Protein AF-A0A8T4QZB7-F1 (afdb_monomer)

Solvent-accessible surface area (backbone atoms only — not comparable to full-atom values): 18807 Å² total; per-residue (Å²): 135,83,88,84,90,80,89,76,95,76,74,88,67,76,79,75,71,80,75,81,75,76,75,79,81,77,48,63,47,59,52,50,54,54,52,47,55,55,49,50,64,66,44,47,62,65,50,44,53,42,45,73,68,67,38,69,79,37,60,66,57,48,43,64,74,44,45,51,57,49,32,58,50,48,56,70,69,60,83,68,81,77,57,59,66,41,52,47,52,50,52,64,74,56,46,80,64,94,59,54,74,62,54,42,45,49,50,6,38,47,45,3,30,50,48,21,43,50,25,53,55,29,46,76,70,76,39,80,40,68,42,80,44,73,41,85,65,39,48,48,38,14,46,35,13,52,18,23,38,41,49,34,40,38,41,32,28,32,24,36,44,22,34,31,20,27,23,14,31,62,28,39,25,49,32,39,37,43,29,48,31,43,23,44,27,26,32,16,36,48,15,24,54,54,1,28,35,42,39,39,39,37,32,49,25,42,18,42,27,22,38,21,29,94,59,86,82,56,65,27,20,44,35,32,49,32,40,39,40,32,49,26,33,29,36,32,22,35,16,30,30,34,27,53,8,36,30,52,31,39,37,40,27,45,32,37,25,39,41,26,38,19,23,45,11,9,52,67,6,31,27,50,31,37,40,40,28,37,36,37,27,48,36,65,66,40,71,38,61,72,22,38,42,53,31,48,42,58,42,63,76,59,47,77,46,81,68,94,67,80,84,64,95,65,95,74,62,87,62,72,38,67,75,52,75,79,64,94,46,67,64,46,61,54,52,59,62,42,61,97,49,58,68,71,55,35,51,55,51,47,54,53,52,57,69,69,49,72,97,67,81,94,77,85,78,88,78,129

Mean predicted aligned error: 10.08 Å

Sequence (368 aa):
MNNNLSSGFGGLGEIDEPRNIKVRVTSALEKLLEIESKCLHQFKFPYKKIISNNDINCPQSIIKEIYFPLFLQLERKIDFDIDEETINGFIFSNLFLDLDLVESSLLGVYTGALLHVLTKKNQQKGKRTILHIDGNGNAFPYLFSYAGLVDELIIQNFKGWGICQHIGCNGYINRLVVTDIVSDYALSGICDYHGEANVVVSIQNNSFGQFANYRSSYPSLRYINQLICVSCRGDESLRGLASHGKISQLICVDLIGDKVLTQCGFSSGLVEQLIIANVKGNILLGRNIHGEITKVIYGFNNRFVKTNEPYGDNEDDYRHGSHSIPEDNELVTLAQQLSGKPYQEVLRIADELYALRPKALKGGLERK

Radius of gyration: 26.72 Å; Cα contacts (8 Å, |Δi|>4): 850; chains: 1; bounding box: 92×62×105 Å

pLDDT: mean 80.42, std 20.57, range [27.19, 98.62]

Structure (mmCIF, N/CA/C/O backbone):
data_AF-A0A8T4QZB7-F1
#
_entry.id   AF-A0A8T4QZB7-F1
#
loop_
_atom_site.group_PDB
_atom_site.id
_atom_site.type_symbol
_atom_site.label_atom_id
_atom_site.label_alt_id
_atom_site.label_comp_id
_atom_site.label_asym_id
_atom_site.label_entity_id
_atom_site.label_seq_id
_atom_site.pdbx_PDB_ins_code
_atom_site.Cartn_x
_atom_site.Cartn_y
_atom_site.Cartn_z
_atom_site.occupancy
_atom_site.B_iso_or_equiv
_atom_site.auth_seq_id
_atom_site.auth_comp_id
_atom_site.auth_asym_id
_atom_site.auth_atom_id
_atom_site.pdbx_PDB_model_num
ATOM 1 N N . MET A 1 1 ? -56.618 35.697 73.818 1.00 37.34 1 MET A N 1
ATOM 2 C CA . MET A 1 1 ? -57.580 34.836 73.099 1.00 37.34 1 MET A CA 1
ATOM 3 C C . MET A 1 1 ? -56.797 33.694 72.483 1.00 37.34 1 MET A C 1
ATOM 5 O O . MET A 1 1 ? -55.742 33.945 71.919 1.00 37.34 1 MET A O 1
ATOM 9 N N . ASN A 1 2 ? -57.265 32.474 72.736 1.00 32.34 2 ASN A N 1
ATOM 10 C CA . ASN A 1 2 ? -56.586 31.208 72.477 1.00 32.34 2 ASN A CA 1
ATOM 11 C C . ASN A 1 2 ? -56.438 30.872 70.988 1.00 32.34 2 ASN A C 1
ATOM 13 O O . ASN A 1 2 ? -57.286 31.225 70.172 1.00 32.34 2 ASN A O 1
ATOM 17 N N . ASN A 1 3 ? -55.382 30.104 70.715 1.00 41.31 3 ASN A N 1
ATOM 18 C CA . ASN A 1 3 ? -55.155 29.290 69.523 1.00 41.31 3 ASN A CA 1
ATOM 19 C C . ASN A 1 3 ? -56.340 28.365 69.201 1.00 41.31 3 ASN A C 1
ATOM 21 O O . ASN A 1 3 ? -56.975 27.848 70.119 1.00 41.31 3 ASN A O 1
ATOM 25 N N . ASN A 1 4 ? -56.511 28.037 67.916 1.00 34.94 4 ASN A N 1
ATOM 26 C CA . ASN A 1 4 ? -56.686 26.643 67.505 1.00 34.94 4 ASN A CA 1
ATOM 27 C C . ASN A 1 4 ? -56.334 26.418 66.028 1.00 34.94 4 ASN A C 1
ATOM 29 O O . ASN A 1 4 ? -56.769 27.141 65.137 1.00 34.94 4 ASN A O 1
ATOM 33 N N . LEU A 1 5 ? -55.527 25.375 65.831 1.00 45.69 5 LEU A N 1
ATOM 34 C CA . LEU A 1 5 ? -55.205 24.709 64.577 1.00 45.69 5 LEU A CA 1
ATOM 35 C C . LEU A 1 5 ? -56.411 23.886 64.104 1.00 45.69 5 LEU A C 1
ATOM 37 O O . LEU A 1 5 ? -57.059 23.235 64.923 1.00 45.69 5 LEU A O 1
ATOM 41 N N . SER A 1 6 ? -56.630 23.799 62.790 1.00 37.78 6 SER A N 1
ATOM 42 C CA . SER A 1 6 ? -57.321 22.651 62.193 1.00 37.78 6 SER A CA 1
ATOM 43 C C . SER A 1 6 ? -56.721 22.273 60.836 1.00 37.78 6 SER A C 1
ATOM 45 O O . SER A 1 6 ? -56.826 23.004 59.855 1.00 37.78 6 SER A O 1
ATOM 47 N N . SER A 1 7 ? -56.074 21.108 60.860 1.00 45.19 7 SER A N 1
ATOM 48 C CA . SER A 1 7 ? -55.896 20.086 59.820 1.00 45.19 7 SER A CA 1
ATOM 49 C C . SER A 1 7 ? -56.689 20.226 58.512 1.00 45.19 7 SER A C 1
ATOM 51 O O . SER A 1 7 ? -57.913 20.338 58.534 1.00 45.19 7 SER A O 1
ATOM 53 N N . GLY A 1 8 ? -56.009 19.990 57.389 1.00 32.22 8 GLY A N 1
ATOM 54 C CA . GLY A 1 8 ? -56.639 19.573 56.137 1.00 32.22 8 GLY A CA 1
ATOM 55 C C . GLY A 1 8 ? -55.609 19.101 55.115 1.00 32.22 8 GLY A C 1
ATOM 56 O O . GLY A 1 8 ? -54.902 19.913 54.535 1.00 32.22 8 GLY A O 1
ATOM 57 N N . PHE A 1 9 ? -55.517 17.782 54.935 1.00 45.72 9 PHE A N 1
ATOM 58 C CA . PHE A 1 9 ? -54.782 17.080 53.879 1.00 45.72 9 PHE A CA 1
ATOM 59 C C . PHE A 1 9 ? -54.933 17.770 52.511 1.00 45.72 9 PHE A C 1
ATOM 61 O O . PHE A 1 9 ? -56.009 17.741 51.918 1.00 45.72 9 PHE A O 1
ATOM 68 N N . GLY A 1 10 ? -53.852 18.358 52.000 1.00 36.97 10 GLY A N 1
ATOM 69 C CA . GLY A 1 10 ? -53.805 18.986 50.683 1.00 36.97 10 GLY A CA 1
ATOM 70 C C . GLY A 1 10 ? -52.718 18.358 49.826 1.00 36.97 10 GLY A C 1
ATOM 71 O O . GLY A 1 10 ? -51.559 18.734 49.941 1.00 36.97 10 GLY A O 1
ATOM 72 N N . GLY A 1 11 ? -53.119 17.412 48.977 1.00 38.47 11 GLY A N 1
ATOM 73 C CA . GLY A 1 11 ? -52.393 17.049 47.761 1.00 38.47 11 GLY A CA 1
ATOM 74 C C . GLY A 1 11 ? -51.060 16.334 47.958 1.00 38.47 11 GLY A C 1
ATOM 75 O O . GLY A 1 11 ? -50.006 16.909 47.707 1.00 38.47 11 GLY A O 1
ATOM 76 N N . LEU A 1 12 ? -51.108 15.034 48.264 1.00 41.22 12 LEU A N 1
ATOM 77 C CA . LEU A 1 12 ? -50.121 14.116 47.691 1.00 41.22 12 LEU A CA 1
ATOM 78 C C . LEU A 1 12 ? -50.386 14.084 46.182 1.00 41.22 12 LEU A C 1
ATOM 80 O O . LEU A 1 12 ? -51.162 13.264 45.697 1.00 41.22 12 LEU A O 1
ATOM 84 N N . GLY A 1 13 ? -49.815 15.061 45.475 1.00 41.31 13 GLY A N 1
ATOM 85 C CA . GLY A 1 13 ? -49.653 14.994 44.034 1.00 41.31 13 GLY A CA 1
ATOM 86 C C . GLY A 1 13 ? -48.887 13.720 43.714 1.00 41.31 13 GLY A C 1
ATOM 87 O O . GLY A 1 13 ? -47.900 13.399 44.380 1.00 41.31 13 GLY A O 1
ATOM 88 N N . GLU A 1 14 ? -49.430 12.976 42.762 1.00 43.91 14 GLU A N 1
ATOM 89 C CA . GLU A 1 14 ? -48.871 11.764 42.190 1.00 43.91 14 GLU A CA 1
ATOM 90 C C . GLU A 1 14 ? -47.354 11.910 42.033 1.00 43.91 14 GLU A C 1
ATOM 92 O O . GLU A 1 14 ? -46.854 12.907 41.510 1.00 43.91 14 GLU A O 1
ATOM 97 N N . ILE A 1 15 ? -46.612 10.934 42.558 1.00 47.03 15 ILE A N 1
ATOM 98 C CA . ILE A 1 15 ? -45.185 10.810 42.287 1.00 47.03 15 ILE A CA 1
ATOM 99 C C . ILE A 1 15 ? -45.082 10.634 40.773 1.00 47.03 15 ILE A C 1
ATOM 101 O O . ILE A 1 15 ? -45.467 9.582 40.265 1.00 47.03 15 ILE A O 1
ATOM 105 N N . ASP A 1 16 ? -44.621 11.682 40.083 1.00 46.84 16 ASP A N 1
ATOM 106 C CA . ASP A 1 16 ? -44.284 11.658 38.661 1.00 46.84 16 ASP A CA 1
ATOM 107 C C . ASP A 1 16 ? -43.514 10.363 38.378 1.00 46.84 16 ASP A C 1
ATOM 109 O O . ASP A 1 16 ? -42.431 10.134 38.935 1.00 46.84 16 ASP A O 1
ATOM 113 N N . GLU A 1 17 ? -44.092 9.499 37.540 1.00 46.94 17 GLU A N 1
ATOM 114 C CA . GLU A 1 17 ? -43.403 8.316 37.041 1.00 46.94 17 GLU A CA 1
ATOM 115 C C . GLU A 1 17 ? -42.020 8.736 36.523 1.00 46.94 17 GLU A C 1
ATOM 117 O O . GLU A 1 17 ? -41.894 9.788 35.877 1.00 46.94 17 GLU A O 1
ATOM 122 N N . PRO A 1 18 ? -40.957 7.956 36.794 1.00 47.69 18 PRO A N 1
ATOM 123 C CA . PRO A 1 18 ? -39.628 8.304 36.331 1.00 47.69 18 PRO A CA 1
ATOM 124 C C . PRO A 1 18 ? -39.688 8.469 34.816 1.00 47.69 18 PRO A C 1
ATOM 126 O O . PRO A 1 18 ? -39.940 7.509 34.086 1.00 47.69 18 PRO A O 1
ATOM 129 N N . ARG A 1 19 ? -39.484 9.713 34.350 1.00 49.22 19 ARG A N 1
ATOM 130 C CA . ARG A 1 19 ? -39.366 10.044 32.929 1.00 49.22 19 ARG A CA 1
ATOM 131 C C . ARG A 1 19 ? -38.456 8.998 32.313 1.00 49.22 19 ARG A C 1
ATOM 133 O O . ARG A 1 19 ? -37.288 8.928 32.686 1.00 49.22 19 ARG A O 1
ATOM 140 N N . ASN A 1 20 ? -38.999 8.187 31.408 1.00 43.50 20 ASN A N 1
ATOM 141 C CA . ASN A 1 20 ? -38.234 7.226 30.629 1.00 43.50 20 ASN A CA 1
ATOM 142 C C . ASN A 1 20 ? -37.107 7.986 29.921 1.00 43.50 20 ASN A C 1
ATOM 144 O O . ASN A 1 20 ? -37.308 8.575 28.856 1.00 43.50 20 ASN A O 1
ATOM 148 N N . ILE A 1 21 ? -35.923 8.017 30.537 1.00 52.84 21 ILE A N 1
ATOM 149 C CA . ILE A 1 21 ? -34.703 8.508 29.917 1.00 52.84 21 ILE A CA 1
ATOM 150 C C . ILE A 1 21 ? -34.440 7.513 28.794 1.00 52.84 21 ILE A C 1
ATOM 152 O O . ILE A 1 21 ? -33.952 6.409 29.029 1.00 52.84 21 ILE A O 1
ATOM 156 N N . LYS A 1 22 ? -34.831 7.870 27.565 1.00 47.09 22 LYS A N 1
ATOM 157 C CA . LYS A 1 22 ? -34.429 7.128 26.371 1.00 47.09 22 LYS A CA 1
ATOM 158 C C . LYS A 1 22 ? -32.907 7.160 26.337 1.00 47.09 22 LYS A C 1
ATOM 160 O O . LYS A 1 22 ? -32.316 8.187 26.010 1.00 47.09 22 LYS A O 1
ATOM 165 N N . VAL A 1 23 ? -32.284 6.051 26.726 1.00 56.06 23 VAL A N 1
ATOM 166 C CA . VAL A 1 23 ? -30.839 5.861 26.620 1.00 56.06 23 VAL A CA 1
ATOM 167 C C . VAL A 1 23 ? -30.481 6.069 25.151 1.00 56.06 23 VAL A C 1
ATOM 169 O O . VAL A 1 23 ? -30.988 5.360 24.280 1.00 56.06 23 VAL A O 1
ATOM 172 N N . ARG A 1 24 ? -29.677 7.097 24.860 1.00 63.16 24 ARG A N 1
ATOM 173 C CA . ARG A 1 24 ? -29.224 7.392 23.498 1.00 63.16 24 ARG A CA 1
ATOM 174 C C . ARG A 1 24 ? -28.419 6.191 23.005 1.00 63.16 24 ARG A C 1
ATOM 176 O O . ARG A 1 24 ? -27.429 5.822 23.627 1.00 63.16 24 ARG A O 1
ATOM 183 N N . VAL A 1 25 ? -28.856 5.577 21.908 1.00 69.50 25 VAL A N 1
ATOM 184 C CA . VAL A 1 25 ? -28.106 4.493 21.269 1.00 69.50 25 VAL A CA 1
ATOM 185 C C . VAL A 1 25 ? -26.861 5.108 20.633 1.00 69.50 25 VAL A C 1
ATOM 187 O O . VAL A 1 25 ? -26.980 5.912 19.712 1.00 69.50 25 VAL A O 1
ATOM 190 N N . THR A 1 26 ? -25.683 4.766 21.153 1.00 81.69 26 THR A N 1
ATOM 191 C CA . THR A 1 26 ? -24.395 5.194 20.595 1.00 81.69 26 THR A CA 1
ATOM 192 C C . THR A 1 26 ? -24.186 4.551 19.226 1.00 81.69 26 THR A C 1
ATOM 194 O O . THR A 1 26 ? -24.265 3.323 19.100 1.00 81.69 26 THR A O 1
ATOM 197 N N . SER A 1 27 ? -23.920 5.370 18.211 1.00 91.81 27 SER A N 1
ATOM 198 C CA . SER A 1 27 ? -23.640 4.913 16.844 1.00 91.81 27 SER A CA 1
ATOM 199 C C . SER A 1 27 ? -22.321 4.129 16.757 1.00 91.81 27 SER A C 1
ATOM 201 O O . SER A 1 27 ? -21.458 4.242 17.629 1.00 91.81 27 SER A O 1
ATOM 203 N N . ALA A 1 28 ? -22.140 3.332 15.696 1.00 94.06 28 ALA A N 1
ATOM 204 C CA . ALA A 1 28 ? -20.888 2.605 15.455 1.00 94.06 28 ALA A CA 1
ATOM 205 C C . ALA A 1 28 ? -19.683 3.558 15.338 1.00 94.06 28 ALA A C 1
ATOM 207 O O . ALA A 1 28 ? -18.625 3.283 15.903 1.00 94.06 28 ALA A O 1
ATOM 208 N N . LEU A 1 29 ? -19.876 4.713 14.691 1.00 95.50 29 LEU A N 1
ATOM 209 C CA . LEU A 1 29 ? -18.868 5.767 14.585 1.00 95.50 29 LEU A CA 1
ATOM 210 C C . LEU A 1 29 ? -18.479 6.334 15.958 1.00 95.50 29 LEU A C 1
ATOM 212 O O . LEU A 1 29 ? -17.297 6.397 16.280 1.00 95.50 29 LEU A O 1
ATOM 216 N N . GLU A 1 30 ? -19.454 6.695 16.797 1.00 94.50 30 GLU A N 1
ATOM 217 C CA . GLU A 1 30 ? -19.180 7.210 18.149 1.00 94.50 30 GLU A CA 1
ATOM 218 C C . GLU A 1 30 ? -18.428 6.179 19.007 1.00 94.50 30 GLU A C 1
ATOM 220 O O . GLU A 1 30 ? -17.490 6.537 19.720 1.00 94.50 30 GLU A O 1
ATOM 225 N N . LYS A 1 31 ? -18.780 4.889 18.896 1.00 95.25 31 LYS A N 1
ATOM 226 C CA . LYS A 1 31 ? -18.048 3.808 19.575 1.00 95.25 31 LYS A CA 1
ATOM 227 C C . LYS A 1 31 ? -16.608 3.689 19.076 1.00 95.25 31 LYS A C 1
ATOM 229 O O . LYS A 1 31 ? -15.705 3.497 19.888 1.00 95.25 31 LYS A O 1
ATOM 234 N N . LEU A 1 32 ? -16.379 3.800 17.765 1.00 95.88 32 LEU A N 1
ATOM 235 C CA . LEU A 1 32 ? -15.029 3.769 17.195 1.00 95.88 32 LEU A CA 1
ATOM 236 C C . LEU A 1 32 ? -14.172 4.931 17.695 1.00 95.88 32 LEU A C 1
ATOM 238 O O . LEU A 1 32 ? -13.061 4.685 18.156 1.00 95.88 32 LEU A O 1
ATOM 242 N N . LEU A 1 33 ? -14.701 6.156 17.679 1.00 94.88 33 LEU A N 1
ATOM 243 C CA . LEU A 1 33 ? -13.998 7.344 18.177 1.00 94.88 33 LEU A CA 1
ATOM 244 C C . LEU A 1 33 ? -13.668 7.224 19.677 1.00 94.88 33 LEU A C 1
ATOM 246 O O . LEU A 1 33 ? -12.578 7.588 20.119 1.00 94.88 33 LEU A O 1
ATOM 250 N N . GLU A 1 34 ? -14.568 6.643 20.478 1.00 94.56 34 GLU A N 1
ATOM 251 C CA . GLU A 1 34 ? -14.299 6.380 21.898 1.00 94.56 34 GLU A CA 1
ATOM 252 C C . GLU A 1 34 ? -13.171 5.347 22.094 1.00 94.56 34 GLU A C 1
ATOM 254 O O . GLU A 1 34 ? -12.293 5.518 22.949 1.00 94.56 34 GLU A O 1
ATOM 259 N N . ILE A 1 35 ? -13.179 4.265 21.307 1.00 95.75 35 ILE A N 1
ATOM 260 C CA . ILE A 1 35 ? -12.132 3.235 21.345 1.00 95.75 35 ILE A CA 1
ATOM 261 C C . ILE A 1 35 ? -10.791 3.820 20.895 1.00 95.75 35 ILE A C 1
ATOM 263 O O . ILE A 1 35 ? -9.778 3.561 21.546 1.00 95.75 35 ILE A O 1
ATOM 267 N N . GLU A 1 36 ? -10.786 4.600 19.813 1.00 94.88 36 GLU A N 1
ATOM 268 C CA . GLU A 1 36 ? -9.619 5.307 19.284 1.00 94.88 36 GLU A CA 1
ATOM 269 C C . GLU A 1 36 ? -8.969 6.167 20.360 1.00 94.88 36 GLU A C 1
ATOM 271 O O . GLU A 1 36 ? -7.817 5.917 20.709 1.00 94.88 36 GLU A O 1
ATOM 276 N N . SER A 1 37 ? -9.718 7.096 20.957 1.00 93.06 37 SER A N 1
ATOM 277 C CA . SER A 1 37 ? -9.193 8.007 21.976 1.00 93.06 37 SER A CA 1
ATOM 278 C C . SER A 1 37 ? -8.507 7.255 23.127 1.00 93.06 37 SER A C 1
ATOM 280 O O . SER A 1 37 ? -7.383 7.579 23.525 1.00 93.06 37 SER A O 1
ATOM 282 N N . LYS A 1 38 ? -9.131 6.171 23.612 1.00 93.81 38 LYS A N 1
ATOM 283 C CA . LYS A 1 38 ? -8.562 5.308 24.662 1.00 93.81 38 LYS A CA 1
ATOM 284 C C . LYS A 1 38 ? -7.279 4.608 24.208 1.00 93.81 38 LYS A C 1
ATOM 286 O O . LYS A 1 38 ? -6.317 4.533 24.973 1.00 93.81 38 LYS A O 1
ATOM 291 N N . CYS A 1 39 ? -7.262 4.075 22.988 1.00 93.06 39 CYS A N 1
ATOM 292 C CA . CYS A 1 39 ? -6.101 3.388 22.430 1.00 93.06 39 CYS A CA 1
ATOM 293 C C . CYS A 1 39 ? -4.940 4.357 22.171 1.00 93.06 39 CYS A C 1
ATOM 295 O O . CYS A 1 39 ? -3.823 4.077 22.607 1.00 93.06 39 CYS A O 1
ATOM 297 N N . LEU A 1 40 ? -5.185 5.509 21.543 1.00 91.56 40 LEU A N 1
ATOM 298 C CA . LEU A 1 40 ? -4.151 6.515 21.299 1.00 91.56 40 LEU A CA 1
ATOM 299 C C . LEU A 1 40 ? -3.533 6.991 22.612 1.00 91.56 40 LEU A C 1
ATOM 301 O O . LEU A 1 40 ? -2.311 6.989 22.741 1.00 91.56 40 LEU A O 1
ATOM 305 N N . HIS A 1 41 ? -4.350 7.294 23.625 1.00 93.12 41 HIS A N 1
ATOM 306 C CA . HIS A 1 41 ? -3.845 7.686 24.940 1.00 93.12 41 HIS A CA 1
ATOM 307 C C . HIS A 1 41 ? -2.941 6.611 25.566 1.00 93.12 41 HIS A C 1
ATOM 309 O O . HIS A 1 41 ? -1.858 6.919 26.064 1.00 93.12 41 HIS A O 1
ATOM 315 N N . GLN A 1 42 ? -3.352 5.341 25.499 1.00 94.88 42 GLN A N 1
ATOM 316 C CA . GLN A 1 42 ? -2.587 4.224 26.053 1.00 94.88 42 GLN A CA 1
ATOM 317 C C . GLN A 1 42 ? -1.245 4.005 25.334 1.00 94.88 42 GLN A C 1
ATOM 319 O O . GLN A 1 42 ? -0.231 3.749 25.985 1.00 94.88 42 GLN A O 1
ATOM 324 N N . PHE A 1 43 ? -1.233 4.069 24.000 1.00 94.62 43 PHE A N 1
ATOM 325 C CA . PHE A 1 43 ? -0.062 3.715 23.195 1.00 94.62 43 PHE A CA 1
ATOM 326 C C . PHE A 1 43 ? 0.851 4.904 22.868 1.00 94.62 43 PHE A C 1
ATOM 328 O O . PHE A 1 43 ? 1.992 4.674 22.469 1.00 94.62 43 PHE A O 1
ATOM 335 N N . LYS A 1 44 ? 0.428 6.156 23.109 1.00 93.81 44 LYS A N 1
ATOM 336 C CA . LYS A 1 44 ? 1.223 7.363 22.811 1.00 93.81 44 LYS A CA 1
ATOM 337 C C . LYS A 1 44 ? 2.610 7.338 23.453 1.00 93.81 44 LYS A C 1
ATOM 339 O O . LYS A 1 44 ? 3.600 7.589 22.771 1.00 93.81 44 LYS A O 1
ATOM 344 N N . PHE A 1 45 ? 2.714 7.030 24.748 1.00 91.94 45 PHE A N 1
ATOM 345 C CA . PHE A 1 45 ? 4.009 7.030 25.443 1.00 91.94 45 PHE A CA 1
ATOM 346 C C . PHE A 1 45 ? 4.942 5.886 24.996 1.00 91.94 45 PHE A C 1
ATOM 348 O O . PHE A 1 45 ? 6.087 6.183 24.644 1.00 91.94 45 PHE A O 1
ATOM 355 N N . PRO A 1 46 ? 4.494 4.611 24.939 1.00 91.38 46 PRO A N 1
ATOM 356 C CA . PRO A 1 46 ? 5.290 3.531 24.354 1.00 91.38 46 PRO A CA 1
ATOM 357 C C . PRO A 1 46 ? 5.764 3.848 22.932 1.00 91.38 46 PRO A C 1
ATOM 359 O O . PRO A 1 46 ? 6.948 3.711 22.632 1.00 91.38 46 PRO A O 1
ATOM 362 N N . TYR A 1 47 ? 4.863 4.357 22.089 1.00 89.88 47 TYR A N 1
ATOM 363 C CA . TYR A 1 47 ? 5.171 4.705 20.706 1.00 89.88 47 TYR A CA 1
ATOM 364 C C . TYR A 1 47 ? 6.224 5.819 20.628 1.00 89.88 47 TYR A C 1
ATOM 366 O O . TYR A 1 47 ? 7.239 5.672 19.949 1.00 89.88 47 TYR A O 1
ATOM 374 N N . LYS A 1 48 ? 6.064 6.890 21.418 1.00 90.81 48 LYS A N 1
ATOM 375 C CA . LYS A 1 4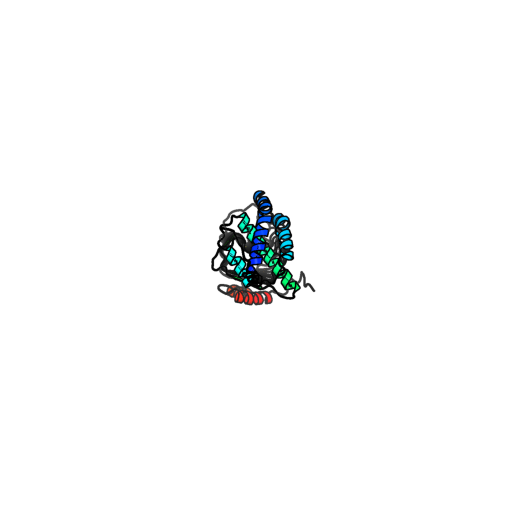8 ? 7.048 7.977 21.517 1.00 90.81 48 LYS A CA 1
ATOM 376 C C . LYS A 1 48 ? 8.438 7.475 21.916 1.00 90.81 48 LYS A C 1
ATOM 378 O O . LYS A 1 48 ? 9.419 7.968 21.372 1.00 90.81 48 LYS A O 1
ATOM 383 N N . LYS A 1 49 ? 8.530 6.504 22.833 1.00 89.00 49 LYS A N 1
ATOM 384 C CA . LYS A 1 49 ? 9.807 5.923 23.282 1.00 89.00 49 LYS A CA 1
ATOM 385 C C . LYS A 1 49 ? 10.532 5.174 22.157 1.00 89.00 49 LYS A C 1
ATOM 387 O O . LYS A 1 49 ? 11.745 5.315 22.019 1.00 89.00 49 LYS A O 1
ATOM 392 N N . ILE A 1 50 ? 9.796 4.408 21.349 1.00 86.31 50 ILE A N 1
ATOM 393 C CA . ILE A 1 50 ? 10.337 3.715 20.167 1.00 86.31 50 ILE A CA 1
ATOM 394 C C . ILE A 1 50 ? 10.856 4.749 19.164 1.00 86.31 50 ILE A C 1
ATOM 396 O O . ILE A 1 50 ? 11.999 4.664 18.712 1.00 86.31 50 ILE A O 1
ATOM 400 N N . ILE A 1 51 ? 10.053 5.785 18.898 1.00 82.31 51 ILE A N 1
ATOM 401 C CA . ILE A 1 51 ? 10.423 6.867 17.983 1.00 82.31 51 ILE A CA 1
ATOM 402 C C . ILE A 1 51 ? 11.695 7.591 18.453 1.00 82.31 51 ILE A C 1
ATOM 404 O O . ILE A 1 51 ? 12.625 7.776 17.671 1.00 82.31 51 ILE A O 1
ATOM 408 N N . SER A 1 52 ? 11.772 7.965 19.734 1.00 80.31 52 SER A N 1
ATOM 409 C CA . SER A 1 52 ? 12.900 8.727 20.287 1.00 80.31 52 SER A CA 1
ATOM 410 C C . SER A 1 52 ? 14.221 7.961 20.321 1.00 80.31 52 SER A C 1
ATOM 412 O O . SER A 1 52 ? 15.280 8.578 20.340 1.00 80.31 52 SER A O 1
ATOM 414 N N . ASN A 1 53 ? 14.179 6.628 20.314 1.00 73.19 53 ASN A N 1
ATOM 415 C CA . ASN A 1 53 ? 15.379 5.791 20.291 1.00 73.19 53 ASN A CA 1
ATOM 416 C C . ASN A 1 53 ? 15.953 5.611 18.871 1.00 73.19 53 ASN A C 1
ATOM 418 O O . ASN A 1 53 ? 16.808 4.752 18.669 1.00 73.19 53 ASN A O 1
ATOM 422 N N . ASN A 1 54 ? 15.480 6.390 17.886 1.00 60.44 54 ASN A N 1
ATOM 423 C CA . ASN A 1 54 ? 15.733 6.200 16.451 1.00 60.44 54 ASN A CA 1
ATOM 424 C C . ASN A 1 54 ? 15.323 4.809 15.934 1.00 60.44 54 ASN A C 1
ATOM 426 O O . ASN A 1 54 ? 15.764 4.374 14.868 1.00 60.44 54 ASN A O 1
ATOM 430 N N . ASP A 1 55 ? 14.418 4.144 16.656 1.00 56.84 55 ASP A N 1
ATOM 431 C CA . ASP A 1 55 ? 13.903 2.819 16.324 1.00 56.84 55 ASP A CA 1
ATOM 432 C C . ASP A 1 55 ? 12.628 2.891 15.462 1.00 56.84 55 ASP A C 1
ATOM 434 O O . ASP A 1 55 ? 12.052 1.867 15.120 1.00 56.84 55 ASP A O 1
ATOM 438 N N . ILE A 1 56 ? 12.222 4.100 15.025 1.00 51.53 56 ILE A N 1
ATOM 439 C CA . ILE A 1 56 ? 11.211 4.358 13.956 1.00 51.53 56 ILE A CA 1
ATOM 440 C C . ILE A 1 56 ? 11.464 3.470 12.740 1.00 51.53 56 ILE A C 1
ATOM 442 O O . ILE A 1 56 ? 10.580 3.008 12.031 1.00 51.53 56 ILE A O 1
ATOM 446 N N . ASN A 1 57 ? 12.747 3.276 12.523 1.00 51.81 57 ASN A N 1
ATOM 447 C CA . ASN A 1 57 ? 13.352 2.593 11.426 1.00 51.81 57 ASN A CA 1
ATOM 448 C C . ASN A 1 57 ? 13.367 1.064 11.625 1.00 51.81 57 ASN A C 1
ATOM 450 O O . ASN A 1 57 ? 13.734 0.341 10.704 1.00 51.81 57 ASN A O 1
ATOM 454 N N . CYS A 1 58 ? 12.977 0.547 12.793 1.00 63.31 58 CYS A N 1
ATOM 455 C CA . CYS A 1 58 ? 12.798 -0.877 13.058 1.00 63.31 58 CYS A CA 1
ATOM 456 C C . CYS A 1 58 ? 11.302 -1.209 13.142 1.00 63.31 58 CYS A C 1
ATOM 458 O O . CYS A 1 58 ? 10.709 -1.193 14.227 1.00 63.31 58 CYS A O 1
ATOM 460 N N . PRO A 1 59 ? 10.675 -1.574 12.009 1.00 73.94 59 PRO A N 1
ATOM 461 C CA . PRO A 1 59 ? 9.280 -1.985 12.006 1.00 73.94 59 PRO A CA 1
ATOM 462 C C . PRO A 1 59 ? 8.992 -3.113 13.008 1.00 73.94 59 PRO A C 1
ATOM 464 O O . PRO A 1 59 ? 7.890 -3.170 13.533 1.00 73.94 59 PRO A O 1
ATOM 467 N N . GLN A 1 60 ? 9.965 -3.977 13.344 1.00 81.38 60 GLN A N 1
ATOM 468 C CA . GLN A 1 60 ? 9.780 -5.049 14.336 1.00 81.38 60 GLN A CA 1
ATOM 469 C C . GLN A 1 60 ? 9.358 -4.528 15.714 1.00 81.38 60 GLN A C 1
ATOM 471 O O . GLN A 1 60 ? 8.477 -5.127 16.332 1.00 81.38 60 GLN A O 1
ATOM 476 N N . SER A 1 61 ? 9.947 -3.427 16.187 1.00 86.19 61 SER A N 1
ATOM 477 C CA . SER A 1 61 ? 9.602 -2.840 17.487 1.00 86.19 61 SER A CA 1
ATOM 478 C C . SER A 1 61 ? 8.183 -2.276 17.462 1.00 86.19 61 SER A C 1
ATOM 480 O O . SER A 1 61 ? 7.384 -2.584 18.345 1.00 86.19 61 SER A O 1
ATOM 482 N N . ILE A 1 62 ? 7.817 -1.550 16.397 1.00 89.50 62 ILE A N 1
ATOM 483 C CA . ILE A 1 62 ? 6.446 -1.049 16.202 1.00 89.50 62 ILE A CA 1
ATOM 484 C C . ILE A 1 62 ? 5.454 -2.218 16.109 1.00 89.50 62 ILE A C 1
ATOM 486 O O . ILE A 1 62 ? 4.423 -2.208 16.782 1.00 89.50 62 ILE A O 1
ATOM 490 N N . ILE A 1 63 ? 5.775 -3.261 15.342 1.00 89.56 63 ILE A N 1
ATOM 491 C CA . ILE A 1 63 ? 4.922 -4.443 15.179 1.00 89.56 63 ILE A CA 1
ATOM 492 C C . ILE A 1 63 ? 4.680 -5.127 16.530 1.00 89.56 63 ILE A C 1
ATOM 494 O O . ILE A 1 63 ? 3.537 -5.400 16.901 1.00 89.56 63 ILE A O 1
ATOM 498 N N . LYS A 1 64 ? 5.755 -5.404 17.272 1.00 90.00 64 LYS A N 1
ATOM 499 C CA . LYS A 1 64 ? 5.715 -6.192 18.507 1.00 90.00 64 LYS A CA 1
ATOM 500 C C . LYS A 1 64 ? 5.114 -5.422 19.679 1.00 90.00 64 LYS A C 1
ATOM 502 O O . LYS A 1 64 ? 4.334 -5.994 20.438 1.00 90.00 64 LYS A O 1
ATOM 507 N N . GLU A 1 65 ? 5.497 -4.163 19.857 1.00 92.06 65 GLU A N 1
ATOM 508 C CA . GLU A 1 65 ? 5.161 -3.393 21.060 1.00 92.06 65 GLU A CA 1
ATOM 509 C C . GLU A 1 65 ? 3.887 -2.559 20.905 1.00 92.06 65 GLU A C 1
ATOM 511 O O . GLU A 1 65 ? 3.269 -2.204 21.909 1.00 92.06 65 GLU A O 1
ATOM 516 N N . ILE A 1 66 ? 3.472 -2.264 19.669 1.00 94.56 66 ILE A N 1
ATOM 517 C CA . ILE A 1 66 ? 2.382 -1.319 19.397 1.00 94.56 66 ILE A CA 1
ATOM 518 C C . ILE A 1 66 ? 1.290 -1.992 18.578 1.00 94.56 66 ILE A C 1
ATOM 520 O O . ILE A 1 66 ? 0.179 -2.168 19.076 1.00 94.56 66 ILE A O 1
ATOM 524 N N . TYR A 1 67 ? 1.606 -2.422 17.356 1.00 94.88 67 TYR A N 1
ATOM 525 C CA . TYR A 1 67 ? 0.615 -2.953 16.424 1.00 94.88 67 TYR A CA 1
ATOM 526 C C . TYR A 1 67 ? -0.079 -4.208 16.957 1.00 94.88 67 TYR A C 1
ATOM 528 O O . TYR A 1 67 ? -1.304 -4.245 17.019 1.00 94.88 67 TYR A O 1
ATOM 536 N N . PHE A 1 68 ? 0.671 -5.237 17.366 1.00 94.94 68 PHE A N 1
ATOM 537 C CA . PHE A 1 68 ? 0.076 -6.505 17.793 1.00 94.94 68 PHE A CA 1
ATOM 538 C C . PHE A 1 68 ? -0.767 -6.364 19.077 1.00 94.94 68 PHE A C 1
ATOM 540 O O . PHE A 1 68 ? -1.905 -6.844 19.094 1.00 94.94 68 PHE A O 1
ATOM 547 N N . PRO A 1 69 ? -0.308 -5.653 20.131 1.00 96.50 69 PRO A N 1
ATOM 548 C CA . PRO A 1 69 ? -1.159 -5.339 21.276 1.00 96.50 69 PRO A CA 1
ATOM 549 C C . PRO A 1 69 ? -2.406 -4.527 20.906 1.00 96.50 69 PRO A C 1
ATOM 551 O O . PRO A 1 69 ? -3.487 -4.817 21.423 1.00 96.50 69 PRO A O 1
ATOM 554 N N . LEU A 1 70 ? -2.281 -3.537 20.014 1.00 96.94 70 LEU A N 1
ATOM 555 C CA . LEU A 1 70 ? -3.409 -2.726 19.553 1.00 96.94 70 LEU A CA 1
ATOM 556 C C . LEU A 1 70 ? -4.432 -3.571 18.786 1.00 96.94 70 LEU A C 1
ATOM 558 O O . LEU A 1 70 ? -5.618 -3.529 19.104 1.00 96.94 70 LEU A O 1
ATOM 562 N N . PHE A 1 71 ? -3.971 -4.396 17.847 1.00 97.12 71 PHE A N 1
ATOM 563 C CA . PHE A 1 71 ? -4.789 -5.348 17.101 1.00 97.12 71 PHE A CA 1
ATOM 564 C C . PHE A 1 71 ? -5.599 -6.255 18.038 1.00 97.12 71 PHE A C 1
ATOM 566 O O . PHE A 1 71 ? -6.818 -6.343 17.902 1.00 97.12 71 PHE A O 1
ATOM 573 N N . LEU A 1 72 ? -4.959 -6.868 19.043 1.00 96.88 72 LEU A N 1
ATOM 574 C CA . LEU A 1 72 ? -5.647 -7.733 20.010 1.00 96.88 72 LEU A CA 1
ATOM 575 C C . LEU A 1 72 ? -6.694 -6.979 20.840 1.00 96.88 72 LEU A C 1
ATOM 577 O O . LEU A 1 72 ? -7.728 -7.547 21.200 1.00 96.88 72 LEU A O 1
ATOM 581 N N . GLN A 1 73 ? -6.443 -5.710 21.173 1.00 96.75 73 GLN A N 1
ATOM 582 C CA . GLN A 1 73 ? -7.436 -4.890 21.864 1.00 96.75 73 GLN A CA 1
ATOM 583 C C . GLN A 1 73 ? -8.631 -4.565 20.971 1.00 96.75 73 GLN A C 1
ATOM 585 O O . GLN A 1 73 ? -9.768 -4.701 21.422 1.00 96.75 73 GLN A O 1
ATOM 590 N N . LEU A 1 74 ? -8.386 -4.145 19.729 1.00 97.50 74 LEU A N 1
ATOM 591 C CA . LEU A 1 74 ? -9.442 -3.831 18.769 1.00 97.50 74 LEU A CA 1
ATOM 592 C C . LEU A 1 74 ? -10.282 -5.067 18.449 1.00 97.50 74 LEU A C 1
ATOM 594 O O . LEU A 1 74 ? -11.507 -4.993 18.461 1.00 97.50 74 LEU A O 1
ATOM 598 N N . GLU A 1 75 ? -9.649 -6.228 18.276 1.00 96.25 75 GLU A N 1
ATOM 599 C CA . GLU A 1 75 ? -10.346 -7.492 18.046 1.00 96.25 75 GLU A CA 1
ATOM 600 C C . GLU A 1 75 ? -11.356 -7.811 19.160 1.00 96.25 75 GLU A C 1
ATOM 602 O O . GLU A 1 75 ? -12.461 -8.277 18.873 1.00 96.25 75 GLU A O 1
ATOM 607 N N . ARG A 1 76 ? -11.011 -7.515 20.419 1.00 95.62 76 ARG A N 1
ATOM 608 C CA . ARG A 1 76 ? -11.896 -7.718 21.577 1.00 95.62 76 ARG A CA 1
ATOM 609 C C . ARG A 1 76 ? -12.965 -6.636 21.719 1.00 95.62 76 ARG A C 1
ATOM 611 O O . ARG A 1 76 ? -14.073 -6.955 22.126 1.00 95.62 76 ARG A O 1
ATOM 618 N N . LYS A 1 77 ? -12.623 -5.373 21.443 1.00 95.44 77 LYS A N 1
ATOM 619 C CA . LYS A 1 77 ? -13.497 -4.209 21.685 1.00 95.44 77 LYS A CA 1
ATOM 620 C C . LYS A 1 77 ? -14.510 -3.954 20.567 1.00 95.44 77 LYS A C 1
ATOM 622 O O . LYS A 1 77 ? -15.537 -3.341 20.823 1.00 95.44 77 LYS A O 1
ATOM 627 N N . ILE A 1 78 ? -14.217 -4.376 19.340 1.00 94.69 78 ILE A N 1
ATOM 628 C CA . ILE A 1 78 ? -15.104 -4.172 18.189 1.00 94.69 78 ILE A CA 1
ATOM 629 C C . ILE A 1 78 ? -16.089 -5.336 18.115 1.00 94.69 78 ILE A C 1
ATOM 631 O O . ILE A 1 78 ? -15.877 -6.288 17.379 1.00 94.69 78 ILE A O 1
ATOM 635 N N . ASP A 1 79 ? -17.151 -5.321 18.903 1.00 91.44 79 ASP A N 1
ATOM 636 C CA . ASP A 1 79 ? -18.188 -6.366 18.910 1.00 91.44 79 ASP A CA 1
ATOM 637 C C . ASP A 1 79 ? -19.458 -5.976 18.133 1.00 91.44 79 ASP A C 1
ATOM 639 O O . ASP A 1 79 ? -20.458 -6.689 18.158 1.00 91.44 79 ASP A O 1
ATOM 643 N N . PHE A 1 80 ? -19.397 -4.864 17.406 1.00 92.06 80 PHE A N 1
ATOM 644 C CA . PHE A 1 80 ? -20.482 -4.304 16.613 1.00 92.06 80 PHE A CA 1
ATOM 645 C C . PHE A 1 80 ? -20.140 -4.315 15.121 1.00 92.06 80 PHE A C 1
ATOM 647 O O . PHE A 1 80 ? -18.976 -4.433 14.730 1.00 92.06 80 PHE A O 1
ATOM 654 N N . ASP A 1 81 ? -21.168 -4.210 14.282 1.00 89.38 81 ASP A N 1
ATOM 655 C CA . ASP A 1 81 ? -20.983 -4.132 12.837 1.00 89.38 81 ASP A CA 1
ATOM 656 C C . ASP A 1 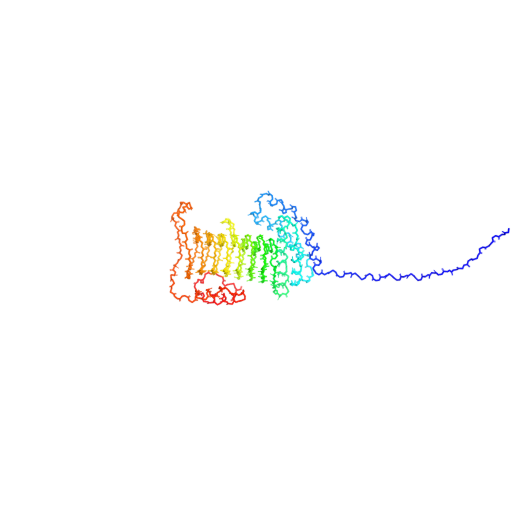81 ? -20.459 -2.748 12.436 1.00 89.38 81 ASP A C 1
ATOM 658 O O . ASP A 1 81 ? -20.903 -1.716 12.943 1.00 89.38 81 ASP A O 1
ATOM 662 N N . ILE A 1 82 ? -19.487 -2.758 11.530 1.00 92.56 82 ILE A N 1
ATOM 663 C CA . ILE A 1 82 ? -18.852 -1.580 10.952 1.00 92.56 82 ILE A CA 1
ATOM 664 C C . ILE A 1 82 ? -18.914 -1.763 9.444 1.00 92.56 82 ILE A C 1
ATOM 666 O O . ILE A 1 82 ? -18.411 -2.757 8.912 1.00 92.56 82 ILE A O 1
ATOM 670 N N . ASP A 1 83 ? -19.545 -0.810 8.780 1.00 90.88 83 ASP A N 1
ATOM 671 C CA . ASP A 1 83 ? -19.619 -0.718 7.333 1.00 90.88 83 ASP A CA 1
ATOM 672 C C . ASP A 1 83 ? -18.628 0.322 6.790 1.00 90.88 83 ASP A C 1
ATOM 674 O O . ASP A 1 83 ? -17.864 0.964 7.519 1.00 90.88 83 ASP A O 1
ATOM 678 N N . GLU A 1 84 ? -18.622 0.454 5.470 1.00 91.69 84 GLU A N 1
ATOM 679 C CA . GLU A 1 84 ? -17.779 1.399 4.749 1.00 91.69 84 GLU A CA 1
ATOM 680 C C . GLU A 1 84 ? -18.098 2.860 5.096 1.00 91.69 84 GLU A C 1
ATOM 682 O O . GLU A 1 84 ? -17.180 3.670 5.219 1.00 91.69 84 GLU A O 1
ATOM 687 N N . GLU A 1 85 ? -19.373 3.204 5.311 1.00 93.06 85 GLU A N 1
ATOM 688 C CA . GLU A 1 85 ? -19.786 4.555 5.712 1.00 93.06 85 GLU A CA 1
ATOM 689 C C . GLU A 1 85 ? -19.214 4.918 7.085 1.00 93.06 85 GLU A C 1
ATOM 691 O O . GLU A 1 85 ? -18.672 6.008 7.271 1.00 93.06 85 GLU A O 1
ATOM 696 N N . THR A 1 86 ? -19.245 3.978 8.029 1.00 95.19 86 THR A N 1
ATOM 697 C CA . THR A 1 86 ? -18.667 4.156 9.361 1.00 95.19 86 THR A CA 1
ATOM 698 C C . THR A 1 86 ? -17.157 4.400 9.289 1.00 95.19 86 THR A C 1
ATOM 700 O O . THR A 1 86 ? -16.642 5.271 9.993 1.00 95.19 86 THR A O 1
ATOM 703 N N . ILE A 1 87 ? -16.436 3.667 8.433 1.00 95.81 87 ILE A N 1
ATOM 704 C CA . ILE A 1 87 ? -14.986 3.847 8.263 1.00 95.81 87 ILE A CA 1
ATOM 705 C C . ILE A 1 87 ? -14.655 5.168 7.581 1.00 95.81 87 ILE A C 1
ATOM 707 O O . ILE A 1 87 ? -13.754 5.874 8.037 1.00 95.81 87 ILE A O 1
ATOM 711 N N . ASN A 1 88 ? -15.403 5.536 6.542 1.00 94.12 88 ASN A N 1
ATOM 712 C CA . ASN A 1 88 ? -15.267 6.843 5.915 1.00 94.12 88 ASN A CA 1
ATOM 713 C C . ASN A 1 88 ? -15.508 7.950 6.948 1.00 94.12 88 ASN A C 1
ATOM 715 O O . ASN A 1 88 ? -14.632 8.786 7.162 1.00 94.12 88 ASN A O 1
ATOM 719 N N . GLY A 1 89 ? -16.631 7.912 7.671 1.00 94.00 89 GLY A N 1
ATOM 720 C CA . GLY A 1 89 ? -16.952 8.878 8.724 1.00 94.00 89 GLY A CA 1
ATOM 721 C C . GLY A 1 89 ? -15.861 8.987 9.793 1.00 94.00 89 GLY A C 1
ATOM 722 O O . GLY A 1 89 ? -15.523 10.093 10.218 1.00 94.00 89 GLY A O 1
ATOM 723 N N . PHE A 1 90 ? -15.250 7.863 10.177 1.00 95.56 90 PHE A N 1
ATOM 724 C CA . PHE A 1 90 ? -14.120 7.838 11.105 1.00 95.56 90 PHE A CA 1
ATOM 725 C C . PHE A 1 90 ? -12.889 8.562 10.544 1.00 95.56 90 PHE A C 1
ATOM 727 O O . PHE A 1 90 ? -12.300 9.397 11.231 1.00 95.56 90 PHE A O 1
ATOM 734 N N . ILE A 1 91 ? -12.516 8.283 9.292 1.00 94.88 91 ILE A N 1
ATOM 735 C CA . ILE A 1 91 ? -11.375 8.929 8.632 1.00 94.88 91 ILE A CA 1
ATOM 736 C C . ILE A 1 91 ? -11.630 10.430 8.490 1.00 94.88 91 ILE A C 1
ATOM 738 O O . ILE A 1 91 ? -10.785 11.219 8.902 1.00 94.88 91 ILE A O 1
ATOM 742 N N . PHE A 1 92 ? -12.806 10.831 7.996 1.00 93.38 92 PHE A N 1
ATOM 743 C CA . PHE A 1 92 ? -13.180 12.240 7.824 1.00 93.38 92 PHE A CA 1
ATOM 744 C C . PHE A 1 92 ? -13.205 13.020 9.141 1.00 93.38 92 PHE A C 1
ATOM 746 O O . PHE A 1 92 ? -12.807 14.185 9.164 1.00 93.38 92 PHE A O 1
ATOM 753 N N . SER A 1 93 ? -13.593 12.376 10.245 1.00 90.31 93 SER A N 1
ATOM 754 C CA . SER A 1 93 ? -13.551 12.986 11.582 1.00 90.31 93 SER A CA 1
ATOM 755 C C . SER A 1 93 ? -12.124 13.303 12.055 1.00 90.31 93 SER A C 1
ATOM 757 O O . SER A 1 93 ? -11.949 14.107 12.967 1.00 90.31 93 SER A O 1
ATOM 759 N N . ASN A 1 94 ? -11.110 12.706 11.422 1.00 87.62 94 ASN A N 1
ATOM 760 C CA . ASN A 1 94 ? -9.704 12.805 11.799 1.00 87.62 94 ASN A CA 1
ATOM 761 C C . ASN A 1 94 ? -8.834 13.641 10.823 1.00 87.62 94 ASN A C 1
ATOM 763 O O . ASN A 1 94 ? -7.654 13.845 11.097 1.00 87.62 94 ASN A O 1
ATOM 767 N N . LEU A 1 95 ? -9.374 14.165 9.709 1.00 81.44 95 LEU A N 1
ATOM 768 C CA . LEU A 1 95 ? -8.587 14.852 8.654 1.00 81.44 95 LEU A CA 1
ATOM 769 C C . LEU A 1 95 ? -8.048 16.244 9.019 1.00 81.44 95 LEU A C 1
ATOM 771 O O . LEU A 1 95 ? -7.174 16.764 8.328 1.00 81.44 95 LEU A O 1
ATOM 775 N N . PHE A 1 96 ? -8.576 16.867 10.073 1.00 69.94 96 PHE A N 1
ATOM 776 C CA . PHE A 1 96 ? -8.259 18.254 10.450 1.00 69.94 96 PHE A CA 1
ATOM 777 C C . PHE A 1 96 ? -7.645 18.370 11.843 1.00 69.94 96 PHE A C 1
ATOM 779 O O . PHE A 1 96 ? -7.660 19.442 12.447 1.00 69.94 96 PHE A O 1
ATOM 786 N N . LEU A 1 97 ? -7.142 17.261 12.378 1.00 74.75 97 LEU A N 1
ATOM 787 C CA . LEU A 1 97 ? -6.501 17.269 13.678 1.00 74.75 97 LEU A CA 1
ATOM 788 C C . LEU A 1 97 ? -5.071 17.798 13.538 1.00 74.75 97 LEU A C 1
ATOM 790 O O . LEU A 1 97 ? -4.276 17.275 12.758 1.00 74.75 97 LEU A O 1
ATOM 794 N N . ASP A 1 98 ? -4.748 18.833 14.313 1.00 78.50 98 ASP A N 1
ATOM 795 C CA . ASP A 1 98 ? -3.382 19.341 14.470 1.00 78.50 98 ASP A CA 1
ATOM 796 C C . ASP A 1 98 ? -2.601 18.393 15.393 1.00 78.50 98 ASP A C 1
ATOM 798 O O . ASP A 1 98 ? -2.430 18.636 16.589 1.00 78.50 98 ASP A O 1
ATOM 802 N N . LEU A 1 99 ? -2.255 17.226 14.848 1.00 83.12 99 LEU A N 1
ATOM 803 C CA . LEU A 1 99 ? -1.560 16.159 15.558 1.00 83.12 99 LEU A CA 1
ATOM 804 C C . LEU A 1 99 ? -0.054 16.297 15.390 1.00 83.12 99 LEU A C 1
ATOM 806 O O . LEU A 1 99 ? 0.454 16.557 14.297 1.00 83.12 99 LEU A O 1
ATOM 810 N N . ASP A 1 100 ? 0.681 16.003 16.461 1.00 88.12 100 ASP A N 1
ATOM 811 C CA . ASP A 1 100 ? 2.124 15.843 16.347 1.00 88.12 100 ASP A CA 1
ATOM 812 C C . ASP A 1 100 ? 2.485 14.598 15.495 1.00 88.12 100 ASP A C 1
ATOM 814 O O . ASP A 1 100 ? 1.643 13.757 15.154 1.00 88.12 100 ASP A O 1
ATOM 818 N N . LEU A 1 101 ? 3.763 14.463 15.119 1.00 86.06 101 LEU A N 1
ATOM 819 C CA . LEU A 1 101 ? 4.253 13.333 14.316 1.00 86.06 101 LEU A CA 1
ATOM 820 C C . LEU A 1 101 ? 3.955 11.968 14.967 1.00 86.06 101 LEU A C 1
ATOM 822 O O . LEU A 1 101 ? 3.651 10.994 14.272 1.00 86.06 101 LEU A O 1
ATOM 826 N N . VAL A 1 102 ? 4.060 11.890 16.297 1.00 89.81 102 VAL A N 1
ATOM 827 C CA . VAL A 1 102 ? 3.861 10.660 17.075 1.00 89.81 102 VAL A CA 1
ATOM 828 C C . VAL A 1 102 ? 2.391 10.260 17.008 1.00 89.81 102 VAL A C 1
ATOM 830 O O . VAL A 1 102 ? 2.089 9.105 16.717 1.00 89.81 102 VAL A O 1
ATOM 833 N N . GLU A 1 103 ? 1.486 11.208 17.233 1.00 91.25 103 GLU A N 1
ATOM 834 C CA . GLU A 1 103 ? 0.040 11.006 17.167 1.00 91.25 103 GLU A CA 1
ATOM 835 C C . GLU A 1 103 ? -0.425 10.665 15.755 1.00 91.25 103 GLU A C 1
ATOM 837 O O . GLU A 1 103 ? -1.127 9.672 15.580 1.00 91.25 103 GLU A O 1
ATOM 842 N N . SER A 1 104 ? 0.035 11.407 14.745 1.00 91.25 104 SER A N 1
ATOM 843 C CA . SER A 1 104 ? -0.302 11.156 13.339 1.00 91.25 104 SER A CA 1
ATOM 844 C C . SER A 1 104 ? 0.102 9.749 12.895 1.00 91.25 104 SER A C 1
ATOM 846 O O . SER A 1 104 ? -0.670 9.040 12.248 1.00 91.25 104 SER A O 1
ATOM 848 N N . SER A 1 105 ? 1.312 9.315 13.260 1.00 91.62 105 SER A N 1
ATOM 849 C CA . SER A 1 105 ? 1.794 7.979 12.897 1.00 91.62 105 SER A CA 1
ATOM 850 C C . SER A 1 105 ? 1.078 6.881 13.682 1.00 91.62 105 SER A C 1
ATOM 852 O O . SER A 1 105 ? 0.734 5.845 13.116 1.00 91.62 105 SER A O 1
ATOM 854 N N . LEU A 1 106 ? 0.808 7.101 14.975 1.00 94.56 106 LEU A N 1
ATOM 855 C CA . LEU A 1 106 ? 0.063 6.151 15.800 1.00 94.56 106 LEU A CA 1
ATOM 856 C C . LEU A 1 106 ? -1.385 5.995 15.316 1.00 94.56 106 LEU A C 1
ATOM 858 O O . LEU A 1 106 ? -1.899 4.879 15.305 1.00 94.56 106 LEU A O 1
ATOM 862 N N . LEU A 1 107 ? -2.022 7.077 14.865 1.00 95.69 107 LEU A N 1
ATOM 863 C CA . LEU A 1 107 ? -3.333 7.035 14.221 1.00 95.69 107 LEU A CA 1
ATOM 864 C C . LEU A 1 107 ? -3.286 6.239 12.904 1.00 95.69 107 LEU A C 1
ATOM 866 O O . LEU A 1 107 ? -4.199 5.468 12.600 1.00 95.69 107 LEU A O 1
ATOM 870 N N . GLY A 1 108 ? -2.184 6.332 12.159 1.00 95.88 108 GLY A N 1
ATOM 871 C CA . GLY A 1 108 ? -1.914 5.457 11.018 1.00 95.88 108 GLY A CA 1
ATOM 872 C C . GLY A 1 108 ? -1.864 3.970 11.379 1.00 95.88 108 GLY A C 1
ATOM 873 O O . GLY A 1 108 ? -2.567 3.156 10.784 1.00 95.88 108 GLY A O 1
ATOM 874 N N . VAL A 1 109 ? -1.108 3.618 12.423 1.00 96.00 109 VAL A N 1
ATOM 875 C CA . VAL A 1 109 ? -1.046 2.245 12.963 1.00 96.00 109 VAL A CA 1
ATOM 876 C C . VAL A 1 109 ? -2.420 1.785 13.469 1.00 96.00 109 VAL A C 1
ATOM 878 O O . VAL A 1 109 ? -2.802 0.631 13.267 1.00 96.00 109 VAL A O 1
ATOM 881 N N . TYR A 1 110 ? -3.189 2.679 14.100 1.00 97.62 110 TYR A N 1
ATOM 882 C CA . TYR A 1 110 ? -4.550 2.405 14.560 1.00 97.62 110 TYR A CA 1
ATOM 883 C C . TYR A 1 110 ? -5.484 2.076 13.401 1.00 97.62 110 TYR A C 1
ATOM 885 O O . TYR A 1 110 ? -6.135 1.032 13.430 1.00 97.62 110 TYR A O 1
ATOM 893 N N . THR A 1 111 ? -5.523 2.919 12.366 1.00 97.81 111 THR A N 1
ATOM 894 C CA . THR A 1 111 ? -6.361 2.665 11.187 1.00 97.81 111 THR A CA 1
ATOM 895 C C . THR A 1 111 ? -5.957 1.366 10.496 1.00 97.81 111 THR A C 1
ATOM 897 O O . THR A 1 111 ? -6.831 0.588 10.113 1.00 97.81 111 THR A O 1
ATOM 900 N N . GLY A 1 112 ? -4.659 1.055 10.412 1.00 97.75 112 GLY A N 1
ATOM 901 C CA . GLY A 1 112 ? -4.197 -0.215 9.852 1.00 97.75 112 GLY A CA 1
ATOM 902 C C . GLY A 1 112 ? -4.589 -1.442 10.685 1.00 97.75 112 GLY A C 1
ATOM 903 O O . GLY A 1 112 ? -4.998 -2.470 10.138 1.00 97.75 112 GLY A O 1
ATOM 904 N N . ALA A 1 113 ? -4.523 -1.352 12.016 1.00 98.00 113 ALA A N 1
ATOM 905 C CA . ALA A 1 113 ? -4.994 -2.411 12.909 1.00 98.00 113 ALA A CA 1
ATOM 906 C C . ALA A 1 113 ? -6.521 -2.587 12.833 1.00 98.00 113 ALA A C 1
ATOM 908 O O . ALA A 1 113 ? -7.002 -3.720 12.799 1.00 98.00 113 ALA A O 1
ATOM 909 N N . LEU A 1 114 ? -7.273 -1.485 12.745 1.00 98.12 114 LEU A N 1
ATOM 910 C CA . LEU A 1 114 ? -8.720 -1.486 12.537 1.00 98.12 114 LEU A CA 1
ATOM 911 C C . LEU A 1 114 ? -9.084 -2.206 11.234 1.00 98.12 114 LEU A C 1
ATOM 913 O O . LEU A 1 114 ? -9.877 -3.144 11.269 1.00 98.12 114 LEU A O 1
ATOM 917 N N . LEU A 1 115 ? -8.447 -1.844 10.116 1.00 98.19 115 LEU A N 1
ATOM 918 C CA . LEU A 1 115 ? -8.650 -2.504 8.825 1.00 98.19 115 LEU A CA 1
ATOM 919 C C . LEU A 1 115 ? -8.409 -4.017 8.912 1.00 98.19 115 LEU A C 1
ATOM 921 O O . LEU A 1 115 ? -9.248 -4.801 8.473 1.00 98.19 115 LEU A O 1
ATOM 925 N N . HIS A 1 116 ? -7.308 -4.442 9.539 1.00 97.94 116 HIS A N 1
ATOM 926 C CA . HIS A 1 116 ? -7.031 -5.866 9.739 1.00 97.94 116 HIS A CA 1
ATOM 927 C C . HIS A 1 116 ? -8.158 -6.544 10.536 1.00 97.94 116 HIS A C 1
ATOM 929 O O . HIS A 1 116 ? -8.676 -7.578 10.110 1.00 97.94 116 HIS A O 1
ATOM 935 N N . VAL A 1 117 ? -8.587 -5.971 11.666 1.00 97.81 117 VAL A N 1
ATOM 936 C CA . VAL A 1 117 ? -9.673 -6.546 12.478 1.00 97.81 117 VAL A CA 1
ATOM 937 C C . VAL A 1 117 ? -10.964 -6.689 11.670 1.00 97.81 117 VAL A C 1
ATOM 939 O O . VAL A 1 117 ? -11.602 -7.741 11.739 1.00 97.81 117 VAL A O 1
ATOM 942 N N . LEU A 1 118 ? -11.328 -5.682 10.876 1.00 97.38 118 LEU A N 1
ATOM 943 C CA . LEU A 1 118 ? -12.523 -5.723 10.029 1.00 97.38 118 LEU A CA 1
ATOM 944 C C . LEU A 1 118 ? -12.440 -6.830 8.983 1.00 97.38 118 LEU A C 1
ATOM 946 O O . LEU A 1 118 ? -13.362 -7.638 8.875 1.00 97.38 118 LEU A O 1
ATOM 950 N N . THR A 1 119 ? -11.319 -6.917 8.264 1.00 97.56 119 THR A N 1
ATOM 951 C CA . THR A 1 119 ? -11.055 -7.992 7.298 1.00 97.56 119 THR A CA 1
ATOM 952 C C . THR A 1 119 ? -11.168 -9.363 7.951 1.00 97.56 119 THR A C 1
ATOM 954 O O . THR A 1 119 ? -11.934 -10.208 7.490 1.00 97.56 119 THR A O 1
ATOM 957 N N . LYS A 1 120 ? -10.503 -9.570 9.092 1.00 97.00 120 LYS A N 1
ATOM 958 C CA . LYS A 1 120 ? -10.539 -10.847 9.813 1.00 97.00 120 LYS A CA 1
ATOM 959 C C . LYS A 1 120 ? -11.960 -11.232 10.233 1.00 97.00 120 LYS A C 1
ATOM 961 O O . LYS A 1 120 ? -12.368 -12.377 10.045 1.00 97.00 120 LYS A O 1
ATOM 966 N N . LYS A 1 121 ? -12.730 -10.291 10.787 1.00 96.06 121 LYS A N 1
ATOM 967 C CA . LYS A 1 121 ? -14.102 -10.556 11.248 1.00 96.06 121 LYS A CA 1
ATOM 968 C C . LYS A 1 121 ? -15.067 -10.820 10.100 1.00 96.06 121 LYS A C 1
ATOM 970 O O . LYS A 1 121 ? -15.922 -11.695 10.225 1.00 96.06 121 LYS A O 1
ATOM 975 N N . ASN A 1 122 ? -14.932 -10.119 8.979 1.00 96.25 122 ASN A N 1
ATOM 976 C CA . ASN A 1 122 ? -15.758 -10.383 7.803 1.00 96.25 122 ASN A CA 1
ATOM 977 C C . ASN A 1 122 ? -15.426 -11.737 7.173 1.00 96.25 122 ASN A C 1
ATOM 979 O O . ASN A 1 122 ? -16.352 -12.503 6.902 1.00 96.25 122 ASN A O 1
ATOM 983 N N . GLN A 1 123 ? -14.145 -12.100 7.065 1.00 95.69 123 GLN A N 1
ATOM 984 C CA . GLN A 1 123 ? -13.739 -13.424 6.586 1.00 95.69 123 GLN A CA 1
ATOM 985 C C . GLN A 1 123 ? -14.288 -14.553 7.471 1.00 95.69 123 GLN A C 1
ATOM 987 O O . GLN A 1 123 ? -14.789 -15.549 6.952 1.00 95.69 123 GLN A O 1
ATOM 992 N N . GLN A 1 124 ? -14.293 -14.383 8.800 1.00 95.44 124 GLN A N 1
ATOM 993 C CA . GLN A 1 124 ? -14.928 -15.332 9.731 1.00 95.44 124 GLN A CA 1
ATOM 994 C C . GLN A 1 124 ? -16.441 -15.482 9.500 1.00 95.44 124 GLN A C 1
ATOM 996 O O . GLN A 1 124 ? -17.000 -16.546 9.756 1.00 95.44 124 GLN A O 1
ATOM 1001 N N . LYS A 1 125 ? -17.104 -14.435 8.991 1.00 94.81 125 LYS A N 1
ATOM 1002 C CA . LYS A 1 125 ? -18.517 -14.443 8.577 1.00 94.81 125 LYS A CA 1
ATOM 1003 C C . LYS A 1 125 ? -18.712 -14.903 7.118 1.00 94.81 125 LYS A C 1
ATOM 1005 O O . LYS A 1 125 ? -19.832 -14.836 6.617 1.00 94.81 125 LYS A O 1
ATOM 1010 N N . GLY A 1 126 ? -17.654 -15.321 6.418 1.00 95.81 126 GLY A N 1
ATOM 1011 C CA . GLY A 1 126 ? -17.701 -15.694 4.998 1.00 95.81 126 GLY A CA 1
ATOM 1012 C C . GLY A 1 126 ? -17.919 -14.515 4.040 1.00 95.81 126 GLY A C 1
ATOM 1013 O O . GLY A 1 126 ? -18.363 -14.719 2.912 1.00 95.81 126 GLY A O 1
ATOM 1014 N N . LYS A 1 127 ? -17.642 -13.282 4.478 1.00 95.25 127 LYS A N 1
ATOM 1015 C CA . LYS A 1 127 ? -17.768 -12.049 3.689 1.00 95.25 127 LYS A CA 1
ATOM 1016 C C . LYS A 1 127 ? -16.389 -11.488 3.347 1.00 95.25 127 LYS A C 1
ATOM 1018 O O . LYS A 1 127 ? -15.440 -11.676 4.100 1.00 95.25 127 LYS A O 1
ATOM 1023 N N . ARG A 1 128 ? -16.301 -10.758 2.233 1.00 94.94 128 ARG A N 1
ATOM 1024 C CA . ARG A 1 128 ? -15.118 -9.962 1.878 1.00 94.94 128 ARG A CA 1
ATOM 1025 C C . ARG A 1 128 ? -15.251 -8.543 2.416 1.00 94.94 128 ARG A C 1
ATOM 1027 O O . ARG A 1 128 ? -16.334 -7.967 2.327 1.00 94.94 128 ARG A O 1
ATOM 1034 N N . THR A 1 129 ? -14.159 -7.979 2.922 1.00 97.00 129 THR A N 1
ATOM 1035 C CA . THR A 1 129 ? -14.071 -6.544 3.226 1.00 97.00 129 THR A CA 1
ATOM 1036 C C . THR A 1 129 ? -13.663 -5.776 1.975 1.00 97.00 129 THR A C 1
ATOM 1038 O O . THR A 1 129 ? -12.579 -5.985 1.442 1.00 97.00 129 THR A O 1
ATOM 1041 N N . ILE A 1 130 ? -14.529 -4.879 1.515 1.00 96.25 130 ILE A N 1
ATOM 1042 C CA . ILE A 1 130 ? -14.253 -3.976 0.398 1.00 96.25 130 ILE A CA 1
ATOM 1043 C C . ILE A 1 130 ? -14.382 -2.565 0.952 1.00 96.25 130 ILE A C 1
ATOM 1045 O O . ILE A 1 130 ? -15.417 -2.241 1.529 1.00 96.25 130 ILE A O 1
ATOM 1049 N N . LEU A 1 131 ? -13.324 -1.768 0.833 1.00 97.12 131 LEU A N 1
ATOM 1050 C CA . LEU A 1 131 ? -13.325 -0.376 1.267 1.00 97.12 131 LEU A CA 1
ATOM 1051 C C . LEU A 1 131 ? -12.805 0.525 0.156 1.00 97.12 131 LEU A C 1
ATOM 1053 O O . LEU A 1 131 ? -11.697 0.328 -0.347 1.00 97.12 131 LEU A O 1
ATOM 1057 N N . HIS A 1 132 ? -13.586 1.545 -0.166 1.00 97.06 132 HIS A N 1
ATOM 1058 C CA . HIS A 1 132 ? -13.223 2.648 -1.031 1.00 97.06 132 HIS A CA 1
ATOM 1059 C C . HIS A 1 132 ? -13.271 3.953 -0.237 1.00 97.06 132 HIS A C 1
ATOM 1061 O O . HIS A 1 132 ? -14.263 4.297 0.407 1.00 97.06 132 HIS A O 1
ATOM 1067 N N . ILE A 1 133 ? -12.145 4.663 -0.239 1.00 96.50 133 ILE A N 1
ATOM 1068 C CA . ILE A 1 133 ? -11.974 5.894 0.524 1.00 96.50 133 ILE A CA 1
ATOM 1069 C C . ILE A 1 133 ? -11.359 6.949 -0.390 1.00 96.50 133 ILE A C 1
ATOM 1071 O O . ILE A 1 133 ? -10.241 6.794 -0.890 1.00 96.50 133 ILE A O 1
ATOM 1075 N N . ASP A 1 134 ? -12.096 8.038 -0.574 1.00 95.94 134 ASP A N 1
ATOM 1076 C CA . ASP A 1 134 ? -11.666 9.223 -1.307 1.00 95.94 134 ASP A CA 1
ATOM 1077 C C . ASP A 1 134 ? -11.366 10.354 -0.318 1.00 95.94 134 ASP A C 1
ATOM 1079 O O . ASP A 1 134 ? -12.243 10.822 0.406 1.00 95.94 134 ASP A O 1
ATOM 1083 N N . GLY A 1 135 ? -10.115 10.798 -0.276 1.00 94.19 135 GLY A N 1
ATOM 1084 C CA . GLY A 1 135 ? -9.664 11.857 0.612 1.00 94.19 135 GLY A CA 1
ATOM 1085 C C . GLY A 1 135 ? -10.120 13.249 0.202 1.00 94.19 135 GLY A C 1
ATOM 1086 O O . GLY A 1 135 ? -9.967 14.175 0.997 1.00 94.19 135 GLY A O 1
ATOM 1087 N N . ASN A 1 136 ? -10.674 13.443 -0.998 1.00 94.25 136 ASN A N 1
ATOM 1088 C CA . ASN A 1 136 ? -11.061 14.749 -1.543 1.00 94.25 136 ASN A CA 1
ATOM 1089 C C . ASN A 1 136 ? -9.933 15.803 -1.464 1.00 94.25 136 ASN A C 1
ATOM 1091 O O . ASN A 1 136 ? -10.172 16.993 -1.258 1.00 94.25 136 ASN A O 1
ATOM 1095 N N . GLY A 1 137 ? -8.678 15.363 -1.585 1.00 92.19 137 GLY A N 1
ATOM 1096 C CA . GLY A 1 137 ? -7.472 16.190 -1.504 1.00 92.19 137 GLY A CA 1
ATOM 1097 C C . GLY A 1 137 ? -6.994 16.515 -0.083 1.00 92.19 137 GLY A C 1
ATOM 1098 O O . GLY A 1 137 ? -6.031 17.282 0.057 1.00 92.19 137 GLY A O 1
ATOM 1099 N N . ASN A 1 138 ? -7.642 15.967 0.951 1.00 93.50 138 ASN A N 1
ATOM 1100 C CA . ASN A 1 138 ? -7.302 16.199 2.355 1.00 93.50 138 ASN A CA 1
ATOM 1101 C C . ASN A 1 138 ? -6.055 15.425 2.795 1.00 93.50 138 ASN A C 1
ATOM 1103 O O . ASN A 1 138 ? -5.610 14.474 2.147 1.00 93.50 138 ASN A O 1
ATOM 1107 N N . ALA A 1 139 ? -5.488 15.851 3.923 1.00 92.62 139 ALA A N 1
ATOM 1108 C CA . ALA A 1 139 ? -4.304 15.234 4.493 1.00 92.62 139 ALA A CA 1
ATOM 1109 C C . ALA A 1 139 ? -4.660 14.114 5.483 1.00 92.62 139 ALA A C 1
ATOM 1111 O O . ALA A 1 139 ? -5.470 14.310 6.383 1.00 92.62 139 ALA A O 1
ATOM 1112 N N . PHE A 1 140 ? -4.005 12.963 5.349 1.00 94.50 140 PHE A N 1
ATOM 1113 C CA . PHE A 1 140 ? -3.969 11.907 6.358 1.00 94.50 140 PHE A CA 1
ATOM 1114 C C . PHE A 1 140 ? -2.588 11.244 6.288 1.00 94.50 140 PHE A C 1
ATOM 1116 O O . PHE A 1 140 ? -2.389 10.364 5.449 1.00 94.50 140 PHE A O 1
ATOM 1123 N N . PRO A 1 141 ? -1.614 11.665 7.122 1.00 91.69 141 PRO A N 1
ATOM 1124 C CA . PRO A 1 141 ? -0.216 11.298 6.941 1.00 91.69 141 PRO A CA 1
ATOM 1125 C C . PRO A 1 141 ? 0.015 9.792 6.745 1.00 91.69 141 PRO A C 1
ATOM 1127 O O . PRO A 1 141 ? 0.413 9.399 5.657 1.00 91.69 141 PRO A O 1
ATOM 1130 N N . TYR A 1 142 ? -0.353 8.950 7.710 1.00 94.31 142 TYR A N 1
ATOM 1131 C CA . TYR A 1 142 ? 0.020 7.528 7.739 1.00 94.31 142 TYR A CA 1
ATOM 1132 C C . TYR A 1 142 ? -1.170 6.579 7.513 1.00 94.31 142 TYR A C 1
ATOM 1134 O O . TYR A 1 142 ? -1.290 5.556 8.187 1.00 94.31 142 TYR A O 1
ATOM 1142 N N . LEU A 1 143 ? -2.113 6.932 6.632 1.00 96.69 143 LEU A N 1
ATOM 1143 C CA . LEU A 1 143 ? -3.376 6.191 6.487 1.00 96.69 143 LEU A CA 1
ATOM 1144 C C . LEU A 1 143 ? -3.140 4.689 6.239 1.00 96.69 143 LEU A C 1
ATOM 1146 O O . LEU A 1 143 ? -2.469 4.316 5.278 1.00 96.69 143 LEU A O 1
ATOM 1150 N N . PHE A 1 144 ? -3.717 3.840 7.097 1.00 97.62 144 PHE A N 1
ATOM 1151 C CA . PHE A 1 144 ? -3.629 2.373 7.054 1.00 97.62 144 PHE A CA 1
ATOM 1152 C C . PHE A 1 144 ? -2.226 1.763 7.135 1.00 97.62 144 PHE A C 1
ATOM 1154 O O . PHE A 1 144 ? -2.009 0.632 6.686 1.00 97.62 144 PHE A O 1
ATOM 1161 N N . SER A 1 145 ? -1.273 2.460 7.750 1.00 95.06 145 SER A N 1
ATOM 1162 C CA . SER A 1 145 ? 0.050 1.884 7.975 1.00 95.06 145 SER A CA 1
ATOM 1163 C C . SER A 1 145 ? -0.016 0.590 8.796 1.00 95.06 145 SER A C 1
ATOM 1165 O O . SER A 1 145 ? -0.783 0.475 9.753 1.00 95.06 145 SER A O 1
ATOM 1167 N N . TYR A 1 146 ? 0.815 -0.390 8.433 1.00 94.75 146 TYR A N 1
ATOM 1168 C CA . TYR A 1 146 ? 0.925 -1.712 9.072 1.00 94.75 146 TYR A CA 1
ATOM 1169 C C . TYR A 1 146 ? -0.303 -2.635 8.975 1.00 94.75 146 TYR A C 1
ATOM 1171 O O . TYR A 1 146 ? -0.324 -3.675 9.634 1.00 94.75 146 TYR A O 1
ATOM 1179 N N . ALA A 1 147 ? -1.332 -2.331 8.173 1.00 97.06 147 ALA A N 1
ATOM 1180 C CA . ALA A 1 147 ? -2.467 -3.250 8.036 1.00 97.06 147 ALA A CA 1
ATOM 1181 C C . ALA A 1 147 ? -2.015 -4.609 7.465 1.00 97.06 147 ALA A C 1
ATOM 1183 O O . ALA A 1 147 ? -1.640 -4.692 6.302 1.00 97.06 147 ALA A O 1
ATOM 1184 N N . GLY A 1 148 ? -2.034 -5.677 8.270 1.00 95.00 148 GLY A N 1
ATOM 1185 C CA . GLY A 1 148 ? -1.518 -6.987 7.854 1.00 95.00 148 GLY A CA 1
ATOM 1186 C C . GLY A 1 148 ? -2.432 -7.751 6.892 1.00 95.00 148 GLY A C 1
ATOM 1187 O O . GLY A 1 148 ? -1.940 -8.443 6.008 1.00 95.00 148 GLY A O 1
ATOM 1188 N N . LEU A 1 149 ? -3.755 -7.633 7.040 1.00 97.31 149 LEU A N 1
ATOM 1189 C CA . LEU A 1 149 ? -4.729 -8.394 6.252 1.00 97.31 149 LEU A CA 1
ATOM 1190 C C . LEU A 1 149 ? -5.721 -7.465 5.554 1.00 97.31 149 LEU A C 1
ATOM 1192 O O . LEU A 1 149 ? -6.447 -6.715 6.212 1.00 97.31 149 LEU A O 1
ATOM 1196 N N . VAL A 1 150 ? -5.765 -7.551 4.226 1.00 98.19 150 VAL A N 1
ATOM 1197 C CA . VAL A 1 150 ? -6.595 -6.693 3.374 1.00 98.19 150 VAL A CA 1
ATOM 1198 C C . VAL A 1 150 ? -7.228 -7.530 2.266 1.00 98.19 150 VAL A C 1
ATOM 1200 O O . VAL A 1 150 ? -6.522 -8.151 1.474 1.00 98.19 150 VAL A O 1
ATOM 1203 N N . ASP A 1 151 ? -8.558 -7.534 2.192 1.00 98.12 151 ASP A N 1
ATOM 1204 C CA . ASP A 1 151 ? -9.293 -8.160 1.087 1.00 98.12 151 ASP A CA 1
ATOM 1205 C C . ASP A 1 151 ? -9.286 -7.246 -0.150 1.00 98.12 151 ASP A C 1
ATOM 1207 O O . ASP A 1 151 ? -8.696 -7.586 -1.178 1.00 98.12 151 ASP A O 1
ATOM 1211 N N . GLU A 1 152 ? -9.914 -6.074 -0.055 1.00 98.25 152 GLU A N 1
ATOM 1212 C CA . GLU A 1 152 ? -9.909 -5.061 -1.109 1.00 98.25 152 GLU A CA 1
ATOM 1213 C C . GLU A 1 152 ? -9.916 -3.652 -0.511 1.00 98.25 152 GLU A C 1
ATOM 1215 O O . GLU A 1 152 ? -10.797 -3.303 0.277 1.00 98.25 152 GLU A O 1
ATOM 1220 N N . LEU A 1 153 ? -8.917 -2.851 -0.885 1.00 98.56 153 LEU A N 1
ATOM 1221 C CA . LEU A 1 153 ? -8.772 -1.464 -0.454 1.00 98.56 153 LEU A CA 1
ATOM 1222 C C . LEU A 1 153 ? -8.470 -0.564 -1.654 1.00 98.56 153 LEU A C 1
ATOM 1224 O O . LEU A 1 153 ? -7.485 -0.787 -2.361 1.00 98.56 153 LEU A O 1
ATOM 1228 N N . ILE A 1 154 ? -9.293 0.465 -1.850 1.00 98.38 154 ILE A N 1
ATOM 1229 C CA . ILE A 1 154 ? -9.084 1.536 -2.825 1.00 98.38 154 ILE A CA 1
ATOM 1230 C C . ILE A 1 154 ? -8.951 2.863 -2.075 1.00 98.38 154 ILE A C 1
ATOM 1232 O O . ILE A 1 154 ? -9.878 3.281 -1.385 1.00 98.38 154 ILE A O 1
ATOM 1236 N N . ILE A 1 155 ? -7.813 3.537 -2.235 1.00 97.69 155 ILE A N 1
ATOM 1237 C CA . ILE A 1 155 ? -7.533 4.849 -1.638 1.00 97.69 155 ILE A CA 1
ATOM 1238 C C . ILE A 1 155 ? -7.277 5.857 -2.751 1.00 97.69 155 ILE A C 1
ATOM 1240 O O . ILE A 1 155 ? -6.478 5.588 -3.653 1.00 97.69 155 ILE A O 1
ATOM 1244 N N . GLN A 1 156 ? -7.938 7.013 -2.675 1.00 97.19 156 GLN A N 1
ATOM 1245 C CA . GLN A 1 156 ? -7.862 8.057 -3.696 1.00 97.19 156 GLN A CA 1
ATOM 1246 C C . GLN A 1 156 ? -7.692 9.448 -3.083 1.00 97.19 156 GLN A C 1
ATOM 1248 O O . GLN A 1 156 ? -8.198 9.697 -1.993 1.00 97.19 156 GLN A O 1
ATOM 1253 N N . ASN A 1 157 ? -7.022 10.362 -3.787 1.00 97.00 157 ASN A N 1
ATOM 1254 C CA . ASN A 1 157 ? -7.007 11.801 -3.486 1.00 97.00 157 ASN A CA 1
ATOM 1255 C C . ASN A 1 157 ? -6.593 12.168 -2.045 1.00 97.00 157 ASN A C 1
ATOM 1257 O O . ASN A 1 157 ? -7.223 13.022 -1.418 1.00 97.00 157 ASN A O 1
ATOM 1261 N N . PHE A 1 158 ? -5.538 11.563 -1.498 1.00 96.50 158 PHE A N 1
ATOM 1262 C CA . PHE A 1 158 ? -4.984 11.966 -0.197 1.00 96.50 158 PHE A CA 1
ATOM 1263 C C . PHE A 1 158 ? -3.633 12.662 -0.323 1.00 96.50 158 PHE A C 1
ATOM 1265 O O . PHE A 1 158 ? -2.845 12.412 -1.238 1.00 96.50 158 PHE A O 1
ATOM 1272 N N . LYS A 1 159 ? -3.344 13.499 0.672 1.00 95.56 159 LYS A N 1
ATOM 1273 C CA . LYS A 1 159 ? -2.008 14.028 0.946 1.00 95.56 159 LYS A CA 1
ATOM 1274 C C . LYS A 1 159 ? -1.469 13.419 2.234 1.00 95.56 159 LYS A C 1
ATOM 1276 O O . LYS A 1 159 ? -2.237 13.198 3.166 1.00 95.56 159 LYS A O 1
ATOM 1281 N N . GLY A 1 160 ? -0.172 13.164 2.345 1.00 92.38 160 GLY A N 1
ATOM 1282 C CA . GLY A 1 160 ? 0.336 12.611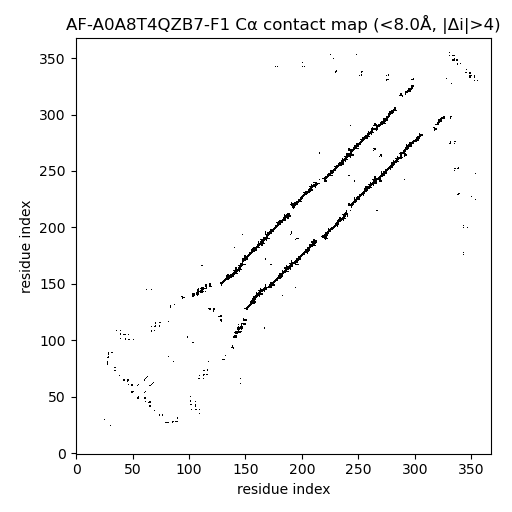 3.598 1.00 92.38 160 GLY A CA 1
ATOM 1283 C C . GLY A 1 160 ? 1.802 12.221 3.617 1.00 92.38 160 GLY A C 1
ATOM 1284 O O . GLY A 1 160 ? 2.602 12.653 2.796 1.00 92.38 160 GLY A O 1
ATOM 1285 N N . TRP A 1 161 ? 2.147 11.362 4.566 1.00 90.75 161 TRP A N 1
ATOM 1286 C CA . TRP A 1 161 ? 3.481 10.828 4.781 1.00 90.75 161 TRP A CA 1
ATOM 1287 C C . TRP A 1 161 ? 3.371 9.357 5.161 1.00 90.75 161 TRP A C 1
ATOM 1289 O O . TRP A 1 161 ? 2.948 9.029 6.261 1.00 90.75 161 TRP A O 1
ATOM 1299 N N . GLY A 1 162 ? 3.797 8.457 4.287 1.00 91.81 162 GLY A N 1
ATOM 1300 C CA . GLY A 1 162 ? 3.752 7.029 4.556 1.00 91.81 162 GLY A CA 1
ATOM 1301 C C . GLY A 1 162 ? 2.340 6.461 4.466 1.00 91.81 162 GLY A C 1
ATOM 1302 O O . GLY A 1 162 ? 2.002 5.560 5.228 1.00 91.81 162 GLY A O 1
ATOM 1303 N N . ILE A 1 163 ? 1.505 6.961 3.547 1.00 96.25 163 ILE A N 1
ATOM 1304 C CA . ILE A 1 163 ? 0.198 6.350 3.263 1.00 96.25 163 ILE A CA 1
ATOM 1305 C C . ILE A 1 163 ? 0.419 4.884 2.876 1.00 96.25 163 ILE A C 1
ATOM 1307 O O . ILE A 1 163 ? 1.194 4.583 1.965 1.00 96.25 163 ILE A O 1
ATOM 1311 N N . CYS A 1 164 ? -0.256 3.972 3.577 1.00 96.88 164 CYS A N 1
ATOM 1312 C CA . CYS A 1 164 ? -0.094 2.523 3.439 1.00 96.88 164 CYS A CA 1
ATOM 1313 C C . CYS A 1 164 ? 1.346 2.025 3.646 1.00 96.88 164 CYS A C 1
ATOM 1315 O O . CYS A 1 164 ? 1.744 1.001 3.088 1.00 96.88 164 CYS A O 1
ATOM 1317 N N . GLN A 1 165 ? 2.144 2.725 4.450 1.00 93.69 165 GLN A N 1
ATOM 1318 C CA . GLN A 1 165 ? 3.479 2.266 4.812 1.00 93.69 165 GLN A CA 1
ATOM 1319 C C . GLN A 1 165 ? 3.401 0.934 5.583 1.00 93.69 165 GLN A C 1
ATOM 1321 O O . GLN A 1 165 ? 2.594 0.766 6.496 1.00 93.69 165 GLN A O 1
ATOM 1326 N N . HIS A 1 166 ? 4.240 -0.033 5.213 1.00 92.94 166 HIS A N 1
ATOM 1327 C CA . HIS A 1 166 ? 4.260 -1.396 5.760 1.00 92.94 166 HIS A CA 1
ATOM 1328 C C . HIS A 1 166 ? 2.921 -2.153 5.675 1.00 92.94 166 HIS A C 1
ATOM 1330 O O . HIS A 1 166 ? 2.687 -3.102 6.428 1.00 92.94 166 HIS A O 1
ATOM 1336 N N . ILE A 1 167 ? 2.023 -1.768 4.763 1.00 95.56 167 ILE A N 1
ATOM 1337 C CA . ILE A 1 167 ? 0.797 -2.530 4.515 1.00 95.56 167 ILE A CA 1
ATOM 1338 C C . ILE A 1 167 ? 1.138 -3.948 4.028 1.00 95.56 167 ILE A C 1
ATOM 1340 O O . ILE A 1 167 ? 2.097 -4.152 3.286 1.00 95.56 167 ILE A O 1
ATOM 1344 N N . GLY A 1 168 ? 0.378 -4.948 4.465 1.00 94.00 168 GLY A N 1
ATOM 1345 C CA . GLY A 1 168 ? 0.622 -6.365 4.181 1.00 94.00 168 GLY A CA 1
ATOM 1346 C C . GLY A 1 168 ? 1.766 -6.982 4.985 1.00 94.00 168 GLY A C 1
ATOM 1347 O O . GLY A 1 168 ? 2.149 -8.117 4.708 1.00 94.00 168 GLY A O 1
ATOM 1348 N N . CYS A 1 169 ? 2.328 -6.263 5.960 1.00 89.38 169 CYS A N 1
ATOM 1349 C CA . CYS A 1 169 ? 3.416 -6.764 6.791 1.00 89.38 169 CYS A CA 1
ATOM 1350 C C . CYS A 1 169 ? 3.019 -8.053 7.535 1.00 89.38 169 CYS A C 1
ATOM 1352 O O . CYS A 1 169 ? 2.045 -8.055 8.292 1.00 89.38 169 CYS A O 1
ATOM 1354 N N . ASN A 1 170 ? 3.793 -9.132 7.354 1.00 88.44 170 ASN A N 1
ATOM 1355 C CA . ASN A 1 170 ? 3.519 -10.468 7.912 1.00 88.44 170 ASN A CA 1
ATOM 1356 C C . ASN A 1 170 ? 2.061 -10.937 7.706 1.00 88.44 170 ASN A C 1
ATOM 1358 O O . ASN A 1 170 ? 1.454 -11.560 8.581 1.00 88.44 170 ASN A O 1
ATOM 1362 N N . GLY A 1 171 ? 1.474 -10.590 6.561 1.00 93.06 171 GLY A N 1
ATOM 1363 C CA . GLY A 1 171 ? 0.093 -10.919 6.243 1.00 93.06 171 GLY A CA 1
ATOM 1364 C C . GLY A 1 171 ? -0.159 -11.008 4.744 1.00 93.06 171 GLY A C 1
ATOM 1365 O O . GLY A 1 171 ? 0.728 -11.393 3.982 1.00 93.06 171 GLY A O 1
ATOM 1366 N N . TYR A 1 172 ? -1.390 -10.720 4.330 1.00 96.81 172 TYR A N 1
ATOM 1367 C CA . TYR A 1 172 ? -1.833 -10.910 2.954 1.00 96.81 172 TYR A CA 1
ATOM 1368 C C . TYR A 1 172 ? -2.719 -9.763 2.472 1.00 96.81 172 TYR A C 1
ATOM 1370 O O . TYR A 1 172 ? -3.689 -9.388 3.134 1.00 96.81 172 TYR A O 1
ATOM 1378 N N . ILE A 1 173 ? -2.400 -9.249 1.287 1.00 98.31 173 ILE A N 1
ATOM 1379 C CA . ILE A 1 173 ? -3.218 -8.284 0.551 1.00 98.31 173 ILE A CA 1
ATOM 1380 C C . ILE A 1 173 ? -3.786 -8.982 -0.682 1.00 98.31 173 ILE A C 1
ATOM 1382 O O . ILE A 1 173 ? -3.044 -9.345 -1.593 1.00 98.31 173 ILE A O 1
ATOM 1386 N N . ASN A 1 174 ? -5.102 -9.137 -0.769 1.00 97.94 174 ASN A N 1
ATOM 1387 C CA . ASN A 1 174 ? -5.712 -9.654 -1.988 1.00 97.94 174 ASN A CA 1
ATOM 1388 C C . ASN A 1 174 ? -5.761 -8.577 -3.091 1.00 97.94 174 ASN A C 1
ATOM 1390 O O . ASN A 1 174 ? -5.290 -8.822 -4.203 1.00 97.94 174 ASN A O 1
ATOM 1394 N N . ARG A 1 175 ? -6.270 -7.375 -2.801 1.00 98.06 175 ARG A N 1
ATOM 1395 C CA . ARG A 1 175 ? -6.261 -6.258 -3.755 1.00 98.06 175 ARG A CA 1
ATOM 1396 C C . ARG A 1 175 ? -6.032 -4.918 -3.062 1.00 98.06 175 ARG A C 1
ATOM 1398 O O . ARG A 1 175 ? -6.745 -4.573 -2.124 1.00 98.06 175 ARG A O 1
ATOM 1405 N N . LEU A 1 176 ? -5.075 -4.148 -3.571 1.00 98.62 176 LEU A N 1
ATOM 1406 C CA . LEU A 1 176 ? -4.804 -2.779 -3.141 1.00 98.62 176 LEU A CA 1
ATOM 1407 C C . LEU A 1 176 ? -4.687 -1.854 -4.351 1.00 98.62 176 LEU A C 1
ATOM 1409 O O . LEU A 1 176 ? -3.891 -2.110 -5.251 1.00 98.62 176 LEU A O 1
ATOM 1413 N N . VAL A 1 177 ? -5.453 -0.768 -4.347 1.00 98.56 177 VAL A N 1
ATOM 1414 C CA . VAL A 1 177 ? -5.379 0.312 -5.332 1.00 98.56 177 VAL A CA 1
ATOM 1415 C C . VAL A 1 177 ? -5.117 1.619 -4.596 1.00 98.56 177 VAL A C 1
ATOM 1417 O O . VAL A 1 177 ? -5.870 1.996 -3.702 1.00 98.56 177 VAL A O 1
ATOM 1420 N N . VAL A 1 178 ? -4.062 2.327 -4.984 1.00 98.25 178 VAL A N 1
ATOM 1421 C CA . VAL A 1 178 ? -3.709 3.634 -4.424 1.00 98.25 178 VAL A CA 1
ATOM 1422 C C . VAL A 1 178 ? -3.497 4.610 -5.570 1.00 98.25 178 VAL A C 1
ATOM 1424 O O . VAL A 1 178 ? -2.541 4.456 -6.333 1.00 98.25 178 VAL A O 1
ATOM 1427 N N . THR A 1 179 ? -4.384 5.593 -5.703 1.00 98.00 179 THR A N 1
ATOM 1428 C CA . THR A 1 179 ? -4.365 6.540 -6.824 1.00 98.00 179 THR A CA 1
ATOM 1429 C C . THR A 1 179 ? -4.450 7.989 -6.383 1.00 98.00 179 THR A C 1
ATOM 1431 O O . THR A 1 179 ? -5.038 8.296 -5.349 1.00 98.00 179 THR A O 1
ATOM 1434 N N . ASP A 1 180 ? -3.860 8.881 -7.175 1.00 97.38 180 ASP A N 1
ATOM 1435 C CA . ASP A 1 180 ? -3.940 10.333 -6.984 1.00 97.38 180 ASP A CA 1
ATOM 1436 C C . ASP A 1 180 ? -3.451 10.788 -5.596 1.00 97.38 180 ASP A C 1
ATOM 1438 O O . ASP A 1 180 ? -4.009 11.687 -4.963 1.00 97.38 180 ASP A O 1
ATOM 1442 N N . ILE A 1 181 ? -2.396 10.138 -5.097 1.00 97.50 181 ILE A N 1
ATOM 1443 C CA . ILE A 1 181 ? -1.791 10.439 -3.797 1.00 97.50 181 ILE A CA 1
ATOM 1444 C C . ILE A 1 181 ? -0.608 11.389 -3.943 1.00 97.50 181 ILE A C 1
ATOM 1446 O O . ILE A 1 181 ? 0.263 11.174 -4.781 1.00 97.50 181 ILE A O 1
ATOM 1450 N N . VAL A 1 182 ? -0.514 12.387 -3.062 1.00 97.44 182 VAL A N 1
ATOM 1451 C CA . VAL A 1 182 ? 0.696 13.206 -2.880 1.00 97.44 182 VAL A CA 1
ATOM 1452 C C . VAL A 1 182 ? 1.298 12.903 -1.515 1.00 97.44 182 VAL A C 1
ATOM 1454 O O . VAL A 1 182 ? 0.752 13.310 -0.490 1.00 97.44 182 VAL A O 1
ATOM 1457 N N . SER A 1 183 ? 2.402 12.168 -1.464 1.00 93.19 183 SER A N 1
ATOM 1458 C CA . SER A 1 183 ? 2.936 11.721 -0.176 1.00 93.19 183 SER A CA 1
ATOM 1459 C C . SER A 1 183 ? 4.403 11.371 -0.236 1.00 93.19 183 SER A C 1
ATOM 1461 O O . SER A 1 183 ? 4.829 10.769 -1.201 1.00 93.19 183 SER A O 1
ATOM 1463 N N . ASP A 1 184 ? 5.167 11.614 0.819 1.00 92.81 184 ASP A N 1
ATOM 1464 C CA . ASP A 1 184 ? 6.479 10.976 0.934 1.00 92.81 184 ASP A CA 1
ATOM 1465 C C . ASP A 1 184 ? 6.313 9.554 1.480 1.00 92.81 184 ASP A C 1
ATOM 1467 O O . ASP A 1 184 ? 5.555 9.331 2.419 1.00 92.81 184 ASP A O 1
ATOM 1471 N N . TYR A 1 185 ? 7.024 8.587 0.906 1.00 92.88 185 TYR A N 1
ATOM 1472 C CA . TYR A 1 185 ? 7.091 7.187 1.333 1.00 92.88 185 TYR A CA 1
ATOM 1473 C C . TYR A 1 185 ? 5.779 6.393 1.230 1.00 92.88 185 TYR A C 1
ATOM 1475 O O . TYR A 1 185 ? 5.581 5.430 1.983 1.00 92.88 185 TYR A O 1
ATOM 1483 N N . ALA A 1 186 ? 4.885 6.751 0.302 1.00 95.56 186 ALA A N 1
ATOM 1484 C CA . ALA A 1 186 ? 3.665 5.983 0.066 1.00 95.56 186 ALA A CA 1
ATOM 1485 C C . ALA A 1 186 ? 4.009 4.529 -0.292 1.00 95.56 186 ALA A C 1
ATOM 1487 O O . ALA A 1 186 ? 4.879 4.263 -1.124 1.00 95.56 186 ALA A O 1
ATOM 1488 N N . LEU A 1 187 ? 3.328 3.574 0.343 1.00 95.38 187 LEU A N 1
ATOM 1489 C CA . LEU A 1 187 ? 3.537 2.134 0.138 1.00 95.38 187 LEU A CA 1
ATOM 1490 C C . LEU A 1 187 ? 4.970 1.656 0.434 1.00 95.38 187 LEU A C 1
ATOM 1492 O O . LEU A 1 187 ? 5.348 0.552 0.036 1.00 95.38 187 LEU A O 1
ATOM 1496 N N . SER A 1 188 ? 5.787 2.462 1.119 1.00 92.56 188 SER A N 1
ATOM 1497 C CA . SER A 1 188 ? 7.125 2.042 1.538 1.00 92.56 188 SER A CA 1
ATOM 1498 C C . SER A 1 188 ? 7.039 0.809 2.436 1.00 92.56 188 SER A C 1
ATOM 1500 O O . SER A 1 188 ? 6.149 0.694 3.281 1.00 92.56 188 SER A O 1
ATOM 1502 N N . GLY A 1 189 ? 7.940 -0.149 2.218 1.00 89.50 189 GLY A N 1
ATOM 1503 C CA . GLY A 1 189 ? 7.946 -1.408 2.967 1.00 89.50 189 GLY A CA 1
ATOM 1504 C C . GLY A 1 189 ? 6.700 -2.285 2.785 1.00 89.50 189 GLY A C 1
ATOM 1505 O O . GLY A 1 189 ? 6.369 -3.077 3.672 1.00 89.50 189 GLY A O 1
ATOM 1506 N N . ILE A 1 190 ? 5.974 -2.140 1.669 1.00 92.56 190 ILE A N 1
ATOM 1507 C CA . ILE A 1 190 ? 4.839 -3.014 1.356 1.00 92.56 190 ILE A CA 1
ATOM 1508 C C . ILE A 1 190 ? 5.241 -4.492 1.455 1.00 92.56 190 ILE A C 1
ATOM 1510 O O . ILE A 1 190 ? 6.282 -4.917 0.949 1.00 92.56 190 ILE A O 1
ATOM 1514 N N . CYS A 1 191 ? 4.388 -5.279 2.105 1.00 91.38 191 CYS A N 1
ATOM 1515 C CA . CYS A 1 191 ? 4.566 -6.709 2.328 1.00 91.38 191 CYS A CA 1
ATOM 1516 C C . CYS A 1 191 ? 5.847 -7.097 3.087 1.00 91.38 191 CYS A C 1
ATOM 1518 O O . CYS A 1 191 ? 6.235 -8.258 3.022 1.00 91.38 191 CYS A O 1
ATOM 1520 N N . ASP A 1 192 ? 6.500 -6.203 3.834 1.00 86.00 192 ASP A N 1
ATOM 1521 C CA . ASP A 1 192 ? 7.674 -6.574 4.639 1.00 86.00 192 ASP A CA 1
ATOM 1522 C C . ASP A 1 192 ? 7.396 -7.746 5.611 1.00 86.00 192 ASP A C 1
ATOM 1524 O O . ASP A 1 192 ? 6.253 -8.076 5.934 1.00 86.00 192 ASP A O 1
ATOM 1528 N N . TYR A 1 193 ? 8.455 -8.396 6.104 1.00 84.12 193 TYR A N 1
ATOM 1529 C CA . TYR A 1 193 ? 8.374 -9.508 7.062 1.00 84.12 193 TYR A CA 1
ATOM 1530 C C . TYR A 1 193 ? 7.530 -10.676 6.554 1.00 84.12 193 TYR A C 1
ATOM 1532 O O . TYR A 1 193 ? 6.616 -11.139 7.231 1.00 84.12 193 TYR A O 1
ATOM 1540 N N . HIS A 1 194 ? 7.864 -11.170 5.360 1.00 86.38 194 HIS A N 1
ATOM 1541 C CA . HIS A 1 194 ? 7.191 -12.300 4.716 1.00 86.38 194 HIS A CA 1
ATOM 1542 C C . HIS A 1 194 ? 5.726 -12.056 4.325 1.00 86.38 194 HIS A C 1
ATOM 1544 O O . HIS A 1 194 ? 4.982 -13.017 4.122 1.00 86.38 194 HIS A O 1
ATOM 1550 N N . GLY A 1 195 ? 5.324 -10.794 4.176 1.00 91.69 195 GLY A N 1
ATOM 1551 C CA . GLY A 1 195 ? 4.029 -10.445 3.613 1.00 91.69 195 GLY A CA 1
ATOM 1552 C C . GLY A 1 195 ? 3.868 -10.920 2.170 1.00 91.69 195 GLY A C 1
ATOM 1553 O O . GLY A 1 195 ? 4.837 -11.053 1.410 1.00 91.69 195 GLY A O 1
ATOM 1554 N N . GLU A 1 196 ? 2.620 -11.167 1.795 1.00 95.38 196 GLU A N 1
ATOM 1555 C CA . GLU A 1 196 ? 2.219 -11.582 0.456 1.00 95.38 196 GLU A CA 1
ATOM 1556 C C . GLU A 1 196 ? 1.174 -10.605 -0.113 1.00 95.38 196 GLU A C 1
ATOM 1558 O O . GLU A 1 196 ? 0.335 -10.082 0.621 1.00 95.38 196 GLU A O 1
ATOM 1563 N N . ALA A 1 197 ? 1.178 -10.377 -1.425 1.00 97.25 197 ALA A N 1
ATOM 1564 C CA . ALA A 1 197 ? 0.078 -9.704 -2.108 1.00 97.25 197 ALA A CA 1
ATOM 1565 C C . ALA A 1 197 ? -0.296 -10.407 -3.411 1.00 97.25 197 ALA A C 1
ATOM 1567 O O . ALA A 1 197 ? 0.555 -10.958 -4.110 1.00 97.25 197 ALA A O 1
ATOM 1568 N N . ASN A 1 198 ? -1.578 -10.367 -3.762 1.00 96.75 198 ASN A N 1
ATOM 1569 C CA . ASN A 1 198 ? -2.026 -10.749 -5.090 1.00 96.75 198 ASN A CA 1
ATOM 1570 C C . ASN A 1 198 ? -1.891 -9.553 -6.046 1.00 96.75 198 ASN A C 1
ATOM 1572 O O . ASN A 1 198 ? -0.928 -9.512 -6.804 1.00 96.75 198 ASN A O 1
ATOM 1576 N N . VAL A 1 199 ? -2.762 -8.545 -5.974 1.00 97.06 199 VAL A N 1
ATOM 1577 C CA . VAL A 1 199 ? -2.686 -7.395 -6.894 1.00 97.06 199 VAL A CA 1
ATOM 1578 C C . VAL A 1 199 ? -2.478 -6.091 -6.136 1.00 97.06 199 VAL A C 1
ATOM 1580 O O . VAL A 1 199 ? -3.261 -5.746 -5.250 1.00 97.06 199 VAL A O 1
ATOM 1583 N N . VAL A 1 200 ? -1.440 -5.346 -6.519 1.00 98.12 200 VAL A N 1
ATOM 1584 C CA . VAL A 1 200 ? -1.175 -3.989 -6.033 1.00 98.12 200 VAL A CA 1
ATOM 1585 C C . VAL A 1 200 ? -1.071 -3.041 -7.221 1.00 98.12 200 VAL A C 1
ATOM 1587 O O . VAL A 1 200 ? -0.273 -3.255 -8.133 1.00 98.12 200 VAL A O 1
ATOM 1590 N N . VAL A 1 201 ? -1.865 -1.976 -7.196 1.00 98.06 201 VAL A N 1
ATOM 1591 C CA . VAL A 1 201 ? -1.939 -0.968 -8.250 1.00 98.06 201 VAL A CA 1
ATOM 1592 C C . VAL A 1 201 ? -1.663 0.407 -7.663 1.00 98.06 201 VAL A C 1
ATOM 1594 O O . VAL A 1 201 ? -2.317 0.832 -6.712 1.00 98.06 201 VAL A O 1
ATOM 1597 N N . SER A 1 202 ? -0.721 1.121 -8.265 1.00 97.81 202 SER A N 1
ATOM 1598 C CA . SER A 1 202 ? -0.456 2.527 -8.002 1.00 97.81 202 SER A CA 1
ATOM 1599 C C . SER A 1 202 ? -0.622 3.336 -9.282 1.00 97.81 202 SER A C 1
ATOM 1601 O O . SER A 1 202 ? -0.010 3.010 -10.301 1.00 97.81 202 SER A O 1
ATOM 1603 N N . ILE A 1 203 ? -1.464 4.371 -9.238 1.00 97.75 203 ILE A N 1
ATOM 1604 C CA . ILE A 1 203 ? -1.811 5.193 -10.405 1.00 97.75 203 ILE A CA 1
ATOM 1605 C C . ILE A 1 203 ? -1.673 6.673 -10.049 1.00 97.75 203 ILE A C 1
ATOM 1607 O O . ILE A 1 203 ? -2.158 7.095 -9.012 1.00 97.75 203 ILE A O 1
ATOM 1611 N N . GLN A 1 204 ? -1.026 7.478 -10.893 1.00 96.88 204 GLN A N 1
ATOM 1612 C CA . GLN A 1 204 ? -1.007 8.950 -10.764 1.00 96.88 204 GLN A CA 1
ATOM 1613 C C . GLN A 1 204 ? -0.525 9.488 -9.399 1.00 96.88 204 GLN A C 1
ATOM 1615 O O . GLN A 1 204 ? -0.799 10.627 -9.027 1.00 96.88 204 GLN A O 1
ATOM 1620 N N . ASN A 1 205 ? 0.244 8.695 -8.656 1.00 97.25 205 ASN A N 1
ATOM 1621 C CA . ASN A 1 205 ? 0.797 9.118 -7.375 1.00 97.25 205 ASN A CA 1
ATOM 1622 C C . ASN A 1 205 ? 2.043 9.986 -7.580 1.00 97.25 205 ASN A C 1
ATOM 1624 O O . ASN A 1 205 ? 2.864 9.707 -8.451 1.00 97.25 205 ASN A O 1
ATOM 1628 N N . ASN A 1 206 ? 2.207 11.010 -6.748 1.00 97.50 206 ASN A N 1
ATOM 1629 C CA . ASN A 1 206 ? 3.411 11.820 -6.633 1.00 97.50 206 ASN A CA 1
ATOM 1630 C C . ASN A 1 206 ? 4.056 11.566 -5.264 1.00 97.50 206 ASN A C 1
ATOM 1632 O O . ASN A 1 206 ? 3.588 12.092 -4.251 1.00 97.50 206 ASN A O 1
ATOM 1636 N N . SER A 1 207 ? 5.084 10.719 -5.229 1.00 96.06 207 SER A N 1
ATOM 1637 C CA . SER A 1 207 ? 5.674 10.241 -3.989 1.00 96.06 207 SER A CA 1
ATOM 1638 C C . SER A 1 207 ? 7.171 9.968 -4.067 1.00 96.06 207 SER A C 1
ATOM 1640 O O . SER A 1 207 ? 7.621 9.095 -4.809 1.00 96.06 207 SER A O 1
ATOM 1642 N N . PHE A 1 208 ? 7.946 10.681 -3.244 1.00 94.00 208 PHE A N 1
ATOM 1643 C CA . PHE A 1 208 ? 9.335 10.317 -2.970 1.00 94.00 208 PHE A CA 1
ATOM 1644 C C . PHE A 1 208 ? 9.379 8.971 -2.240 1.00 94.00 208 PHE A C 1
ATOM 1646 O O . PHE A 1 208 ? 8.663 8.777 -1.262 1.00 94.00 208 PHE A O 1
ATOM 1653 N N . GLY A 1 209 ? 10.217 8.039 -2.680 1.00 89.62 209 GLY A N 1
ATOM 1654 C CA . GLY A 1 209 ? 10.372 6.740 -2.030 1.00 89.62 209 GLY A CA 1
ATOM 1655 C C . GLY A 1 209 ? 9.123 5.857 -2.109 1.00 89.62 209 GLY A C 1
ATOM 1656 O O . GLY A 1 209 ? 8.902 5.025 -1.224 1.00 89.62 209 GLY A O 1
ATOM 1657 N N . GLN A 1 210 ? 8.287 6.020 -3.142 1.00 93.38 210 GLN A N 1
ATOM 1658 C CA . GLN A 1 210 ? 7.124 5.156 -3.339 1.00 93.38 210 GLN A CA 1
ATOM 1659 C C . GLN A 1 210 ? 7.558 3.693 -3.448 1.00 93.38 210 GLN A C 1
ATOM 1661 O O . GLN A 1 210 ? 8.445 3.383 -4.239 1.00 93.38 210 GLN A O 1
ATOM 1666 N N . PHE A 1 211 ? 6.947 2.777 -2.694 1.00 92.06 211 PHE A N 1
ATOM 1667 C CA . PHE A 1 211 ? 7.376 1.367 -2.623 1.00 92.06 211 PHE A CA 1
ATOM 1668 C C . PHE A 1 211 ? 8.828 1.146 -2.174 1.00 92.06 211 PHE A C 1
ATOM 1670 O O . PHE A 1 211 ? 9.318 0.016 -2.241 1.00 92.06 211 PHE A O 1
ATOM 1677 N N . ALA A 1 212 ? 9.538 2.188 -1.738 1.00 87.31 212 ALA A N 1
ATOM 1678 C CA . ALA A 1 212 ? 10.937 2.044 -1.396 1.00 87.31 212 ALA A CA 1
ATOM 1679 C C . ALA A 1 212 ? 11.092 1.155 -0.161 1.00 87.31 212 ALA A C 1
ATOM 1681 O O . ALA A 1 212 ? 10.379 1.285 0.840 1.00 87.31 212 ALA A O 1
ATOM 1682 N N . ASN A 1 213 ? 12.067 0.261 -0.236 1.00 80.62 213 ASN A N 1
ATOM 1683 C CA . ASN A 1 213 ? 12.584 -0.487 0.884 1.00 80.62 213 ASN A CA 1
ATOM 1684 C C . ASN A 1 213 ? 14.060 -0.125 1.061 1.00 80.62 213 ASN A C 1
ATOM 1686 O O . ASN A 1 213 ? 14.952 -0.647 0.395 1.00 80.62 213 ASN A O 1
ATOM 1690 N N . TYR A 1 214 ? 14.314 0.799 1.981 1.00 70.62 214 TYR A N 1
ATOM 1691 C CA . TYR A 1 214 ? 15.657 1.302 2.266 1.00 70.62 214 TYR A CA 1
ATOM 1692 C C . TYR A 1 214 ? 16.534 0.323 3.052 1.00 70.62 214 TYR A C 1
ATOM 1694 O O . TYR A 1 214 ? 17.683 0.643 3.359 1.00 70.62 214 TYR A O 1
ATOM 1702 N N . ARG A 1 215 ? 16.013 -0.856 3.415 1.00 62.28 215 ARG A N 1
ATOM 1703 C CA . ARG A 1 215 ? 16.691 -1.798 4.303 1.00 62.28 215 ARG A CA 1
ATOM 1704 C C . ARG A 1 215 ? 16.811 -3.166 3.648 1.00 62.28 215 ARG A C 1
ATOM 1706 O O . ARG A 1 215 ? 15.995 -4.053 3.859 1.00 62.28 215 ARG A O 1
ATOM 1713 N N . SER A 1 216 ? 17.910 -3.365 2.927 1.00 48.44 216 SER A N 1
ATOM 1714 C CA . SER A 1 216 ? 18.251 -4.620 2.244 1.00 48.44 216 SER A CA 1
ATOM 1715 C C . SER A 1 216 ? 18.618 -5.790 3.178 1.00 48.44 216 SER A C 1
ATOM 1717 O O . SER A 1 216 ? 19.171 -6.771 2.702 1.00 48.44 216 SER A O 1
ATOM 1719 N N . SER A 1 217 ? 18.429 -5.678 4.499 1.00 49.91 217 SER A N 1
ATOM 1720 C CA . SER A 1 217 ? 18.899 -6.660 5.493 1.00 49.91 217 SER A CA 1
ATOM 1721 C C . SER A 1 217 ? 17.797 -7.316 6.334 1.00 49.91 217 SER A C 1
ATOM 1723 O O . SER A 1 217 ? 18.099 -8.203 7.130 1.00 49.91 217 SER A O 1
ATOM 1725 N N . TYR A 1 218 ? 16.533 -6.913 6.181 1.00 57.16 218 TYR A N 1
ATOM 1726 C CA . TYR A 1 218 ? 15.400 -7.539 6.877 1.00 57.16 218 TYR A CA 1
ATOM 1727 C C . TYR A 1 218 ? 14.669 -8.509 5.945 1.00 57.16 218 TYR A C 1
ATOM 1729 O O . TYR A 1 218 ? 14.741 -8.326 4.727 1.00 57.16 218 TYR A O 1
ATOM 1737 N N . PRO A 1 219 ? 13.969 -9.538 6.474 1.00 55.72 219 PRO A N 1
ATOM 1738 C CA . PRO A 1 219 ? 13.175 -10.435 5.642 1.00 55.72 219 PRO A CA 1
ATOM 1739 C C . PRO A 1 219 ? 12.155 -9.606 4.865 1.00 55.72 219 PRO A C 1
ATOM 1741 O O . PRO A 1 219 ? 11.180 -9.103 5.423 1.00 55.72 219 PRO A O 1
ATOM 1744 N N . SER A 1 220 ? 12.436 -9.411 3.581 1.00 66.25 220 SER A N 1
ATOM 1745 C CA . SER A 1 220 ? 11.617 -8.588 2.706 1.00 66.25 220 SER A CA 1
ATOM 1746 C C . SER A 1 220 ? 10.301 -9.297 2.397 1.00 66.25 220 SER A C 1
ATOM 1748 O O . SER A 1 220 ? 10.057 -10.417 2.862 1.00 66.25 220 SER A O 1
ATOM 1750 N N . LEU A 1 221 ? 9.483 -8.668 1.550 1.00 80.88 221 LEU A N 1
ATOM 1751 C CA . LEU A 1 221 ? 8.334 -9.307 0.911 1.00 80.88 221 LEU A CA 1
ATOM 1752 C C . LEU A 1 221 ? 8.593 -10.768 0.560 1.00 80.88 221 LEU A C 1
ATOM 1754 O O . LEU A 1 221 ? 9.672 -11.105 0.079 1.00 80.88 221 LEU A O 1
ATOM 1758 N N . ARG A 1 222 ? 7.611 -11.636 0.804 1.00 86.06 222 ARG A N 1
ATOM 1759 C CA . ARG A 1 222 ? 7.684 -13.032 0.368 1.00 86.06 222 ARG A CA 1
ATOM 1760 C C . ARG A 1 222 ? 7.294 -13.132 -1.095 1.00 86.06 222 ARG A C 1
ATOM 1762 O O . ARG A 1 222 ? 8.028 -13.718 -1.889 1.00 86.06 222 ARG A O 1
ATOM 1769 N N . TYR A 1 223 ? 6.141 -12.568 -1.443 1.00 92.12 223 TYR A N 1
ATOM 1770 C CA . TYR A 1 223 ? 5.584 -12.706 -2.781 1.00 92.12 223 TYR A CA 1
A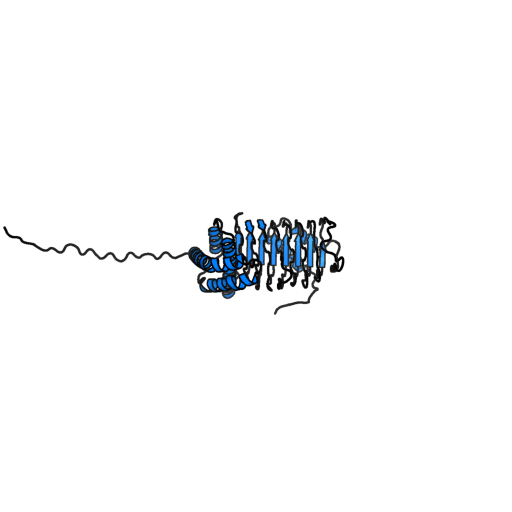TOM 1771 C C . TYR A 1 223 ? 4.604 -11.584 -3.133 1.00 92.12 223 TYR A C 1
ATOM 1773 O O . TYR A 1 223 ? 3.693 -11.310 -2.362 1.00 92.12 223 TYR A O 1
ATOM 1781 N N . ILE A 1 224 ? 4.729 -10.991 -4.319 1.00 94.81 224 ILE A N 1
ATOM 1782 C CA . ILE A 1 224 ? 3.670 -10.188 -4.941 1.00 94.81 224 ILE A CA 1
ATOM 1783 C C . ILE A 1 224 ? 3.347 -10.803 -6.303 1.00 94.81 224 ILE A C 1
ATOM 1785 O O . ILE A 1 224 ? 4.239 -10.982 -7.136 1.00 94.81 224 ILE A O 1
ATOM 1789 N N . ASN A 1 225 ? 2.078 -11.138 -6.547 1.00 95.25 225 ASN A N 1
ATOM 1790 C CA . ASN A 1 225 ? 1.679 -11.717 -7.826 1.00 95.25 225 ASN A CA 1
ATOM 1791 C C . ASN A 1 225 ? 1.779 -10.685 -8.960 1.00 95.25 225 ASN A C 1
ATOM 1793 O O . ASN A 1 225 ? 2.425 -10.939 -9.977 1.00 95.25 225 ASN A O 1
ATOM 1797 N N . GLN A 1 226 ? 1.198 -9.506 -8.764 1.00 95.81 226 GLN A N 1
ATOM 1798 C CA . GLN A 1 226 ? 1.243 -8.430 -9.741 1.00 95.81 226 GLN A CA 1
ATOM 1799 C C . GLN A 1 226 ? 1.372 -7.073 -9.047 1.00 95.81 226 GLN A C 1
ATOM 1801 O O . GLN A 1 226 ? 0.572 -6.732 -8.173 1.00 95.81 226 GLN A O 1
ATOM 1806 N N . LEU A 1 227 ? 2.384 -6.304 -9.446 1.00 97.19 227 LEU A N 1
ATOM 1807 C CA . LEU A 1 227 ? 2.577 -4.920 -9.028 1.00 97.19 227 LEU A CA 1
ATOM 1808 C C . LEU A 1 227 ? 2.558 -4.014 -10.258 1.00 97.19 227 LEU A C 1
ATOM 1810 O O . LEU A 1 227 ? 3.353 -4.194 -11.180 1.00 97.19 227 LEU A O 1
ATOM 1814 N N . ILE A 1 228 ? 1.658 -3.037 -10.261 1.00 97.06 228 ILE A N 1
ATOM 1815 C CA . ILE A 1 228 ? 1.425 -2.131 -11.387 1.00 97.06 228 ILE A CA 1
ATOM 1816 C C . ILE A 1 228 ? 1.637 -0.694 -10.924 1.00 97.06 228 ILE A C 1
ATOM 1818 O O . ILE A 1 228 ? 1.017 -0.252 -9.962 1.00 97.06 228 ILE A O 1
ATOM 1822 N N . CYS A 1 229 ? 2.504 0.034 -11.620 1.00 96.56 229 CYS A N 1
ATOM 1823 C CA . CYS A 1 229 ? 2.795 1.446 -11.392 1.00 96.56 229 CYS A CA 1
ATOM 1824 C C . CYS A 1 229 ? 2.549 2.217 -12.689 1.00 96.56 229 CYS A C 1
ATOM 1826 O O . CYS A 1 229 ? 3.249 1.993 -13.679 1.00 96.56 229 CYS A O 1
ATOM 1828 N N . VAL A 1 230 ? 1.562 3.113 -12.692 1.00 96.88 230 VAL A N 1
ATOM 1829 C CA . VAL A 1 230 ? 1.116 3.832 -13.893 1.00 96.88 230 VAL A CA 1
ATOM 1830 C C . VAL A 1 230 ? 1.087 5.330 -13.628 1.00 96.88 230 VAL A C 1
ATOM 1832 O O . VAL A 1 230 ? 0.425 5.796 -12.706 1.00 96.88 230 VAL A O 1
ATOM 1835 N N . SER A 1 231 ? 1.780 6.107 -14.457 1.00 96.19 231 SER A N 1
ATOM 1836 C CA . SER A 1 231 ? 1.787 7.576 -14.396 1.00 96.19 231 SER A CA 1
ATOM 1837 C C . SER A 1 231 ? 2.240 8.149 -13.043 1.00 96.19 231 SER A C 1
ATOM 1839 O O . SER A 1 231 ? 1.859 9.263 -12.682 1.00 96.19 231 SER A O 1
ATOM 1841 N N . CYS A 1 232 ? 3.049 7.404 -12.286 1.00 96.50 232 CYS A N 1
ATOM 1842 C CA . CYS A 1 232 ? 3.579 7.843 -10.997 1.00 96.50 232 CYS A CA 1
ATOM 1843 C C . CYS A 1 232 ? 4.793 8.772 -11.167 1.00 96.50 232 CYS A C 1
ATOM 1845 O O . CYS A 1 232 ? 5.535 8.702 -12.152 1.00 96.50 232 CYS A O 1
ATOM 1847 N N . ARG A 1 233 ? 5.017 9.637 -10.179 1.00 95.94 233 ARG A N 1
ATOM 1848 C CA . ARG A 1 233 ? 6.145 10.566 -10.113 1.00 95.94 233 ARG A CA 1
ATOM 1849 C C . ARG A 1 233 ? 6.816 10.503 -8.749 1.00 95.94 233 ARG A C 1
ATOM 1851 O O . ARG A 1 233 ? 6.124 10.364 -7.753 1.00 95.94 233 ARG A O 1
ATOM 1858 N N . GLY A 1 234 ? 8.131 10.670 -8.707 1.00 93.62 234 GLY A N 1
ATOM 1859 C CA . GLY A 1 234 ? 8.887 10.822 -7.468 1.00 93.62 234 GLY A CA 1
ATOM 1860 C C . GLY A 1 234 ? 10.173 10.007 -7.450 1.00 93.62 234 GLY A C 1
ATOM 1861 O O . GLY A 1 234 ? 10.246 8.895 -7.986 1.00 93.62 234 GLY A O 1
ATOM 1862 N N . ASP A 1 235 ? 11.199 10.590 -6.840 1.00 90.75 235 ASP A N 1
ATOM 1863 C CA . ASP A 1 235 ? 12.526 9.990 -6.775 1.00 90.75 235 ASP A CA 1
ATOM 1864 C C . ASP A 1 235 ? 12.531 8.763 -5.857 1.00 90.75 235 ASP A C 1
ATOM 1866 O O . ASP A 1 235 ? 11.708 8.629 -4.957 1.00 90.75 235 ASP A O 1
ATOM 1870 N N . GLU A 1 236 ? 13.460 7.846 -6.103 1.00 88.75 236 GLU A N 1
ATOM 1871 C CA . GLU A 1 236 ? 13.663 6.596 -5.364 1.00 88.75 236 GLU A CA 1
ATOM 1872 C C . GLU A 1 236 ? 12.462 5.634 -5.376 1.00 88.75 236 GLU A C 1
ATOM 1874 O O . GLU A 1 236 ? 12.406 4.681 -4.596 1.00 88.75 236 GLU A O 1
ATOM 1879 N N . SER A 1 237 ? 11.518 5.834 -6.301 1.00 90.44 237 SER A N 1
ATOM 1880 C CA . SER A 1 237 ? 10.384 4.928 -6.484 1.00 90.44 237 SER A CA 1
ATOM 1881 C C . SER A 1 237 ? 10.851 3.506 -6.815 1.00 90.44 237 SER A C 1
ATOM 1883 O O . SER A 1 237 ? 11.698 3.292 -7.688 1.00 90.44 237 SER A O 1
ATOM 1885 N N . LEU A 1 238 ? 10.253 2.518 -6.147 1.00 89.44 238 LEU A N 1
ATOM 1886 C CA . LEU A 1 238 ? 10.528 1.082 -6.279 1.00 89.44 238 LEU A CA 1
ATOM 1887 C C . LEU A 1 238 ? 11.964 0.688 -5.889 1.00 89.44 238 LEU A C 1
ATOM 1889 O O . LEU A 1 238 ? 12.438 -0.388 -6.265 1.00 89.44 238 LEU A O 1
ATOM 1893 N N . ARG A 1 239 ? 12.669 1.542 -5.138 1.00 86.56 239 ARG A N 1
ATOM 1894 C CA . ARG A 1 239 ? 14.022 1.248 -4.665 1.00 86.56 239 ARG A CA 1
ATOM 1895 C C . ARG A 1 239 ? 14.028 0.084 -3.672 1.00 86.56 239 ARG A C 1
ATOM 1897 O O . ARG A 1 239 ? 13.232 0.074 -2.743 1.00 86.56 239 ARG A O 1
ATOM 1904 N N . GLY A 1 240 ? 14.933 -0.880 -3.823 1.00 80.00 240 GLY A N 1
ATOM 1905 C CA . GLY A 1 240 ? 15.105 -1.995 -2.874 1.00 80.00 240 GLY A CA 1
ATOM 1906 C C . GLY A 1 240 ? 13.952 -3.004 -2.851 1.00 80.00 240 GLY A C 1
ATOM 1907 O O . GLY A 1 240 ? 13.930 -3.922 -2.022 1.00 80.00 240 GLY A O 1
ATOM 1908 N N . LEU A 1 241 ? 12.974 -2.846 -3.745 1.00 85.00 241 LEU A N 1
ATOM 1909 C CA . LEU A 1 241 ? 11.806 -3.704 -3.793 1.00 85.00 241 LEU A CA 1
ATOM 1910 C C . LEU A 1 241 ? 12.216 -5.143 -4.140 1.00 85.00 241 LEU A C 1
ATOM 1912 O O . LEU A 1 241 ? 13.013 -5.368 -5.045 1.00 85.00 241 LEU A O 1
ATOM 1916 N N . ALA A 1 242 ? 11.630 -6.116 -3.443 1.00 82.31 242 ALA A N 1
ATOM 1917 C CA . ALA A 1 242 ? 11.891 -7.546 -3.621 1.00 82.31 242 ALA A CA 1
ATOM 1918 C C . ALA A 1 242 ? 13.311 -8.028 -3.271 1.00 82.31 242 ALA A C 1
ATOM 1920 O O . ALA A 1 242 ? 13.703 -9.067 -3.771 1.00 82.31 242 ALA A O 1
ATOM 1921 N N . SER A 1 243 ? 14.055 -7.362 -2.378 1.00 77.56 243 SER A N 1
ATOM 1922 C CA . SER A 1 243 ? 15.442 -7.741 -2.000 1.00 77.56 243 SER A CA 1
ATOM 1923 C C . SER A 1 243 ? 15.658 -9.201 -1.516 1.00 77.56 243 SER A C 1
ATOM 1925 O O . SER A 1 243 ? 16.749 -9.748 -1.592 1.00 77.56 243 SER A O 1
ATOM 1927 N N . HIS A 1 244 ? 14.645 -9.881 -0.996 1.00 80.38 244 HIS A N 1
ATOM 1928 C CA . HIS A 1 244 ? 14.674 -11.307 -0.619 1.00 80.38 244 HIS A CA 1
ATOM 1929 C C . HIS A 1 244 ? 13.348 -11.997 -0.967 1.00 80.38 244 HIS A C 1
ATOM 1931 O O . HIS A 1 244 ? 12.951 -12.981 -0.341 1.00 80.38 244 HIS A O 1
ATOM 1937 N N . GLY A 1 245 ? 12.629 -11.424 -1.931 1.00 86.25 245 GLY A N 1
ATOM 1938 C CA . GLY A 1 245 ? 11.254 -11.760 -2.250 1.00 86.25 245 GLY A CA 1
ATOM 1939 C C . GLY A 1 245 ? 11.045 -12.040 -3.716 1.00 86.25 245 GLY A C 1
ATOM 1940 O O . GLY A 1 245 ? 11.951 -11.892 -4.528 1.00 86.25 245 GLY A O 1
ATOM 1941 N N . LYS A 1 246 ? 9.817 -12.402 -4.066 1.00 89.50 246 LYS A N 1
ATOM 1942 C CA . LYS A 1 246 ? 9.446 -12.667 -5.450 1.00 89.50 246 LYS A CA 1
ATOM 1943 C C . LYS A 1 246 ? 8.345 -11.727 -5.926 1.00 89.50 246 LYS A C 1
ATOM 1945 O O . LYS A 1 246 ? 7.315 -11.612 -5.273 1.00 89.50 246 LYS A O 1
ATOM 1950 N N . ILE A 1 247 ? 8.526 -11.119 -7.092 1.00 91.62 247 ILE A N 1
ATOM 1951 C CA . ILE A 1 247 ? 7.460 -10.454 -7.842 1.00 91.62 247 ILE A CA 1
ATOM 1952 C C . ILE A 1 247 ? 7.251 -11.213 -9.146 1.00 91.62 247 ILE A C 1
ATOM 1954 O O . ILE A 1 247 ? 8.162 -11.339 -9.962 1.00 91.62 247 ILE A O 1
ATOM 1958 N N . SER A 1 248 ? 6.044 -11.733 -9.338 1.00 91.69 248 SER A N 1
ATOM 1959 C CA . SER A 1 248 ? 5.688 -12.502 -10.535 1.00 91.69 248 SER A CA 1
ATOM 1960 C C . SER A 1 248 ? 5.611 -11.616 -11.780 1.00 91.69 248 SER A C 1
ATOM 1962 O O . SER A 1 248 ? 6.119 -11.977 -12.842 1.00 91.69 248 SER A O 1
ATOM 1964 N N . GLN A 1 249 ? 4.987 -10.446 -11.661 1.00 91.75 249 GLN A N 1
ATOM 1965 C CA . GLN A 1 249 ? 4.903 -9.473 -12.743 1.00 91.75 249 GLN A CA 1
ATOM 1966 C C . GLN A 1 249 ? 4.961 -8.049 -12.180 1.00 91.75 249 GLN A C 1
ATOM 1968 O O . GLN A 1 249 ? 4.142 -7.669 -11.343 1.00 91.75 249 GLN A O 1
ATOM 1973 N N . LEU A 1 250 ? 5.936 -7.270 -12.643 1.00 93.62 250 LEU A N 1
ATOM 1974 C CA . LEU A 1 250 ? 6.096 -5.849 -12.349 1.00 93.62 250 LEU A CA 1
ATOM 1975 C C . LEU A 1 250 ? 5.862 -5.051 -13.632 1.00 93.62 250 LEU A C 1
ATOM 1977 O O . LEU A 1 250 ? 6.566 -5.248 -14.621 1.00 93.62 250 LEU A O 1
ATOM 1981 N N . ILE A 1 251 ? 4.870 -4.164 -13.621 1.00 93.19 251 ILE A N 1
ATOM 1982 C CA . ILE A 1 251 ? 4.491 -3.334 -14.766 1.00 93.19 251 ILE A CA 1
ATOM 1983 C C . ILE A 1 251 ? 4.703 -1.870 -14.391 1.00 93.19 251 ILE A C 1
ATOM 1985 O O . ILE A 1 251 ? 4.076 -1.374 -13.460 1.00 93.19 251 ILE A O 1
ATOM 1989 N N . CYS A 1 252 ? 5.562 -1.176 -15.132 1.00 93.12 252 CYS A N 1
ATOM 1990 C CA . CYS A 1 252 ? 5.870 0.235 -14.932 1.00 93.12 252 CYS A CA 1
ATOM 1991 C C . CYS A 1 252 ? 5.602 1.008 -16.226 1.00 93.12 252 CYS A C 1
ATOM 1993 O O . CYS A 1 252 ? 6.287 0.803 -17.230 1.00 93.12 252 CYS A O 1
ATOM 1995 N N . VAL A 1 253 ? 4.624 1.911 -16.200 1.00 92.88 253 VAL A N 1
ATOM 1996 C CA . VAL A 1 253 ? 4.220 2.729 -17.350 1.00 92.88 253 VAL A CA 1
ATOM 1997 C C . VAL A 1 253 ? 4.195 4.194 -16.936 1.00 92.88 253 VAL A C 1
ATOM 1999 O O . VAL A 1 253 ? 3.631 4.531 -15.901 1.00 92.88 253 VAL A O 1
ATOM 2002 N N . ASP A 1 254 ? 4.799 5.077 -17.730 1.00 92.94 254 ASP A N 1
ATOM 2003 C CA . ASP A 1 254 ? 4.812 6.532 -17.496 1.00 92.94 254 ASP A CA 1
ATOM 2004 C C . ASP A 1 254 ? 5.377 6.959 -16.126 1.00 92.94 254 ASP A C 1
ATOM 2006 O O . ASP A 1 254 ? 4.918 7.929 -15.521 1.00 92.94 254 ASP A O 1
ATOM 2010 N N . LEU A 1 255 ? 6.376 6.237 -15.621 1.00 91.25 255 LEU A N 1
ATOM 2011 C CA . LEU A 1 255 ? 7.009 6.519 -14.332 1.00 91.25 255 LEU A CA 1
ATOM 2012 C C . LEU A 1 255 ? 8.128 7.563 -14.479 1.00 91.25 255 LEU A C 1
ATOM 2014 O O . LEU A 1 255 ? 9.004 7.420 -15.334 1.00 91.25 255 LEU A O 1
ATOM 2018 N N . ILE A 1 256 ? 8.124 8.605 -13.645 1.00 91.50 256 ILE A N 1
ATOM 2019 C CA . ILE A 1 256 ? 9.116 9.694 -13.694 1.00 91.50 256 ILE A CA 1
ATOM 2020 C C . ILE A 1 256 ? 9.757 9.903 -12.320 1.00 91.50 256 ILE A C 1
ATOM 2022 O O . ILE A 1 256 ? 9.062 10.220 -11.363 1.00 91.50 256 ILE A O 1
ATOM 2026 N N . GLY A 1 257 ? 11.079 9.824 -12.225 1.00 88.06 257 GLY A N 1
ATOM 2027 C CA . GLY A 1 257 ? 11.813 10.134 -10.996 1.00 88.06 257 GLY A CA 1
ATOM 2028 C C . GLY A 1 257 ? 13.279 9.744 -11.099 1.00 88.06 257 GLY A C 1
ATOM 2029 O O . GLY A 1 257 ? 13.659 8.967 -11.973 1.00 88.06 257 GLY A O 1
ATOM 2030 N N . ASP A 1 258 ? 14.123 10.269 -10.221 1.00 85.06 258 ASP A N 1
ATOM 2031 C CA . ASP A 1 258 ? 15.506 9.818 -10.099 1.00 85.06 258 ASP A CA 1
ATOM 2032 C C . ASP A 1 258 ? 15.606 8.496 -9.315 1.00 85.06 258 ASP A C 1
ATOM 2034 O O . ASP A 1 258 ? 14.759 8.198 -8.482 1.00 85.06 258 ASP A O 1
ATOM 2038 N N . LYS A 1 259 ? 16.639 7.680 -9.556 1.00 80.81 259 LYS A N 1
ATOM 2039 C CA . LYS A 1 259 ? 16.921 6.420 -8.828 1.00 80.81 259 LYS A CA 1
ATOM 2040 C C . LYS A 1 259 ? 15.760 5.416 -8.791 1.00 80.81 259 LYS A C 1
ATOM 2042 O O . LYS A 1 259 ? 15.615 4.649 -7.835 1.00 80.81 259 LYS A O 1
ATOM 2047 N N . VAL A 1 260 ? 14.971 5.375 -9.856 1.00 83.31 260 VAL A N 1
ATOM 2048 C CA . VAL A 1 260 ? 13.818 4.483 -10.004 1.00 83.31 260 VAL A CA 1
ATOM 2049 C C . VAL A 1 260 ? 14.266 3.036 -10.239 1.00 83.31 260 VAL A C 1
ATOM 2051 O O . VAL A 1 260 ? 15.212 2.779 -10.987 1.00 83.31 260 VAL A O 1
ATOM 2054 N N . LEU A 1 261 ? 13.575 2.068 -9.622 1.00 81.06 261 LEU A N 1
ATOM 2055 C CA . LEU A 1 261 ? 13.872 0.628 -9.745 1.00 81.06 261 LEU A CA 1
ATOM 2056 C C . LEU A 1 261 ? 15.321 0.256 -9.361 1.00 81.06 261 LEU A C 1
ATOM 2058 O O . LEU A 1 261 ? 15.841 -0.776 -9.789 1.00 81.06 261 LEU A O 1
ATOM 2062 N N . THR A 1 262 ? 16.006 1.095 -8.583 1.00 78.94 262 THR A N 1
ATOM 2063 C CA . THR A 1 262 ? 17.345 0.777 -8.074 1.00 78.94 262 THR A CA 1
ATOM 2064 C C . THR A 1 262 ? 17.246 -0.327 -7.026 1.00 78.94 262 THR A C 1
ATOM 2066 O O . THR A 1 262 ? 16.341 -0.311 -6.201 1.00 78.94 262 THR A O 1
ATOM 2069 N N . GLN A 1 263 ? 18.153 -1.304 -7.031 1.00 75.88 263 GLN A N 1
ATOM 2070 C CA . GLN A 1 263 ? 18.113 -2.436 -6.092 1.00 75.88 263 GLN A CA 1
ATOM 2071 C C . GLN A 1 263 ? 16.801 -3.253 -6.170 1.00 75.88 263 GLN A C 1
ATOM 2073 O O . GLN A 1 263 ? 16.383 -3.865 -5.186 1.00 75.88 263 GLN A O 1
ATOM 2078 N N . CYS A 1 264 ? 16.119 -3.254 -7.320 1.00 77.69 264 CYS A N 1
ATOM 2079 C CA . CYS A 1 264 ? 14.906 -4.043 -7.515 1.00 77.69 264 CYS A CA 1
ATOM 2080 C C . CYS A 1 264 ? 15.268 -5.505 -7.809 1.00 77.69 264 CYS A C 1
ATOM 2082 O O . CYS A 1 264 ? 16.043 -5.791 -8.721 1.00 77.69 264 CYS A O 1
ATOM 2084 N N . GLY A 1 265 ? 14.715 -6.427 -7.022 1.00 71.06 265 GLY A N 1
ATOM 2085 C CA . GLY A 1 265 ? 15.090 -7.837 -7.057 1.00 71.06 265 GLY A CA 1
ATOM 2086 C C . GLY A 1 265 ? 16.501 -8.104 -6.530 1.00 71.06 265 GLY A C 1
ATOM 2087 O O . GLY A 1 265 ? 17.043 -9.139 -6.865 1.00 71.06 265 GLY A O 1
ATOM 2088 N N . PHE A 1 266 ? 17.100 -7.195 -5.747 1.00 71.56 266 PHE A N 1
ATOM 2089 C CA . PHE A 1 266 ? 18.455 -7.284 -5.164 1.00 71.56 266 PHE A CA 1
ATOM 2090 C C . PHE A 1 266 ? 18.674 -8.531 -4.275 1.00 71.56 266 PHE A C 1
ATOM 2092 O O . PHE A 1 266 ? 17.720 -9.226 -3.967 1.00 71.56 266 PHE A O 1
ATOM 2099 N N . SER A 1 267 ? 19.910 -8.818 -3.840 1.00 75.88 267 SER A N 1
ATOM 2100 C CA . SER A 1 267 ? 20.284 -9.885 -2.887 1.00 75.88 267 SER A CA 1
ATOM 2101 C C . SER A 1 267 ? 19.838 -11.306 -3.249 1.00 75.88 267 SER A C 1
ATOM 2103 O O . SER A 1 267 ? 20.591 -12.013 -3.895 1.00 75.88 267 SER A O 1
ATOM 2105 N N . SER A 1 268 ? 18.682 -11.779 -2.786 1.00 78.19 268 SER A N 1
ATOM 2106 C CA . SER A 1 268 ? 18.133 -13.094 -3.177 1.00 78.19 268 SER A CA 1
ATOM 2107 C C . SER A 1 268 ? 16.733 -12.956 -3.771 1.00 78.19 268 SER A C 1
ATOM 2109 O O . SER A 1 268 ? 15.922 -13.881 -3.712 1.00 78.19 268 SER A O 1
ATOM 2111 N N . GLY A 1 269 ? 16.436 -11.753 -4.251 1.00 82.06 269 GLY A N 1
ATOM 2112 C CA . GLY A 1 269 ? 15.197 -11.352 -4.871 1.00 82.06 269 GLY A CA 1
ATOM 2113 C C . GLY A 1 269 ? 15.014 -11.867 -6.288 1.00 82.06 269 GLY A C 1
ATOM 2114 O O . GLY A 1 269 ? 15.978 -12.118 -7.011 1.00 82.06 269 GLY A O 1
ATOM 2115 N N . LEU A 1 270 ? 13.751 -11.974 -6.693 1.00 84.94 270 LEU A N 1
ATOM 2116 C CA . LEU A 1 270 ? 13.347 -12.400 -8.024 1.00 84.94 270 LEU A CA 1
ATOM 2117 C C . LEU A 1 270 ? 12.226 -11.510 -8.563 1.00 84.94 270 LEU A C 1
ATOM 2119 O O . LEU A 1 270 ? 11.160 -11.414 -7.957 1.00 84.94 270 LEU A O 1
ATOM 2123 N N . VAL A 1 271 ? 12.421 -10.934 -9.747 1.00 86.06 271 VAL A N 1
ATOM 2124 C CA . VAL A 1 271 ? 11.333 -10.377 -10.565 1.00 86.06 271 VAL A CA 1
ATOM 2125 C C . VAL A 1 271 ? 11.206 -11.224 -11.827 1.00 86.06 271 VAL A C 1
ATOM 2127 O O . VAL A 1 271 ? 12.064 -11.183 -12.704 1.00 86.06 271 VAL A O 1
ATOM 2130 N N . GLU A 1 272 ? 10.145 -12.021 -11.944 1.00 85.81 272 GLU A N 1
ATOM 2131 C CA . GLU A 1 272 ? 10.039 -12.985 -13.050 1.00 85.81 272 GLU A CA 1
ATOM 2132 C C . GLU A 1 272 ? 9.764 -12.300 -14.392 1.00 85.81 272 GLU A C 1
ATOM 2134 O O . GLU A 1 272 ? 10.332 -12.678 -15.418 1.00 85.81 272 GLU A O 1
ATOM 2139 N N . GLN A 1 273 ? 8.898 -11.287 -14.397 1.00 85.88 273 GLN A N 1
ATOM 2140 C CA . GLN A 1 273 ? 8.619 -10.475 -15.573 1.00 85.88 273 GLN A CA 1
ATOM 2141 C C . GLN A 1 273 ? 8.548 -8.998 -15.199 1.00 85.88 273 GLN A C 1
ATOM 2143 O O . GLN A 1 273 ? 7.757 -8.600 -14.349 1.00 85.88 273 GLN A O 1
ATOM 2148 N N . LEU A 1 274 ? 9.344 -8.190 -15.888 1.00 87.50 274 LEU A N 1
ATOM 2149 C CA . LEU A 1 274 ? 9.363 -6.740 -15.781 1.00 87.50 274 LEU A CA 1
ATOM 2150 C C . LEU A 1 274 ? 8.952 -6.131 -17.125 1.00 87.50 274 LEU A C 1
ATOM 2152 O O . LEU A 1 274 ? 9.626 -6.352 -18.129 1.00 87.50 274 LEU A O 1
ATOM 2156 N N . ILE A 1 275 ? 7.857 -5.373 -17.145 1.00 86.81 275 ILE A N 1
ATOM 2157 C CA . ILE A 1 275 ? 7.372 -4.622 -18.310 1.00 86.81 275 ILE A CA 1
ATOM 2158 C C . ILE A 1 275 ? 7.577 -3.134 -18.030 1.00 86.81 275 ILE A C 1
ATOM 2160 O O . ILE A 1 275 ? 7.068 -2.621 -17.038 1.00 86.81 275 ILE A O 1
ATOM 2164 N N . ILE A 1 276 ? 8.323 -2.439 -18.890 1.00 86.00 276 ILE A N 1
ATOM 2165 C CA . ILE A 1 276 ? 8.672 -1.021 -18.711 1.00 86.00 276 ILE A CA 1
ATOM 2166 C C . ILE A 1 276 ? 8.318 -0.242 -19.975 1.00 86.00 276 ILE A C 1
ATOM 2168 O O . ILE A 1 276 ? 8.876 -0.526 -21.030 1.00 86.00 276 ILE A O 1
ATOM 2172 N N . ALA A 1 277 ? 7.482 0.793 -19.877 1.00 86.56 277 ALA A N 1
ATOM 2173 C CA . ALA A 1 277 ? 7.199 1.712 -20.982 1.00 86.56 277 ALA A CA 1
ATOM 2174 C C . ALA A 1 277 ? 7.205 3.180 -20.521 1.00 86.56 277 ALA A C 1
ATOM 2176 O O . ALA A 1 277 ? 6.588 3.520 -19.516 1.00 86.56 277 ALA A O 1
ATOM 2177 N N . ASN A 1 278 ? 7.873 4.063 -21.277 1.00 85.00 278 ASN A N 1
ATOM 2178 C CA . ASN A 1 278 ? 7.956 5.506 -21.004 1.00 85.00 278 ASN A CA 1
ATOM 2179 C C . ASN A 1 278 ? 8.407 5.859 -19.567 1.00 85.00 278 ASN A C 1
ATOM 2181 O O . ASN A 1 278 ? 7.874 6.774 -18.940 1.00 85.00 278 ASN A O 1
ATOM 2185 N N . VAL A 1 279 ? 9.409 5.144 -19.048 1.00 82.94 279 VAL A N 1
ATOM 2186 C CA . VAL A 1 279 ? 10.009 5.410 -17.733 1.00 82.94 279 VAL A CA 1
ATOM 2187 C C . VAL A 1 279 ? 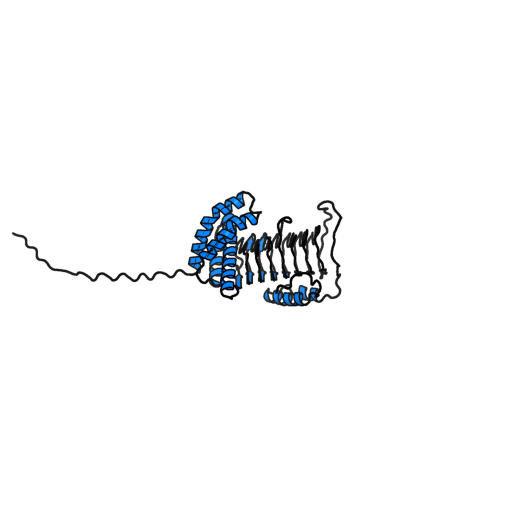11.222 6.335 -17.869 1.00 82.94 279 VAL A C 1
ATOM 2189 O O . VAL A 1 279 ? 12.064 6.157 -18.754 1.00 82.94 279 VAL A O 1
ATOM 2192 N N . LYS A 1 280 ? 11.309 7.360 -17.015 1.00 82.94 280 LYS A N 1
ATOM 2193 C CA . LYS A 1 280 ? 12.315 8.432 -17.096 1.00 82.94 280 LYS A CA 1
ATOM 2194 C C . LYS A 1 280 ? 12.971 8.681 -15.740 1.00 82.94 280 LYS A C 1
ATOM 2196 O O . LYS A 1 280 ? 12.267 8.917 -14.765 1.00 82.94 280 LYS A O 1
ATOM 2201 N N . GLY A 1 281 ? 14.302 8.711 -15.720 1.00 74.50 281 GLY A N 1
ATOM 2202 C CA . GLY A 1 281 ? 15.106 9.006 -14.532 1.00 74.50 281 GLY A CA 1
ATOM 2203 C C . GLY A 1 281 ? 16.593 9.139 -14.850 1.00 74.50 281 GLY A C 1
ATOM 2204 O O . GLY A 1 281 ? 17.022 8.743 -15.938 1.00 74.50 281 GLY A O 1
ATOM 2205 N N . ASN A 1 282 ? 17.389 9.681 -13.918 1.00 72.44 282 ASN A N 1
ATOM 2206 C CA . ASN A 1 282 ? 18.846 9.708 -14.107 1.00 72.44 282 ASN A CA 1
ATOM 2207 C C . ASN A 1 282 ? 19.418 8.300 -13.891 1.00 72.44 282 ASN A C 1
ATOM 2209 O O . ASN A 1 282 ? 20.146 7.786 -14.735 1.00 72.44 282 ASN A O 1
ATOM 2213 N N . ILE A 1 283 ? 19.000 7.621 -12.818 1.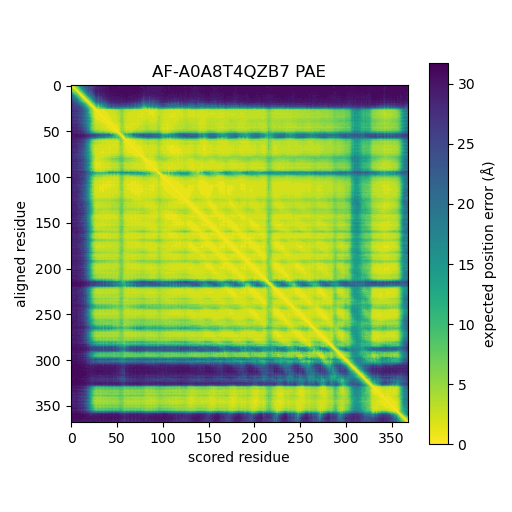00 71.06 283 ILE A N 1
ATOM 2214 C CA . ILE A 1 283 ? 19.407 6.240 -12.526 1.00 71.06 283 ILE A CA 1
ATOM 2215 C C . ILE A 1 283 ? 18.193 5.304 -12.607 1.00 71.06 283 ILE A C 1
ATOM 2217 O O . ILE A 1 283 ? 17.261 5.425 -11.815 1.00 71.06 283 ILE A O 1
ATOM 2221 N N . LEU A 1 284 ? 18.226 4.344 -13.538 1.00 70.50 284 LEU A N 1
ATOM 2222 C CA . LEU A 1 284 ? 17.230 3.276 -13.680 1.00 70.50 284 LEU A CA 1
ATOM 2223 C C . LEU A 1 284 ? 17.912 1.908 -13.550 1.00 70.50 284 LEU A C 1
ATOM 2225 O O . LEU A 1 284 ? 18.959 1.707 -14.162 1.00 70.50 284 LEU A O 1
ATOM 2229 N N . LEU A 1 285 ? 17.320 0.967 -12.801 1.00 70.12 285 LEU A N 1
ATOM 2230 C CA . LEU A 1 285 ? 17.847 -0.404 -12.628 1.00 70.12 285 LEU A CA 1
ATOM 2231 C C . LEU A 1 285 ? 19.297 -0.459 -12.082 1.00 70.12 285 LEU A C 1
ATOM 2233 O O . LEU A 1 285 ? 20.066 -1.356 -12.424 1.00 70.12 285 LEU A O 1
ATOM 2237 N N . GLY A 1 286 ? 19.697 0.508 -11.247 1.00 59.12 286 GLY A N 1
ATOM 2238 C CA . GLY A 1 286 ? 21.036 0.543 -10.635 1.00 59.12 286 GLY A CA 1
ATOM 2239 C C . GLY A 1 286 ? 21.248 -0.535 -9.555 1.00 59.12 286 GLY A C 1
ATOM 2240 O O . GLY A 1 286 ? 20.293 -0.907 -8.883 1.00 59.12 286 GLY A O 1
ATOM 2241 N N . ARG A 1 287 ? 22.498 -1.006 -9.381 1.00 57.34 287 ARG A N 1
ATOM 2242 C CA . ARG A 1 287 ? 22.984 -2.043 -8.427 1.00 57.34 287 ARG A CA 1
ATOM 2243 C C . ARG A 1 287 ? 21.988 -3.183 -8.128 1.00 57.34 287 ARG A C 1
ATOM 2245 O O . ARG A 1 287 ? 21.257 -3.135 -7.143 1.00 57.34 287 ARG A O 1
ATOM 2252 N N . ASN A 1 288 ? 22.085 -4.271 -8.892 1.00 52.75 288 ASN A N 1
ATOM 2253 C CA . ASN A 1 288 ? 21.438 -5.556 -8.595 1.00 52.75 288 ASN A CA 1
ATOM 2254 C C . ASN A 1 288 ? 22.496 -6.599 -8.218 1.00 52.75 288 ASN A C 1
ATOM 2256 O O . ASN A 1 288 ? 22.786 -7.516 -8.977 1.00 52.75 288 ASN A O 1
ATOM 2260 N N . ILE A 1 289 ? 23.119 -6.436 -7.052 1.00 45.72 289 ILE A N 1
ATOM 2261 C CA . ILE A 1 289 ? 24.124 -7.391 -6.578 1.00 45.72 289 ILE A CA 1
ATOM 2262 C C . ILE A 1 289 ? 23.365 -8.631 -6.064 1.00 45.72 289 ILE A C 1
ATOM 2264 O O . ILE A 1 289 ? 22.593 -8.521 -5.111 1.00 45.72 289 ILE A O 1
ATOM 2268 N N . HIS A 1 290 ? 23.560 -9.778 -6.728 1.00 50.91 290 HIS A N 1
ATOM 2269 C CA . HIS A 1 290 ? 23.007 -11.119 -6.426 1.00 50.91 290 HIS A CA 1
ATOM 2270 C C . HIS A 1 290 ? 21.522 -11.400 -6.755 1.00 50.91 290 HIS A C 1
ATOM 2272 O O . HIS A 1 290 ? 21.072 -12.534 -6.614 1.00 50.91 290 HIS A O 1
ATOM 2278 N N . GLY A 1 291 ? 20.795 -10.409 -7.264 1.00 56.09 291 GLY A N 1
ATOM 2279 C CA . GLY A 1 291 ? 19.393 -10.519 -7.672 1.00 56.09 291 GLY A CA 1
ATOM 2280 C C . GLY A 1 291 ? 19.130 -11.114 -9.059 1.00 56.09 291 GLY A C 1
ATOM 2281 O O . GLY A 1 291 ? 20.019 -11.080 -9.908 1.00 56.09 291 GLY A O 1
ATOM 2282 N N . GLU A 1 292 ? 17.900 -11.572 -9.334 1.00 69.75 292 GLU A N 1
ATOM 2283 C CA . GLU A 1 292 ? 17.487 -12.007 -10.680 1.00 69.75 292 GLU A CA 1
ATOM 2284 C C . GLU A 1 292 ? 16.245 -11.256 -11.195 1.00 69.75 292 GLU A C 1
ATOM 2286 O O . GLU A 1 292 ? 15.192 -11.219 -10.556 1.00 69.75 292 GLU A O 1
ATOM 2291 N N . ILE A 1 293 ? 16.346 -10.704 -12.409 1.00 70.06 293 ILE A N 1
ATOM 2292 C CA . ILE A 1 293 ? 15.182 -10.336 -13.224 1.00 70.06 293 ILE A CA 1
ATOM 2293 C C . ILE A 1 293 ? 15.155 -11.274 -14.428 1.00 70.06 293 ILE A C 1
ATOM 2295 O O . ILE A 1 293 ? 15.997 -11.148 -15.321 1.00 70.06 293 ILE A O 1
ATOM 2299 N N . THR A 1 294 ? 14.215 -12.220 -14.455 1.00 67.50 294 THR A N 1
ATOM 2300 C CA . THR A 1 294 ? 14.256 -13.320 -15.433 1.00 67.50 294 THR A CA 1
ATOM 2301 C C . THR A 1 294 ? 13.896 -12.856 -16.844 1.00 67.50 294 THR A C 1
ATOM 2303 O O . THR A 1 294 ? 14.541 -13.261 -17.811 1.00 67.50 294 THR A O 1
ATOM 2306 N N . LYS A 1 295 ? 12.893 -11.979 -16.985 1.00 71.00 295 LYS A N 1
ATOM 2307 C CA . LYS A 1 295 ? 12.490 -11.402 -18.275 1.00 71.00 295 LYS A CA 1
ATOM 2308 C C . LYS A 1 295 ? 12.241 -9.904 -18.158 1.00 71.00 295 LYS A C 1
ATOM 2310 O O . LYS A 1 295 ? 11.374 -9.482 -17.398 1.00 71.00 295 LYS A O 1
ATOM 2315 N N . VAL A 1 296 ? 12.933 -9.116 -18.981 1.00 72.75 296 VAL A N 1
ATOM 2316 C CA . VAL A 1 296 ? 12.678 -7.675 -19.137 1.00 72.75 296 VAL A CA 1
ATOM 2317 C C . VAL A 1 296 ? 12.093 -7.403 -20.519 1.00 72.75 296 VAL A C 1
ATOM 2319 O O . VAL A 1 296 ? 12.654 -7.824 -21.530 1.00 72.75 296 VAL A O 1
ATOM 2322 N N . ILE A 1 297 ? 10.966 -6.696 -20.556 1.00 71.06 297 ILE A N 1
ATOM 2323 C CA . ILE A 1 297 ? 10.261 -6.286 -21.769 1.00 71.06 297 ILE A CA 1
ATOM 2324 C C . ILE A 1 297 ? 10.231 -4.755 -21.810 1.00 71.06 297 ILE A C 1
ATOM 2326 O O . ILE A 1 297 ? 9.567 -4.116 -20.992 1.00 71.06 297 ILE A O 1
ATOM 2330 N N . TYR A 1 298 ? 10.955 -4.171 -22.767 1.00 72.12 298 TYR A N 1
ATOM 2331 C CA . TYR A 1 298 ? 11.019 -2.722 -22.955 1.00 72.12 298 TYR A CA 1
ATOM 2332 C C . TYR A 1 298 ? 10.006 -2.241 -23.996 1.00 72.12 298 TYR A C 1
ATOM 2334 O O . TYR A 1 298 ? 9.952 -2.751 -25.112 1.00 72.12 298 TYR A O 1
ATOM 2342 N N . GLY A 1 299 ? 9.256 -1.205 -23.640 1.00 60.59 299 GLY A N 1
ATOM 2343 C CA . GLY A 1 299 ? 8.504 -0.353 -24.548 1.00 60.59 299 GLY A CA 1
ATOM 2344 C C . GLY A 1 299 ? 9.256 0.919 -24.938 1.00 60.59 299 GLY A C 1
ATOM 2345 O O . GLY A 1 299 ? 10.429 1.113 -24.615 1.00 60.59 299 GLY A O 1
ATOM 2346 N N . PHE A 1 300 ? 8.566 1.803 -25.653 1.00 58.59 300 PHE A N 1
ATOM 2347 C CA . PHE A 1 300 ? 9.147 3.010 -26.245 1.00 58.59 300 PHE A CA 1
ATOM 2348 C C . PHE A 1 300 ? 9.439 4.126 -25.217 1.00 58.59 300 PHE A C 1
ATOM 2350 O O . PHE A 1 300 ? 8.840 4.182 -24.143 1.00 58.59 300 PHE A O 1
ATOM 2357 N N . ASN A 1 301 ? 10.322 5.064 -25.591 1.00 59.62 301 ASN A N 1
ATOM 2358 C CA . ASN A 1 301 ? 10.582 6.345 -24.906 1.00 59.62 301 ASN A CA 1
ATOM 2359 C C . ASN A 1 301 ? 11.136 6.291 -23.470 1.00 59.62 301 ASN A C 1
ATOM 2361 O O . ASN A 1 301 ? 10.964 7.243 -22.705 1.00 59.62 301 ASN A O 1
ATOM 2365 N N . ASN A 1 302 ? 11.871 5.239 -23.116 1.00 60.16 302 ASN A N 1
ATOM 2366 C CA . ASN A 1 302 ? 12.654 5.230 -21.879 1.00 60.16 302 ASN A CA 1
ATOM 2367 C C . ASN A 1 302 ? 13.872 6.167 -22.030 1.00 60.16 302 ASN A C 1
ATOM 2369 O O . ASN A 1 302 ? 14.646 6.016 -22.977 1.00 60.16 302 ASN A O 1
ATOM 2373 N N . ARG A 1 303 ? 14.028 7.167 -21.146 1.00 59.91 303 ARG A N 1
ATOM 2374 C CA . ARG A 1 303 ? 15.171 8.106 -21.174 1.00 59.91 303 ARG A CA 1
ATOM 2375 C C . ARG A 1 303 ? 16.107 7.847 -20.001 1.00 59.91 303 ARG A C 1
ATOM 2377 O O . ARG A 1 303 ? 15.679 7.909 -18.853 1.00 59.91 303 ARG A O 1
ATOM 2384 N N . PHE A 1 304 ? 17.378 7.630 -20.335 1.00 60.84 304 PHE A N 1
ATOM 2385 C CA . PHE A 1 304 ? 18.467 7.320 -19.414 1.00 60.84 304 PHE A CA 1
ATOM 2386 C C . PHE A 1 304 ? 19.481 8.461 -19.452 1.00 60.84 304 PHE A C 1
ATOM 2388 O O . PHE A 1 304 ? 20.098 8.694 -20.493 1.00 60.84 304 PHE A O 1
ATOM 2395 N N . VAL A 1 305 ? 19.673 9.170 -18.343 1.00 43.91 305 VAL A N 1
ATOM 2396 C CA . VAL A 1 305 ? 20.798 10.104 -18.216 1.00 43.91 305 VAL A CA 1
ATOM 2397 C C . VAL A 1 305 ? 21.850 9.418 -17.360 1.00 43.91 305 VAL A C 1
ATOM 2399 O O . VAL A 1 305 ? 21.852 9.570 -16.147 1.00 43.91 305 VAL A O 1
ATOM 2402 N N . LYS A 1 306 ? 22.742 8.638 -17.990 1.00 41.72 306 LYS A N 1
ATOM 2403 C CA . LYS A 1 306 ? 23.951 8.149 -17.312 1.00 41.72 306 LYS A CA 1
ATOM 2404 C C . LYS A 1 306 ? 24.732 9.365 -16.813 1.00 41.72 306 LYS A C 1
ATOM 2406 O O . LYS A 1 306 ? 25.390 10.034 -17.607 1.00 41.72 306 LYS A O 1
ATOM 2411 N N . THR A 1 307 ? 24.687 9.649 -15.518 1.00 33.59 307 THR A N 1
ATOM 2412 C CA . THR A 1 307 ? 25.788 10.366 -14.887 1.00 33.59 307 THR A CA 1
ATOM 2413 C C . THR A 1 307 ? 26.901 9.348 -14.680 1.00 33.59 307 THR A C 1
ATOM 2415 O O . THR A 1 307 ? 26.688 8.269 -14.130 1.00 33.59 307 THR A O 1
ATOM 2418 N N . ASN A 1 308 ? 28.090 9.669 -15.184 1.00 30.58 308 ASN A N 1
ATOM 2419 C CA . ASN A 1 308 ? 29.337 8.943 -14.947 1.00 30.58 308 ASN A CA 1
ATOM 2420 C C . ASN A 1 308 ? 29.775 9.053 -13.472 1.00 30.58 308 ASN A C 1
ATOM 2422 O O . ASN A 1 308 ? 30.940 9.322 -13.198 1.00 30.58 308 ASN A O 1
ATOM 2426 N N . GLU A 1 309 ? 28.856 8.917 -12.516 1.00 31.59 309 GLU A N 1
ATOM 2427 C CA . GLU A 1 309 ? 29.209 8.863 -11.106 1.00 31.59 309 GLU A CA 1
ATOM 2428 C C . GLU A 1 309 ? 29.450 7.402 -10.720 1.00 31.59 309 GLU A C 1
ATOM 2430 O O . GLU A 1 309 ? 28.506 6.603 -10.707 1.00 31.59 309 GLU A O 1
ATOM 2435 N N . PRO A 1 310 ? 30.706 7.026 -10.422 1.00 32.34 310 PRO A N 1
ATOM 2436 C CA . PRO A 1 310 ? 31.014 5.720 -9.883 1.00 32.34 310 PRO A CA 1
ATOM 2437 C C . PRO A 1 310 ? 30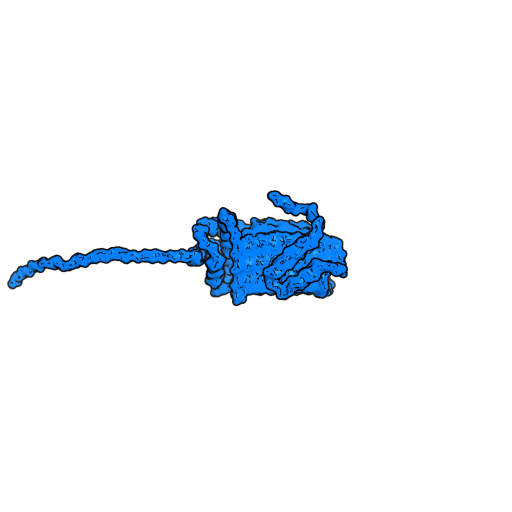.460 5.692 -8.459 1.00 32.34 310 PRO A C 1
ATOM 2439 O O . PRO A 1 310 ? 31.115 6.098 -7.502 1.00 32.34 310 PRO A O 1
ATOM 2442 N N . TYR A 1 311 ? 29.225 5.227 -8.295 1.00 34.50 311 TYR A N 1
ATOM 2443 C CA . TYR A 1 311 ? 28.732 4.833 -6.982 1.00 34.50 311 TYR A CA 1
ATOM 2444 C C . TYR A 1 311 ? 29.409 3.515 -6.579 1.00 34.50 311 TYR A C 1
ATOM 2446 O O . TYR A 1 311 ? 28.823 2.437 -6.664 1.00 34.50 311 TYR A O 1
ATOM 2454 N N . GLY A 1 312 ? 30.664 3.648 -6.139 1.00 33.59 312 GLY A N 1
ATOM 2455 C CA . GLY A 1 312 ? 31.475 2.640 -5.466 1.00 33.59 312 GLY A CA 1
ATOM 2456 C C . GLY A 1 312 ? 31.887 1.475 -6.355 1.00 33.59 312 GLY A C 1
ATOM 2457 O O . GLY A 1 312 ? 31.089 0.557 -6.558 1.00 33.59 312 GLY A O 1
ATOM 2458 N N . ASP A 1 313 ? 33.140 1.536 -6.807 1.00 31.52 313 ASP A N 1
ATOM 2459 C CA . ASP A 1 313 ? 33.972 0.470 -7.372 1.00 31.52 313 ASP A CA 1
ATOM 2460 C C . ASP A 1 313 ? 33.400 -0.933 -7.155 1.00 31.52 313 ASP A C 1
ATOM 2462 O O . ASP A 1 313 ? 33.414 -1.470 -6.048 1.00 31.52 313 ASP A O 1
ATOM 2466 N N . ASN A 1 314 ? 32.807 -1.456 -8.223 1.00 32.28 314 ASN A N 1
ATOM 2467 C CA . ASN A 1 314 ? 32.855 -2.841 -8.675 1.00 32.28 314 ASN A CA 1
ATOM 2468 C C . ASN A 1 314 ? 32.040 -2.862 -9.971 1.00 32.28 314 ASN A C 1
ATOM 2470 O O . ASN A 1 314 ? 30.809 -2.852 -9.952 1.00 32.28 314 ASN A O 1
ATOM 2474 N N . GLU A 1 315 ? 32.745 -2.837 -11.101 1.00 33.81 315 GLU A N 1
ATOM 2475 C CA . GLU A 1 315 ? 32.192 -3.049 -12.447 1.00 33.81 315 GLU A CA 1
ATOM 2476 C C . GLU A 1 315 ? 31.665 -4.484 -12.652 1.00 33.81 315 GLU A C 1
ATOM 2478 O O . GLU A 1 315 ? 31.135 -4.809 -13.714 1.00 33.81 315 GLU A O 1
ATOM 2483 N N . ASP A 1 316 ? 31.760 -5.334 -11.629 1.00 32.22 316 ASP A N 1
ATOM 2484 C CA . ASP A 1 316 ? 31.455 -6.751 -11.715 1.00 32.22 316 ASP A CA 1
ATOM 2485 C C . ASP A 1 316 ? 30.000 -7.076 -11.331 1.00 32.22 316 ASP A C 1
ATOM 2487 O O . ASP A 1 316 ? 29.508 -6.740 -10.252 1.00 32.22 316 ASP A O 1
ATOM 2491 N N . ASP A 1 317 ? 29.356 -7.813 -12.242 1.00 35.72 317 ASP A N 1
ATOM 2492 C CA . ASP A 1 317 ? 28.070 -8.517 -12.140 1.00 35.72 317 ASP A CA 1
ATOM 2493 C C . ASP A 1 317 ? 26.766 -7.701 -12.322 1.00 35.72 317 ASP A C 1
ATOM 2495 O O . ASP A 1 317 ? 25.835 -7.751 -11.517 1.00 35.72 317 ASP A O 1
ATOM 2499 N N . TYR A 1 318 ? 26.607 -7.072 -13.495 1.00 42.56 318 TYR A N 1
ATOM 2500 C CA . TYR A 1 318 ? 25.275 -6.862 -14.090 1.00 42.56 318 TYR A CA 1
ATOM 2501 C C . TYR A 1 318 ? 24.785 -8.163 -14.754 1.00 42.56 318 TYR A C 1
ATOM 2503 O O . TYR A 1 318 ? 24.980 -8.371 -15.951 1.00 42.56 318 TYR A O 1
ATOM 2511 N N . ARG A 1 319 ? 24.130 -9.058 -14.004 1.00 38.59 319 ARG A N 1
ATOM 2512 C CA . ARG A 1 319 ? 23.435 -10.223 -14.588 1.00 38.59 319 ARG A CA 1
ATOM 2513 C C . ARG A 1 319 ? 21.987 -9.872 -14.890 1.00 38.59 319 ARG A C 1
ATOM 2515 O O . ARG A 1 319 ? 21.084 -10.137 -14.104 1.00 38.59 319 ARG A O 1
ATOM 2522 N N . HIS A 1 320 ? 21.753 -9.260 -16.040 1.00 43.38 320 HIS A N 1
ATOM 2523 C CA . HIS A 1 320 ? 20.407 -9.261 -16.59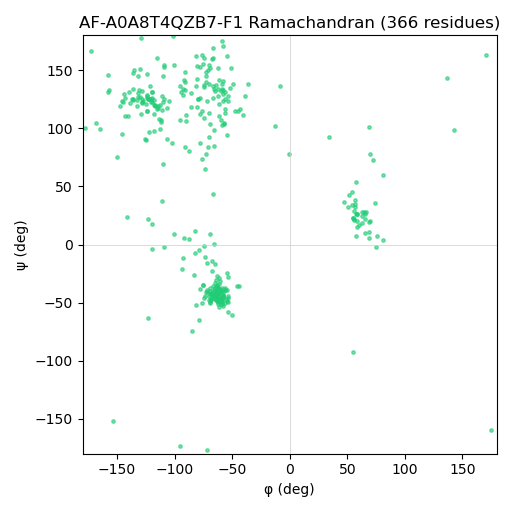0 1.00 43.38 320 HIS A CA 1
ATOM 2524 C C . HIS A 1 320 ? 20.097 -10.655 -17.155 1.00 43.38 320 HIS A C 1
ATOM 2526 O O . HIS A 1 320 ? 20.928 -11.242 -17.852 1.00 43.38 320 HIS A O 1
ATOM 2532 N N . GLY A 1 321 ? 18.902 -11.185 -16.870 1.00 39.47 321 GLY A N 1
ATOM 2533 C CA . GLY A 1 321 ? 18.336 -12.288 -17.646 1.00 39.47 321 GLY A CA 1
ATOM 2534 C C . GLY A 1 321 ? 18.188 -11.900 -19.122 1.00 39.47 321 GLY A C 1
ATOM 2535 O O . GLY A 1 321 ? 18.445 -10.760 -19.511 1.00 39.47 321 GLY A O 1
ATOM 2536 N N . SER A 1 322 ? 17.776 -12.845 -19.968 1.00 41.47 322 SER A N 1
ATOM 2537 C CA . SER A 1 322 ? 17.648 -12.633 -21.416 1.00 41.47 322 SER A CA 1
ATOM 2538 C C . SER A 1 322 ? 16.898 -11.332 -21.744 1.00 41.47 322 SER A C 1
ATOM 2540 O O . SER A 1 322 ? 15.707 -11.198 -21.446 1.00 41.47 322 SER A O 1
ATOM 2542 N N . HIS A 1 323 ? 17.593 -10.376 -22.362 1.00 42.78 323 HIS A N 1
ATOM 2543 C CA . HIS A 1 323 ? 17.001 -9.140 -22.855 1.00 42.78 323 HIS A CA 1
ATOM 2544 C C . HIS A 1 323 ? 16.266 -9.416 -24.168 1.00 42.78 323 HIS A C 1
ATOM 2546 O O . HIS A 1 323 ? 16.899 -9.691 -25.185 1.00 42.78 323 HIS A O 1
ATOM 2552 N N . SER A 1 324 ? 14.938 -9.310 -24.174 1.00 39.81 324 SER A N 1
ATOM 2553 C CA . SER A 1 324 ? 14.184 -9.195 -25.426 1.00 39.81 324 SER A CA 1
ATOM 2554 C C . SER A 1 324 ? 14.039 -7.711 -25.785 1.00 39.81 324 SER A C 1
ATOM 2556 O O . SER A 1 324 ? 13.297 -6.982 -25.125 1.00 39.81 324 SER A O 1
ATOM 2558 N N . ILE A 1 325 ? 14.797 -7.274 -26.793 1.00 45.06 325 ILE A N 1
ATOM 2559 C CA . ILE A 1 325 ? 14.695 -5.976 -27.492 1.00 45.06 325 ILE A CA 1
ATOM 2560 C C . ILE A 1 325 ? 13.433 -6.015 -28.391 1.00 45.06 325 ILE A C 1
ATOM 2562 O O . ILE A 1 325 ? 13.039 -7.113 -28.789 1.00 45.06 325 ILE A O 1
ATOM 2566 N N . PRO A 1 326 ? 12.727 -4.888 -28.633 1.00 45.41 326 PRO A N 1
ATOM 2567 C CA . PRO A 1 326 ? 11.313 -4.907 -28.995 1.00 45.41 326 PRO A CA 1
ATOM 2568 C C . PRO A 1 326 ? 11.098 -5.357 -30.440 1.00 45.41 326 PRO A C 1
ATOM 2570 O O . PRO A 1 326 ? 11.351 -4.609 -31.378 1.00 45.41 326 PRO A O 1
ATOM 2573 N N . GLU A 1 327 ? 10.564 -6.558 -30.602 1.00 41.84 327 GLU A N 1
ATOM 2574 C CA . GLU A 1 327 ? 9.749 -6.922 -31.758 1.00 41.84 327 GLU A CA 1
ATOM 2575 C C . GLU A 1 327 ? 8.307 -6.948 -31.257 1.00 41.84 327 GLU A C 1
ATOM 2577 O O . GLU A 1 327 ? 8.056 -7.587 -30.235 1.00 41.84 327 GLU A O 1
ATOM 2582 N N . ASP A 1 328 ? 7.423 -6.171 -31.896 1.00 50.41 328 ASP A N 1
ATOM 2583 C CA . ASP A 1 328 ? 5.969 -6.054 -31.677 1.00 50.41 328 ASP A CA 1
ATOM 2584 C C . ASP A 1 328 ? 5.407 -6.963 -30.577 1.00 50.41 328 ASP A C 1
ATOM 2586 O O . ASP A 1 328 ? 4.838 -8.030 -30.814 1.00 50.41 328 ASP A O 1
ATOM 2590 N N . ASN A 1 329 ? 5.615 -6.545 -29.328 1.00 67.88 329 ASN A N 1
ATOM 2591 C CA . ASN A 1 329 ? 5.242 -7.343 -28.179 1.00 67.88 329 ASN A CA 1
ATOM 2592 C C . ASN A 1 329 ? 3.861 -6.886 -27.726 1.00 67.88 329 ASN A C 1
ATOM 2594 O O . ASN A 1 329 ? 3.725 -5.807 -27.147 1.00 67.88 329 ASN A O 1
ATOM 2598 N N . GLU A 1 330 ? 2.854 -7.720 -27.976 1.00 80.06 330 GLU A N 1
ATOM 2599 C CA . GLU A 1 330 ? 1.464 -7.531 -27.546 1.00 80.06 330 GLU A CA 1
ATOM 2600 C C . GLU A 1 330 ? 1.363 -7.065 -26.080 1.00 80.06 330 GLU A C 1
ATOM 2602 O O . GLU A 1 330 ? 0.561 -6.189 -25.764 1.00 80.06 330 GLU A O 1
ATOM 2607 N N . LEU A 1 331 ? 2.256 -7.546 -25.199 1.00 83.81 331 LEU A N 1
ATOM 2608 C CA . LEU A 1 331 ? 2.327 -7.125 -23.795 1.00 83.81 331 LEU A CA 1
ATOM 2609 C C . LEU A 1 331 ? 2.711 -5.651 -23.620 1.00 83.81 331 LEU A C 1
ATOM 2611 O O . LEU A 1 331 ? 2.207 -4.994 -22.717 1.00 83.81 331 LEU A O 1
ATOM 2615 N N . VAL A 1 332 ? 3.609 -5.116 -24.450 1.00 81.75 332 VAL A N 1
ATOM 2616 C CA . VAL A 1 332 ? 3.989 -3.695 -24.402 1.00 81.75 332 VAL A CA 1
ATOM 2617 C C . VAL A 1 332 ? 2.839 -2.836 -24.895 1.00 81.75 332 VAL A C 1
ATOM 2619 O O . VAL A 1 332 ? 2.491 -1.864 -24.228 1.00 81.75 332 VAL A O 1
ATOM 2622 N N . THR A 1 333 ? 2.240 -3.194 -26.033 1.00 84.75 333 THR A N 1
ATOM 2623 C CA . THR A 1 333 ? 1.098 -2.462 -26.593 1.00 84.75 333 THR A CA 1
ATOM 2624 C C . THR A 1 333 ? -0.048 -2.416 -25.593 1.00 84.75 333 THR A C 1
ATOM 2626 O O . THR A 1 333 ? -0.611 -1.349 -25.357 1.00 84.75 333 THR A O 1
ATOM 2629 N N . LEU A 1 334 ? -0.352 -3.546 -24.955 1.00 89.69 334 LEU A N 1
ATOM 2630 C CA . LEU A 1 334 ? -1.392 -3.635 -23.942 1.00 89.69 334 LEU A CA 1
ATOM 2631 C C . LEU A 1 334 ? -1.021 -2.864 -22.663 1.00 89.69 334 LEU A C 1
ATOM 2633 O O . LEU A 1 334 ? -1.838 -2.103 -22.154 1.00 89.69 334 LEU A O 1
ATOM 2637 N N . ALA A 1 335 ? 0.223 -2.959 -22.182 1.00 89.62 335 ALA A N 1
ATOM 2638 C CA . ALA A 1 335 ? 0.677 -2.191 -21.020 1.00 89.62 335 ALA A CA 1
ATOM 2639 C C . ALA A 1 335 ? 0.621 -0.676 -21.262 1.00 89.62 335 ALA A C 1
ATOM 2641 O O . ALA A 1 335 ? 0.231 0.077 -20.377 1.00 89.62 335 ALA A O 1
ATOM 2642 N N . GLN A 1 336 ? 0.938 -0.202 -22.467 1.00 89.19 336 GLN A N 1
ATOM 2643 C CA . GLN A 1 336 ? 0.824 1.220 -22.803 1.00 89.19 336 GLN A CA 1
ATOM 2644 C C . GLN A 1 336 ? -0.620 1.735 -22.740 1.00 89.19 336 GLN A C 1
ATOM 2646 O O . GLN A 1 336 ? -0.824 2.913 -22.448 1.00 89.19 336 GLN A O 1
ATOM 2651 N N . GLN A 1 337 ? -1.621 0.871 -22.943 1.00 92.69 337 GLN A N 1
ATOM 2652 C CA . GLN A 1 337 ? -3.031 1.249 -22.802 1.00 92.69 337 GLN A CA 1
ATOM 2653 C C . GLN A 1 337 ? -3.428 1.563 -21.358 1.00 92.69 337 GLN A C 1
ATOM 2655 O O . GLN A 1 337 ? -4.487 2.153 -21.170 1.00 92.69 337 GLN A O 1
ATOM 2660 N N . LEU A 1 338 ? -2.607 1.205 -20.359 1.00 94.06 338 LEU A N 1
ATOM 2661 C CA . LEU A 1 338 ? -2.836 1.552 -18.953 1.00 94.06 338 LEU A CA 1
ATOM 2662 C C . LEU A 1 338 ? -2.781 3.066 -18.712 1.00 94.06 338 LEU A C 1
ATOM 2664 O O . LEU A 1 338 ? -3.450 3.572 -17.811 1.00 94.06 338 LEU A O 1
ATOM 2668 N N . SER A 1 339 ? -1.987 3.791 -19.505 1.00 93.06 339 SER A N 1
ATOM 2669 C CA . SER A 1 339 ? -1.823 5.236 -19.361 1.00 93.06 339 SER A CA 1
ATOM 2670 C C . SER A 1 339 ? -3.155 5.976 -19.513 1.00 93.06 339 SER A C 1
ATOM 2672 O O . SER A 1 339 ? -3.922 5.736 -20.448 1.00 93.06 339 SER A O 1
ATOM 2674 N N . GLY A 1 340 ? -3.436 6.889 -18.578 1.00 90.81 340 GLY A N 1
ATOM 2675 C CA . GLY A 1 340 ? -4.642 7.721 -18.592 1.00 90.81 340 GLY A CA 1
ATOM 2676 C C . GLY A 1 340 ? -5.955 6.973 -18.328 1.00 90.81 340 GLY A C 1
ATOM 2677 O O . GLY A 1 340 ? -7.026 7.549 -18.523 1.00 90.81 340 GLY A O 1
ATOM 2678 N N . LYS A 1 341 ? -5.907 5.704 -17.904 1.00 94.88 341 LYS A N 1
ATOM 2679 C CA . LYS A 1 341 ? -7.100 4.916 -17.575 1.00 94.88 341 LYS A CA 1
ATOM 2680 C C . LYS A 1 341 ? -7.478 5.031 -16.095 1.00 94.88 341 LYS A C 1
ATOM 2682 O O . LYS A 1 341 ? -6.594 5.152 -15.248 1.00 94.88 341 LYS A O 1
ATOM 2687 N N . PRO A 1 342 ? -8.780 4.946 -15.763 1.00 93.56 342 PRO A N 1
ATOM 2688 C CA . PRO A 1 342 ? -9.215 4.785 -14.380 1.00 93.56 342 PRO A CA 1
ATOM 2689 C C . PRO A 1 342 ? -8.804 3.408 -13.844 1.00 93.56 342 PRO A C 1
ATOM 2691 O O . PRO A 1 342 ? -8.582 2.466 -14.611 1.00 93.56 342 PRO A O 1
ATOM 2694 N N . TYR A 1 343 ? -8.742 3.265 -12.519 1.00 93.62 343 TYR A N 1
ATOM 2695 C CA . TYR A 1 343 ? -8.196 2.059 -11.895 1.00 93.62 343 TYR A CA 1
ATOM 2696 C C . TYR A 1 343 ? -8.950 0.770 -12.254 1.00 93.62 343 TYR A C 1
ATOM 2698 O O . TYR A 1 343 ? -8.328 -0.285 -12.338 1.00 93.62 343 TYR A O 1
ATOM 2706 N N . GLN A 1 344 ? -10.263 0.831 -12.497 1.00 95.50 344 GLN A N 1
ATOM 2707 C CA . GLN A 1 344 ? -11.051 -0.342 -12.891 1.00 95.50 344 GLN A CA 1
ATOM 2708 C C . GLN A 1 344 ? -10.581 -0.896 -14.238 1.00 95.50 344 GLN A C 1
ATOM 2710 O O . GLN A 1 344 ? -10.460 -2.105 -14.416 1.00 95.50 344 GLN A O 1
ATOM 2715 N N . GLU A 1 345 ? -10.274 -0.001 -15.173 1.00 96.50 345 GLU A N 1
ATOM 2716 C CA . GLU A 1 345 ? -9.784 -0.369 -16.496 1.00 96.50 345 GLU A CA 1
ATOM 2717 C C . GLU A 1 345 ? -8.315 -0.810 -16.434 1.00 96.50 345 GLU A C 1
ATOM 2719 O O . GLU A 1 345 ? -7.937 -1.764 -17.108 1.00 96.50 345 GLU A O 1
ATOM 2724 N N . VAL A 1 346 ? -7.505 -0.197 -15.559 1.00 95.62 346 VAL A N 1
ATOM 2725 C CA . VAL A 1 346 ? -6.145 -0.677 -15.251 1.00 95.62 346 VAL A CA 1
ATOM 2726 C C . VAL A 1 346 ? -6.174 -2.112 -14.725 1.00 95.62 346 VAL A C 1
ATOM 2728 O O . VAL A 1 346 ? -5.403 -2.935 -15.205 1.00 95.62 346 VAL A O 1
ATOM 2731 N N . LEU A 1 347 ? -7.075 -2.437 -13.791 1.00 93.62 347 LEU A N 1
ATOM 2732 C CA . LEU A 1 347 ? -7.239 -3.799 -13.271 1.00 93.62 347 LEU A CA 1
ATOM 2733 C C . LEU A 1 347 ? -7.662 -4.782 -14.372 1.00 93.62 347 LEU A C 1
ATOM 2735 O O . LEU A 1 347 ? -7.089 -5.861 -14.476 1.00 93.62 347 LEU A O 1
ATOM 2739 N N . ARG A 1 348 ? -8.611 -4.392 -15.232 1.00 95.44 348 ARG A N 1
ATOM 2740 C CA . ARG A 1 348 ? -9.060 -5.221 -16.362 1.00 95.44 348 ARG A CA 1
ATOM 2741 C C . ARG A 1 348 ? -7.914 -5.541 -17.328 1.00 95.44 348 ARG A C 1
ATOM 2743 O O . ARG A 1 348 ? -7.717 -6.695 -17.693 1.00 95.44 348 ARG A O 1
ATOM 2750 N N . ILE A 1 349 ? -7.146 -4.527 -17.724 1.00 93.62 349 ILE A N 1
ATOM 2751 C CA . ILE A 1 349 ? -5.984 -4.687 -18.611 1.00 93.62 349 ILE A CA 1
ATOM 2752 C C . ILE A 1 349 ? -4.877 -5.492 -17.914 1.00 93.62 349 ILE A C 1
ATOM 2754 O O . ILE A 1 349 ? -4.185 -6.286 -18.549 1.00 93.62 349 ILE A O 1
ATOM 2758 N N . ALA A 1 350 ? -4.704 -5.320 -16.605 1.00 88.50 350 ALA A N 1
ATOM 2759 C CA . ALA A 1 350 ? -3.741 -6.081 -15.826 1.00 88.50 350 ALA A CA 1
ATOM 2760 C C . ALA A 1 350 ? -4.060 -7.584 -15.805 1.00 88.50 350 ALA A C 1
ATOM 2762 O O . ALA A 1 350 ? -3.141 -8.393 -15.945 1.00 88.50 350 ALA A O 1
ATOM 2763 N N . ASP A 1 351 ? -5.336 -7.966 -15.709 1.00 90.62 351 ASP A N 1
ATOM 2764 C CA . ASP A 1 351 ? -5.757 -9.366 -15.822 1.00 90.62 351 ASP A CA 1
ATOM 2765 C C . ASP A 1 351 ? -5.417 -9.945 -17.212 1.00 90.62 351 ASP A C 1
ATOM 2767 O O . ASP A 1 351 ? -4.919 -11.070 -17.318 1.00 90.62 351 ASP A O 1
ATOM 2771 N N . GLU A 1 352 ? -5.602 -9.165 -18.283 1.00 91.56 352 GLU A N 1
ATOM 2772 C CA . GLU A 1 352 ? -5.218 -9.555 -19.649 1.00 91.56 352 GLU A CA 1
ATOM 2773 C C . GLU A 1 352 ? -3.694 -9.716 -19.799 1.00 91.56 352 GLU A C 1
ATOM 2775 O O . GLU A 1 352 ? -3.218 -10.737 -20.304 1.00 91.56 352 GLU A O 1
ATOM 2780 N N . LEU A 1 353 ? -2.910 -8.759 -19.290 1.00 88.62 353 LEU A N 1
ATOM 2781 C CA . LEU A 1 353 ? -1.443 -8.831 -19.262 1.00 88.62 353 LEU A CA 1
ATOM 2782 C C . LEU A 1 353 ? -0.941 -10.049 -18.487 1.00 88.62 353 LEU A C 1
ATOM 2784 O O . LEU A 1 353 ? 0.062 -10.661 -18.862 1.00 88.62 353 LEU A O 1
ATOM 2788 N N . TYR A 1 354 ? -1.615 -10.399 -17.394 1.00 85.38 354 TYR A N 1
ATOM 2789 C CA . TYR A 1 354 ? -1.268 -11.566 -16.597 1.00 85.38 354 TYR A CA 1
ATOM 2790 C C . TYR A 1 354 ? -1.576 -12.869 -17.347 1.00 85.38 354 TYR A C 1
ATOM 2792 O O . TYR A 1 354 ? -0.766 -13.797 -17.331 1.00 85.38 354 TYR A O 1
ATOM 2800 N N . ALA A 1 355 ? -2.706 -12.935 -18.059 1.00 85.69 355 ALA A N 1
ATOM 2801 C CA . ALA A 1 355 ? -3.097 -14.098 -18.856 1.00 85.69 355 ALA A CA 1
ATOM 2802 C C . ALA A 1 355 ? -2.141 -14.380 -20.031 1.00 85.69 355 ALA A C 1
ATOM 2804 O O . ALA A 1 355 ? -1.906 -15.543 -20.368 1.00 85.69 355 ALA A O 1
ATOM 2805 N N . LEU A 1 356 ? -1.561 -13.331 -20.621 1.00 81.38 356 LEU A N 1
ATOM 2806 C CA . LEU A 1 356 ? -0.587 -13.411 -21.718 1.00 81.38 356 LEU A CA 1
ATOM 2807 C C . LEU A 1 356 ? 0.837 -13.768 -21.258 1.00 81.38 356 LEU A C 1
ATOM 2809 O O . LEU A 1 356 ? 1.743 -13.958 -22.077 1.00 81.38 356 LEU A O 1
ATOM 2813 N N . ARG A 1 357 ? 1.074 -13.877 -19.948 1.00 73.31 357 ARG A N 1
ATOM 2814 C CA . ARG A 1 357 ? 2.377 -14.272 -19.418 1.00 73.31 357 ARG A CA 1
ATOM 2815 C C . ARG A 1 357 ? 2.723 -15.698 -19.893 1.00 73.31 357 ARG A C 1
ATOM 2817 O O . ARG A 1 357 ? 1.938 -16.622 -19.666 1.00 73.31 357 ARG A O 1
ATOM 2824 N N . PRO A 1 358 ? 3.907 -15.929 -20.502 1.00 61.72 358 PRO A N 1
ATOM 2825 C CA . PRO A 1 358 ? 4.314 -17.267 -20.921 1.00 61.72 358 PRO A CA 1
ATOM 2826 C C . PRO A 1 358 ? 4.233 -18.252 -19.749 1.00 61.72 358 PRO A C 1
ATOM 2828 O O . PRO A 1 358 ? 4.804 -18.002 -18.685 1.00 61.72 358 PRO A O 1
ATOM 2831 N N . LYS A 1 359 ? 3.546 -19.385 -19.941 1.00 55.25 359 LYS A N 1
ATOM 2832 C CA . LYS A 1 359 ? 3.463 -20.475 -18.953 1.00 55.25 359 LYS A CA 1
ATOM 2833 C C . LYS A 1 359 ? 4.781 -21.264 -18.888 1.00 55.25 359 LYS A C 1
ATOM 2835 O O . LYS A 1 359 ? 4.831 -22.436 -19.233 1.00 55.25 359 LYS A O 1
ATOM 2840 N N . ALA A 1 360 ? 5.846 -20.603 -18.454 1.00 41.41 360 ALA A N 1
ATOM 2841 C CA . ALA A 1 360 ? 7.116 -21.154 -17.983 1.00 41.41 360 ALA A CA 1
ATOM 2842 C C . ALA A 1 360 ? 7.808 -19.989 -17.254 1.00 41.41 360 ALA A C 1
ATOM 2844 O O . ALA A 1 360 ? 8.225 -19.030 -17.888 1.00 41.41 360 ALA A O 1
ATOM 2845 N N . LEU A 1 361 ? 7.758 -19.899 -15.926 1.00 43.38 361 LEU A N 1
ATOM 2846 C CA . LEU A 1 361 ? 8.499 -20.745 -14.992 1.00 43.38 361 LEU A CA 1
ATOM 2847 C C . LEU A 1 361 ? 7.546 -21.411 -13.984 1.00 43.38 361 LEU A C 1
ATOM 2849 O O . LEU A 1 361 ? 7.255 -20.869 -12.920 1.00 43.38 361 LEU A O 1
ATOM 2853 N N . LYS A 1 362 ? 7.043 -22.614 -14.299 1.00 36.06 362 LYS A N 1
ATOM 2854 C CA . LYS A 1 362 ? 6.412 -23.479 -13.289 1.00 36.06 362 LYS A CA 1
ATOM 2855 C C . LYS A 1 362 ? 7.502 -24.011 -12.356 1.00 36.06 362 LYS A C 1
ATOM 2857 O O . LYS A 1 362 ? 8.022 -25.104 -12.535 1.00 36.06 362 LYS A O 1
ATOM 2862 N N . GLY A 1 363 ? 7.835 -23.196 -11.367 1.00 35.16 363 GLY A N 1
ATOM 2863 C CA . GLY A 1 363 ? 8.689 -23.519 -10.237 1.00 35.16 363 GLY A CA 1
ATOM 2864 C C . GLY A 1 363 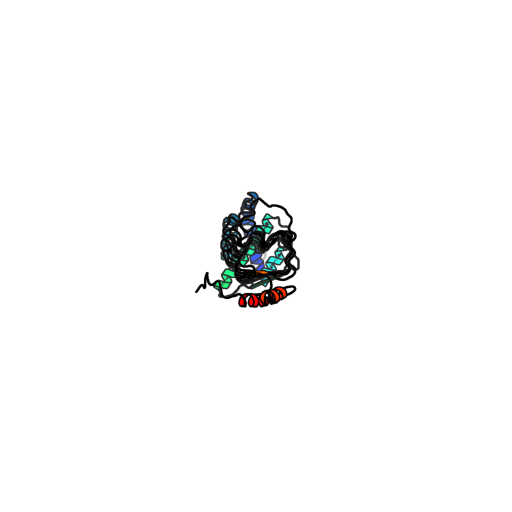? 8.245 -22.686 -9.043 1.00 35.16 363 GLY A C 1
ATOM 2865 O O . GLY A 1 363 ? 8.872 -21.686 -8.717 1.00 35.16 363 GLY A O 1
ATOM 2866 N N . GLY A 1 364 ? 7.122 -23.058 -8.423 1.00 31.91 364 GLY A N 1
ATOM 2867 C CA . GLY A 1 364 ? 6.737 -22.513 -7.120 1.00 31.91 364 GLY A CA 1
ATOM 2868 C C . GLY A 1 364 ? 5.244 -22.265 -6.933 1.00 31.91 364 GLY A C 1
ATOM 2869 O O . GLY A 1 364 ? 4.755 -21.194 -7.268 1.00 31.91 364 GLY A O 1
ATOM 2870 N N . LEU A 1 365 ? 4.600 -23.235 -6.274 1.00 32.31 365 LEU A N 1
ATOM 2871 C CA . LEU A 1 365 ? 3.367 -23.127 -5.480 1.00 32.31 365 LEU A CA 1
ATOM 2872 C C . LEU A 1 365 ? 2.041 -22.931 -6.237 1.00 32.31 365 LEU A C 1
ATOM 2874 O O . LEU A 1 365 ? 1.364 -21.919 -6.101 1.00 32.31 365 LEU A O 1
ATOM 2878 N N . GLU A 1 366 ? 1.578 -24.004 -6.882 1.00 27.19 366 GLU A N 1
ATOM 2879 C CA . GLU A 1 366 ? 0.147 -24.331 -6.828 1.00 27.19 366 GLU A CA 1
ATOM 2880 C C . GLU A 1 366 ? -0.153 -24.780 -5.380 1.00 27.19 366 GLU A C 1
ATOM 2882 O O . GLU A 1 366 ? 0.250 -25.871 -4.969 1.00 27.19 366 GLU A O 1
ATOM 2887 N N . ARG A 1 367 ? -0.781 -23.924 -4.559 1.00 32.06 367 ARG A N 1
ATOM 2888 C CA . ARG A 1 367 ? -1.368 -24.360 -3.280 1.00 32.06 367 ARG A CA 1
ATOM 2889 C C . ARG A 1 367 ? -2.723 -25.007 -3.582 1.00 32.06 367 ARG A C 1
ATOM 2891 O O . ARG A 1 367 ? -3.595 -24.351 -4.146 1.00 32.06 367 ARG A O 1
ATOM 2898 N N . LYS A 1 368 ? -2.844 -26.294 -3.243 1.00 30.67 368 LYS A N 1
ATOM 2899 C CA . LYS A 1 368 ? -4.129 -26.968 -3.019 1.00 30.67 368 LYS A CA 1
ATOM 2900 C C . LYS A 1 368 ? -4.817 -26.407 -1.784 1.00 30.67 368 LYS A C 1
ATOM 2902 O O . LYS A 1 368 ? -4.075 -26.015 -0.853 1.00 30.67 368 LYS A O 1
#

Secondary structure (DSSP, 8-state):
---------------------------HHHHHHHHHHHHHHHHHHHHHHHHHTTGGG-HHHHIIIIIHHHHHHHHHH--S---HHHHHHHHHHTTT----HHHHHHHHHHHHHHHHHHHHHHHHTT---EEEEE-TT-B-TTTTTT--EEEEEEEES-EEESTTTTTTTTSEEEEEEEES-EEETTTTTTTTTT-EEEEEEEES-B-TTTT----TTS---SEEEEEEEES-B-TTTTTTTTTTSEEEEEEEES-B-TTBTTTTT-TT-EEEEEEEES-EESSBS---SS-EEEEEEE-S--EE------SSS---------EE--S--HHHHHHHTTTT--HHHHHHHHHHHHHTS-S----S----

Foldseek 3Di:
DDDDDDDDDDDPDPPPDPPPPPDDDQDLLNLLVVLLVVLLVVCLVVLVVCVVVVVVVPVVSCVPVRLVVLLVSLLVSNPDDDAQVSLQSNVVVVLPDPDDPSSLQSVLSNQLSNQLSNQVVQVVVVHGDAYAYECCQTERANHNAQNQDHRYYAYYNYEHENDNPLPNAVHEAAYEEYEHYEYEQHCAQHQQNQGEYEEYYYELYEYAQANNDPDLPGRGYAEYAEYAHELYEYANHLHLAQSQYEYAEYAEYNYYYANHCANPQANNGEYAEYEYEQYEYQDDPHDRHNGAYAEYHYDPNYDYNDDPDPPDDDPDDPDYHDYDDDDPDPLNVLSNVCYPDDVVVVVVSRVVSSVPPPPPPPDDDPDD

Nearest PDB structures (foldseek):
  9bru-assembly1_k  TM=2.682E-01  e=7.980E+00  Mus musculus
  7u8p-assembly1_m  TM=2.129E-01  e=5.324E+00  Sus scrofa